Protein AF-0000000080308770 (afdb_homodimer)

Radius of gyration: 26.11 Å; Cα contacts (8 Å, |Δi|>4): 1552; chains: 2; bounding box: 59×76×54 Å

Organism: NCBI:txid927083

InterPro domains:
  IPR016040 NAD(P)-binding domain [PF16363] (4-329)
  IPR036291 NAD(P)-binding domain superfamily [SSF51735] (1-339)

Secondary structure (DSSP, 8-state):
-EEEEETTTSHHHHHHHHHHHHTT-EEEEEE--SS--GGGGGGGTT-TTEEEEEE--TT-HHHHHHHHHT---SEEEE------HHHHHH-HHHHHIIIIIHHHHHHHHHHHHHHHHTT--TT-TT--HHHHGGG-----SEEEEE--GGGBPP-SSPBPTTSPB---SHHHHHHHHHHHHHHHHHHHH---EEEEEE-SEE-TT---SSSS-HHHHHHHHHHTT-PEEEETTS--EEE-EEHHHHHHHHHHHHH-GGGTT-EEEE--S-EEEHHHHHHHH--TT--EEEE--S-GGG--SEE-B--HHHHHHH-------HHHHHHHHHHHHHH-GGG-/-EEEEETTTSHHHHHHHHHHHHTT-EEEEEE--SS--GGGGGGGTT-TTEEEEEE--TT-HHHHHHHHHT---SEEEE------HHHHHH-HHHHIIIIIIHHHHHHHHHHHHHHHHTT--TT-TT--HHHHGGG-----SEEEEE--GGGBPP-SSPBPTTSPB---SHHHHHHHHHHHHHHHHHHHH---EEEEEE-SEE-TT---SSSS-HHHHHHHHHHTT-PEEEETTS--EEE-EEHHHHHHHHHHHHH-GGGTT-EEEE--S-EEEHHHHHHHH--TT--EEEE--S-GGG--SEE-B--HHHHHHH-------HHHHHHHHHHHHHH-GGG-

Nearest PDB structures (foldseek):
  6bwl-assembly1_A-2  TM=9.729E-01  e=4.251E-42  Bacillus thuringiensis serovar israelensis ATCC 35646
  7yst-assembly1_B  TM=9.332E-01  e=1.396E-32  Mycobacterium tuberculosis
  6pnl-assembly1_A  TM=9.302E-01  e=2.691E-29  Methanothermobacter thermautotrophicus
  1orr-assembly3_C  TM=8.357E-01  e=2.847E-26  Salmonella enterica subsp. enterica serovar Typhi
  8skb-assembly1_B-2  TM=8.220E-01  e=6.830E-22  Myrciaria dubia

Solvent-accessible surface area (backbone atoms only — not comparable to full-atom values): 34344 Å² total; per-residue (Å²): 96,38,32,40,26,33,20,21,29,24,46,65,26,27,46,36,53,48,56,42,41,73,71,66,20,31,38,37,27,32,24,63,53,85,83,25,38,73,76,58,46,52,87,43,64,87,37,82,41,50,72,47,74,45,80,39,48,65,66,35,68,65,46,47,50,57,58,59,66,70,45,84,45,44,32,36,41,41,55,49,61,60,76,41,54,68,51,12,63,28,47,42,59,64,28,38,42,35,28,32,52,12,43,51,48,51,51,50,55,47,49,31,50,26,26,49,70,41,74,42,68,58,67,27,82,73,69,35,54,83,71,46,52,84,54,57,74,53,73,37,39,22,34,28,41,63,48,50,54,60,30,41,44,65,48,97,52,60,42,46,82,82,52,58,72,32,31,28,24,47,38,24,10,23,44,49,24,32,49,32,46,47,45,6,42,20,49,56,67,63,45,37,24,25,38,36,23,51,25,60,61,43,44,69,75,44,56,38,82,72,67,69,29,71,65,44,34,35,39,51,26,34,76,68,70,33,63,30,73,33,55,46,88,22,70,38,26,44,11,59,22,37,40,68,46,49,25,53,50,53,53,44,48,54,73,35,78,74,29,48,68,34,70,38,39,42,29,66,55,52,58,43,33,48,48,58,48,47,57,69,49,49,55,89,86,54,47,80,42,75,38,83,49,69,55,61,63,53,60,59,52,35,45,32,32,41,31,61,62,28,32,71,61,59,71,44,73,68,80,67,49,66,68,58,39,50,52,54,26,46,55,43,49,72,75,36,66,84,54,101,97,37,32,38,26,32,21,22,30,25,46,66,26,28,45,36,52,49,54,42,41,74,73,68,23,31,37,37,25,32,26,63,53,85,84,26,38,74,75,59,46,53,89,44,64,89,39,82,39,52,72,48,74,46,80,38,48,65,65,35,67,68,48,46,51,56,58,60,65,69,44,85,46,45,33,36,41,42,56,48,60,61,77,42,53,69,52,12,63,28,46,44,59,65,30,40,44,35,30,32,53,14,43,51,49,51,50,52,55,47,49,31,49,25,26,48,70,42,74,42,69,56,66,26,82,74,68,36,53,84,71,45,53,83,54,57,73,53,72,37,38,22,34,28,40,63,50,51,55,61,31,42,44,65,48,97,52,60,43,47,81,82,53,58,71,33,31,28,24,47,38,24,10,22,43,50,23,31,50,31,47,48,45,5,41,20,48,55,67,63,45,38,25,24,36,37,24,50,26,61,63,43,44,69,75,45,55,39,82,73,66,71,29,70,64,45,32,34,38,50,26,35,76,68,70,33,63,30,74,33,57,46,89,22,70,38,25,42,10,59,22,39,40,70,49,50,25,51,51,53,52,44,48,54,73,35,77,73,29,50,66,34,68,38,40,42,31,67,54,51,57,43,32,48,48,57,49,48,57,70,50,49,54,90,86,54,47,80,40,76,39,82,49,70,54,62,63,55,62,58,53,35,44,32,31,40,32,60,64,28,31,73,63,61,70,45,74,69,80,68,49,67,67,58,40,50,52,54,26,46,54,43,49,72,74,38,65,84,55,102

Foldseek 3Di:
DEEEEECLQADLNLLLVVVCVVVVAAYEYEYQCPHGDPVSCVVCVPPPRDPYYDHDALLDLVSLVVVVVPDDHQEYEYPWAQQFQLVCQVPVVRRLSRLQSSLLSNLLSFQLSQQVVLVHDSVPPPDDCVPRVVSRDRLPRAYEYEAELLQAAADPAADDPPGDGDCLGSNSVSRVNSVVSQLVCCVVPVNFYFYEYEWQEDAPRHALPPRGHLLLVLLLCQLVLHAREAADPLQAKTQYAYSNLVSVLRVLLSPFPLRGSYYAYAGQQDIDRRQVSSVLSHDDPHHYHYDYDPRCSSDRRYHGHDRVVSCVRRVGHGDADPNRRSVRRSVNCNVCVVSD/DEEEEECLQADLNLLLVVVQVVVVAAYEYEYQCPHGDPVSCVVCVPPPRDPYYDHDALLDLVSLVVVVVPDDHQEYEYPWAQQFQLVCQVPVVRRLSRLQSSLLSNLLSFQLSQQVVLVHDSVPPDDDCVPRVVSRDRLPRAYEYEAELLQAAADPAADDPPGDGDCLGSNSVSRVNSVVSQLVCCVVPVNFYFYEYEWQEDAPRHALPPRRHLLLVLLLCQLVLHAREAADPLQAKTFYAYSNLVSVLRVLLSPFPLRGSYYAYAGQQDIDRRQVSSVLSHDDPHHYHYDYHPRCSSDRRYHGHDRVVSCVRRVGHGDADPNRRSVRRSVNCNVCVVSD

Sequence (680 aa):
MRCLITGGAGFIGRWVVQRLLDDGHEVLALDDLSNGRRENLREFEGRSGFAGLVHGDLADPETLARVFQRGPWDLVLHLGASIHVQKSIDDPYPTFRNDVEGTFRVLEACRREYFARNGLDVDARQFDFDRDVPRLRDRRPRVVVMSTCMVYATSSMPIVETHPFRPASPYAASKIASDHLALSYFHAYRLPVTVVRPFNTYGPFQKSNGEGGVVSIFLQRDLAGKPLLVKGTGEQTRDLLYVEDCADFVVRAATSDAAEGQVINAGTGRDIAVRDLAELCRTGSNVVERVPHDHPQAEIMRLCTDASKAKQLLGWEPTTSLEEGLRRTRAWLDSNRWAWMRCLITGGAGFIGRWVVQRLLDDGHEVLALDDLSNGRRENLREFEGRSGFAGLVHGDLADPETLARVFQRGPWDLVLHLGASIHVQKSIDDPYPTFRNDVEGTFRVLEACRREYFARNGLDVDARQFDFDRDVPRLRDRRPRVVVMSTCMVYATSSMPIVETHPFRPASPYAASKIASDHLALSYFHAYRLPVTVVRPFNTYGPFQKSNGEGGVVSIFLQRDLAGKPLLVKGTGEQTRDLLYVEDCADFVVRAATSDAAEGQVINAGTGRDIAVRDLAELCRTGSNVVERVPHDHPQAEIMRLCTDASKAKQLLGWEPTTSLEEGLRRTRAWLDSNRWAW

Structure (mmCIF, N/CA/C/O backbone):
data_AF-0000000080308770-model_v1
#
loop_
_entity.id
_entity.type
_entity.pdbx_description
1 polymer 'UDP-glucose 4-epimerase'
#
loop_
_atom_site.group_PDB
_atom_site.id
_atom_site.type_symbol
_atom_site.label_atom_id
_atom_site.label_alt_id
_atom_site.label_comp_id
_atom_site.label_asym_id
_atom_site.label_entity_id
_atom_site.label_seq_id
_atom_site.pdbx_PDB_ins_code
_atom_site.Cartn_x
_atom_site.Cartn_y
_atom_site.Cartn_z
_atom_site.occupancy
_atom_site.B_iso_or_equiv
_atom_site.auth_seq_id
_atom_site.auth_comp_id
_atom_site.auth_asym_id
_atom_site.auth_atom_id
_atom_site.pdbx_PDB_model_num
ATOM 1 N N . MET A 1 1 ? 20.024 24.802 4.078 1 97.37 1 MET A N 1
ATOM 2 C CA . MET A 1 1 ? 19.547 23.707 3.238 1 97.37 1 MET A CA 1
ATOM 3 C C . MET A 1 1 ? 18.484 24.195 2.258 1 97.37 1 MET A C 1
ATOM 5 O O . MET A 1 1 ? 17.835 25.215 2.498 1 97.37 1 MET A O 1
ATOM 9 N N . ARG A 1 2 ? 18.39 23.567 1.148 1 98.56 2 ARG A N 1
ATOM 10 C CA . ARG A 1 2 ? 17.309 23.803 0.196 1 98.56 2 ARG A CA 1
ATOM 11 C C . ARG A 1 2 ? 16.224 22.739 0.327 1 98.56 2 ARG A C 1
ATOM 13 O O . ARG A 1 2 ? 16.486 21.55 0.136 1 98.56 2 ARG A O 1
ATOM 20 N N . CYS A 1 3 ? 15.006 23.208 0.592 1 98.85 3 CYS A N 1
ATOM 21 C CA . CYS A 1 3 ? 13.93 22.293 0.955 1 98.85 3 CYS A CA 1
ATOM 22 C C . CYS A 1 3 ? 12.76 22.415 -0.013 1 98.85 3 CYS A C 1
ATOM 24 O O . CYS A 1 3 ? 12.38 23.523 -0.398 1 98.85 3 CYS A O 1
ATOM 26 N N . LEU A 1 4 ? 12.287 21.286 -0.456 1 98.91 4 LEU A N 1
ATOM 27 C CA . LEU A 1 4 ? 11.053 21.206 -1.228 1 98.91 4 LEU A CA 1
ATOM 28 C C . LEU A 1 4 ? 9.911 20.664 -0.374 1 98.91 4 LEU A C 1
ATOM 30 O O . LEU A 1 4 ? 10.049 19.615 0.26 1 98.91 4 LEU A O 1
ATOM 34 N N . ILE A 1 5 ? 8.803 21.37 -0.322 1 98.91 5 ILE A N 1
ATOM 35 C CA . ILE A 1 5 ? 7.624 20.914 0.405 1 98.91 5 ILE A CA 1
ATOM 36 C C . ILE A 1 5 ? 6.454 20.745 -0.563 1 98.91 5 ILE A C 1
ATOM 38 O O . ILE A 1 5 ? 5.953 21.726 -1.118 1 98.91 5 ILE A O 1
ATOM 42 N N . THR A 1 6 ? 6.036 19.529 -0.815 1 98.89 6 THR A N 1
ATOM 43 C CA . THR A 1 6 ? 4.765 19.35 -1.508 1 98.89 6 THR A CA 1
ATOM 44 C C . THR A 1 6 ? 3.595 19.529 -0.545 1 98.89 6 THR A C 1
ATOM 46 O O . THR A 1 6 ? 3.675 19.131 0.619 1 98.89 6 THR A O 1
ATOM 49 N N . GLY A 1 7 ? 2.542 20.1 -1.047 1 98.55 7 GLY A N 1
ATOM 50 C CA . GLY A 1 7 ? 1.472 20.485 -0.14 1 98.55 7 GLY A CA 1
ATOM 51 C C . GLY A 1 7 ? 1.824 21.682 0.723 1 98.55 7 GLY A C 1
ATOM 52 O O . GLY A 1 7 ? 1.308 21.827 1.833 1 98.55 7 GLY A O 1
ATOM 53 N N . GLY A 1 8 ? 2.727 22.491 0.214 1 98.7 8 GLY A N 1
ATOM 54 C CA . GLY A 1 8 ? 3.288 23.561 1.023 1 98.7 8 GLY A CA 1
ATOM 55 C C . GLY A 1 8 ? 2.297 24.672 1.314 1 98.7 8 GLY A C 1
ATOM 56 O O . GLY A 1 8 ? 2.485 25.448 2.253 1 98.7 8 GLY A O 1
ATOM 57 N N . ALA A 1 9 ? 1.226 24.756 0.509 1 98.37 9 ALA A N 1
ATOM 58 C CA . ALA A 1 9 ? 0.209 25.782 0.727 1 98.37 9 ALA A CA 1
ATOM 59 C C . ALA A 1 9 ? -0.972 25.224 1.515 1 98.37 9 ALA A C 1
ATOM 61 O O . ALA A 1 9 ? -1.99 25.899 1.681 1 98.37 9 ALA A O 1
ATOM 62 N N . GLY A 1 10 ? -0.808 23.986 1.984 1 97.28 10 GLY A N 1
ATOM 63 C CA . GLY A 1 10 ? -1.837 23.37 2.806 1 97.28 10 GLY A CA 1
ATOM 64 C C . GLY A 1 10 ? -1.736 23.748 4.272 1 97.28 10 GLY A C 1
ATOM 65 O O . GLY A 1 10 ? -0.909 24.582 4.648 1 97.28 10 GLY A O 1
ATOM 66 N N . PHE A 1 11 ? -2.54 23.121 5.115 1 96.86 11 PHE A N 1
ATOM 67 C CA . PHE A 1 11 ? -2.664 23.382 6.544 1 96.86 11 PHE A CA 1
ATOM 68 C C . PHE A 1 11 ? -1.35 23.097 7.262 1 96.86 11 PHE A C 1
ATOM 70 O O . PHE A 1 11 ? -0.653 24.023 7.682 1 96.86 11 PHE A O 1
ATOM 77 N N . ILE A 1 12 ? -0.871 21.84 7.199 1 98.36 12 ILE A N 1
ATOM 78 C CA . ILE A 1 12 ? 0.365 21.497 7.895 1 98.36 12 ILE A CA 1
ATOM 79 C C . ILE A 1 12 ? 1.563 22.031 7.113 1 98.36 12 ILE A C 1
ATOM 81 O O . ILE A 1 12 ? 2.544 22.489 7.705 1 98.36 12 ILE A O 1
ATOM 85 N N . GLY A 1 13 ? 1.434 22.047 5.795 1 98.74 13 GLY A N 1
ATOM 86 C CA . GLY A 1 13 ? 2.514 22.478 4.921 1 98.74 13 GLY A CA 1
ATOM 87 C C . GLY A 1 13 ? 3.005 23.88 5.227 1 98.74 13 GLY A C 1
ATOM 88 O O . GLY A 1 13 ? 4.211 24.11 5.338 1 98.74 13 GLY A O 1
ATOM 89 N N . ARG A 1 14 ? 2.114 24.806 5.431 1 98.66 14 ARG A N 1
ATOM 90 C CA . ARG A 1 14 ? 2.517 26.19 5.662 1 98.66 14 ARG A CA 1
ATOM 91 C C . ARG A 1 14 ? 3.269 26.329 6.981 1 98.66 14 ARG A C 1
ATOM 93 O O . ARG A 1 14 ? 4.141 27.189 7.116 1 98.66 14 ARG A O 1
ATOM 100 N N . TRP A 1 15 ? 2.967 25.532 7.957 1 98.88 15 TRP A N 1
ATOM 101 C CA . TRP A 1 15 ? 3.656 25.585 9.243 1 98.88 15 TRP A CA 1
ATOM 102 C C . TRP A 1 15 ? 5.051 24.979 9.139 1 98.88 15 TRP A C 1
ATOM 104 O O . TRP A 1 15 ? 5.98 25.423 9.818 1 98.88 15 TRP A O 1
ATOM 114 N N . VAL A 1 16 ? 5.15 23.935 8.315 1 98.94 16 VAL A N 1
ATOM 115 C CA . VAL A 1 16 ? 6.466 23.357 8.064 1 98.94 16 VAL A CA 1
ATOM 116 C C . VAL A 1 16 ? 7.339 24.362 7.317 1 98.94 16 VAL A C 1
ATOM 118 O O . VAL A 1 16 ? 8.521 24.519 7.629 1 98.94 16 VAL A O 1
ATOM 121 N N . VAL A 1 17 ? 6.751 25.065 6.32 1 98.9 17 VAL A N 1
ATOM 122 C CA . VAL A 1 17 ? 7.459 26.128 5.615 1 98.9 17 VAL A CA 1
ATOM 123 C C . VAL A 1 17 ? 7.981 27.155 6.617 1 98.9 17 VAL A C 1
ATOM 125 O O . VAL A 1 17 ? 9.163 27.505 6.598 1 98.9 17 VAL A O 1
ATOM 128 N N . GLN A 1 18 ? 7.122 27.604 7.546 1 98.87 18 GLN A N 1
ATOM 129 C CA . GLN A 1 18 ? 7.514 28.591 8.547 1 98.87 18 GLN A CA 1
ATOM 130 C C . GLN A 1 18 ? 8.672 28.081 9.399 1 98.87 18 GLN A C 1
ATOM 132 O O . GLN A 1 18 ? 9.651 28.797 9.618 1 98.87 18 GLN A O 1
ATOM 137 N N . ARG A 1 19 ? 8.522 26.889 9.885 1 98.8 19 ARG A N 1
ATOM 138 C CA . ARG A 1 19 ? 9.522 26.311 10.777 1 98.8 19 ARG A CA 1
ATOM 139 C C . ARG A 1 19 ? 10.887 26.244 10.1 1 98.8 19 ARG A C 1
ATOM 141 O O . ARG A 1 19 ? 11.908 26.55 10.719 1 98.8 19 ARG A O 1
ATOM 148 N N . LEU A 1 20 ? 10.936 25.845 8.819 1 98.85 20 LEU A N 1
ATOM 149 C CA . LEU A 1 20 ? 12.183 25.736 8.069 1 98.85 20 LEU A CA 1
ATOM 150 C C . LEU A 1 20 ? 12.772 27.114 7.79 1 98.85 20 LEU A C 1
ATOM 152 O O . LEU A 1 20 ? 13.985 27.309 7.897 1 98.85 20 LEU A O 1
ATOM 156 N N . LEU A 1 21 ? 11.93 28.072 7.424 1 98.78 21 LEU A N 1
ATOM 157 C CA . LEU A 1 21 ? 12.396 29.436 7.196 1 98.78 21 LEU A CA 1
ATOM 158 C C . LEU A 1 21 ? 12.98 30.031 8.473 1 98.78 21 LEU A C 1
ATOM 160 O O . LEU A 1 21 ? 14.005 30.715 8.432 1 98.78 21 LEU A O 1
ATOM 164 N N . ASP A 1 22 ? 12.298 29.74 9.587 1 98.52 22 ASP A N 1
ATOM 165 C CA . ASP A 1 22 ? 12.775 30.228 10.877 1 98.52 22 ASP A CA 1
ATOM 166 C C . ASP A 1 22 ? 14.156 29.663 11.201 1 98.52 22 ASP A C 1
ATOM 168 O O . ASP A 1 22 ? 14.947 30.303 11.897 1 98.52 22 ASP A O 1
ATOM 172 N N . ASP A 1 23 ? 14.435 28.515 10.722 1 98.08 23 ASP A N 1
ATOM 173 C CA . ASP A 1 23 ? 15.727 27.872 10.941 1 98.08 23 ASP A CA 1
ATOM 174 C C . ASP A 1 23 ? 16.762 28.36 9.929 1 98.08 23 ASP A C 1
ATOM 176 O O . ASP A 1 23 ? 17.91 27.913 9.944 1 98.08 23 ASP A O 1
ATOM 180 N N . GLY A 1 24 ? 16.35 29.218 8.986 1 98.01 24 GLY A N 1
ATOM 181 C CA . GLY A 1 24 ? 17.283 29.842 8.061 1 98.01 24 GLY A CA 1
ATOM 182 C C . GLY A 1 24 ? 17.463 29.058 6.775 1 98.01 24 GLY A C 1
ATOM 183 O O . GLY A 1 24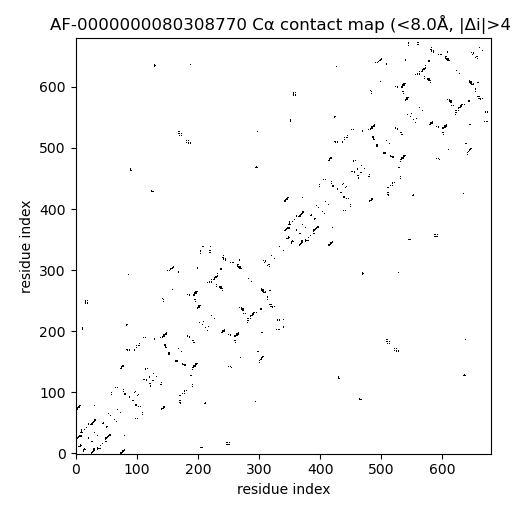 ? 18.443 29.256 6.054 1 98.01 24 GLY A O 1
ATOM 184 N N . HIS A 1 25 ? 16.55 28.149 6.441 1 98.58 25 HIS A N 1
ATOM 185 C CA . HIS A 1 25 ? 16.655 27.335 5.235 1 98.58 25 HIS A CA 1
ATOM 186 C C . HIS A 1 25 ? 15.938 27.994 4.061 1 98.58 25 HIS A C 1
ATOM 188 O O . HIS A 1 25 ? 15.14 28.914 4.253 1 98.58 25 HIS A O 1
ATOM 194 N N . GLU A 1 26 ? 16.268 27.591 2.88 1 98.73 26 GLU A N 1
ATOM 195 C CA . GLU A 1 26 ? 15.549 27.977 1.67 1 98.73 26 GLU A CA 1
ATOM 196 C C . GLU A 1 26 ? 14.428 26.99 1.356 1 98.73 26 GLU A C 1
ATOM 198 O O . GLU A 1 26 ? 14.637 25.776 1.382 1 98.73 26 GLU A O 1
ATOM 203 N N . VAL A 1 27 ? 13.239 27.534 1.058 1 98.84 27 VAL A N 1
ATOM 204 C CA . VAL A 1 27 ? 12.082 26.651 0.946 1 98.84 27 VAL A CA 1
ATOM 205 C C . VAL A 1 27 ? 11.328 26.948 -0.347 1 98.84 27 VAL A C 1
ATOM 207 O O . VAL A 1 27 ? 10.996 28.102 -0.629 1 98.84 27 VAL A O 1
ATOM 210 N N . LEU A 1 28 ? 11.087 25.966 -1.176 1 98.8 28 LEU A N 1
ATOM 211 C CA . LEU A 1 28 ? 10.143 26.003 -2.288 1 98.8 28 LEU A CA 1
ATOM 212 C C . LEU A 1 28 ? 8.905 25.167 -1.979 1 98.8 28 LEU A C 1
ATOM 214 O O . LEU A 1 28 ? 9.019 24.013 -1.56 1 98.8 28 LEU A O 1
ATOM 218 N N . ALA A 1 29 ? 7.744 25.734 -2.192 1 98.7 29 ALA A N 1
ATOM 219 C CA . ALA A 1 29 ? 6.487 25.016 -1.996 1 98.7 29 ALA A CA 1
ATOM 220 C C . ALA A 1 29 ? 5.888 24.584 -3.332 1 98.7 29 ALA A C 1
ATOM 222 O O . ALA A 1 29 ? 5.948 25.326 -4.315 1 98.7 29 ALA A O 1
ATOM 223 N N . LEU A 1 30 ? 5.411 23.4 -3.413 1 98.73 30 LEU A N 1
ATOM 224 C CA . LEU A 1 30 ? 4.611 22.872 -4.513 1 98.73 30 LEU A CA 1
ATOM 225 C C . LEU A 1 30 ? 3.2 22.532 -4.044 1 98.73 30 LEU A C 1
ATOM 227 O O . LEU A 1 30 ? 3.025 21.854 -3.03 1 98.73 30 LEU A O 1
ATOM 231 N N . ASP A 1 31 ? 2.214 23.038 -4.742 1 98.62 31 ASP A N 1
ATOM 232 C CA . ASP A 1 31 ? 0.825 22.786 -4.372 1 98.62 31 ASP A CA 1
ATOM 233 C C . ASP A 1 31 ? -0.104 22.959 -5.572 1 98.62 31 ASP A C 1
ATOM 235 O O . ASP A 1 31 ? 0.1 23.852 -6.398 1 98.62 31 ASP A O 1
ATOM 239 N N . ASP A 1 32 ? -1.129 22.141 -5.623 1 98.14 32 ASP A N 1
ATOM 240 C CA . ASP A 1 32 ? -2.075 22.314 -6.721 1 98.14 32 ASP A CA 1
ATOM 241 C C . ASP A 1 32 ? -3.258 23.179 -6.294 1 98.14 32 ASP A C 1
ATOM 243 O O . ASP A 1 32 ? -4.179 23.413 -7.081 1 98.14 32 ASP A O 1
ATOM 247 N N . LEU A 1 33 ? -3.363 23.551 -5.055 1 97 33 LEU A N 1
ATOM 248 C CA . LEU A 1 33 ? -4.332 24.46 -4.451 1 97 33 LEU A CA 1
ATOM 249 C C . LEU A 1 33 ? -5.729 23.849 -4.459 1 97 33 LEU A C 1
ATOM 251 O O . LEU A 1 33 ? -6.727 24.572 -4.458 1 97 33 LEU A O 1
ATOM 255 N N . SER A 1 34 ? -5.761 22.496 -4.591 1 94.54 34 SER A N 1
ATOM 256 C CA . SER A 1 34 ? -7.046 21.813 -4.48 1 94.54 34 SER A CA 1
ATOM 257 C C . SER A 1 34 ? -7.61 21.922 -3.067 1 94.54 34 SER A C 1
ATOM 259 O O . SER A 1 34 ? -8.817 22.09 -2.886 1 94.54 34 SER A O 1
ATOM 261 N N . ASN A 1 35 ? -6.689 21.843 -2.099 1 92.39 35 ASN A N 1
ATOM 262 C CA . ASN A 1 35 ? -7.091 22.014 -0.706 1 92.39 35 ASN A CA 1
ATOM 263 C C . ASN A 1 35 ? -6.264 23.091 -0.012 1 92.39 35 ASN A C 1
ATOM 265 O O . ASN A 1 35 ? -6.64 23.577 1.056 1 92.39 35 ASN A O 1
ATOM 269 N N . GLY A 1 36 ? -5.118 23.391 -0.572 1 94.32 36 GLY A N 1
ATOM 270 C CA . GLY A 1 36 ? -4.305 24.495 -0.088 1 94.32 36 GLY A CA 1
ATOM 271 C C . GLY A 1 36 ? -4.782 25.848 -0.581 1 94.32 36 GLY A C 1
ATOM 272 O O . GLY A 1 36 ? -5.684 25.927 -1.417 1 94.32 36 GLY A O 1
ATOM 273 N N . ARG A 1 37 ? -4.186 26.896 0.073 1 95.63 37 ARG A N 1
ATOM 274 C CA . ARG A 1 37 ? -4.505 28.266 -0.315 1 95.63 37 ARG A CA 1
ATOM 275 C C . ARG A 1 37 ? -3.241 29.113 -0.425 1 95.63 37 ARG A C 1
ATOM 277 O O . ARG A 1 37 ? -2.347 29.015 0.419 1 95.63 37 ARG A O 1
ATOM 284 N N . ARG A 1 38 ? -3.258 29.943 -1.425 1 96.55 38 ARG A N 1
ATOM 285 C CA . ARG A 1 38 ? -2.138 30.867 -1.572 1 96.55 38 ARG A CA 1
ATOM 286 C C . ARG A 1 38 ? -1.994 31.753 -0.338 1 96.55 38 ARG A C 1
ATOM 288 O O . ARG A 1 38 ? -0.88 32.123 0.04 1 96.55 38 ARG A O 1
ATOM 295 N N . GLU A 1 39 ? -3.105 32.093 0.299 1 96.13 39 GLU A N 1
ATOM 296 C CA . GLU A 1 39 ? -3.149 32.96 1.472 1 96.13 39 GLU A CA 1
ATOM 297 C C . GLU A 1 39 ? -2.339 32.373 2.624 1 96.13 39 GLU A C 1
ATOM 299 O O . GLU A 1 39 ? -1.833 33.109 3.473 1 96.13 39 GLU A O 1
ATOM 304 N N . ASN A 1 40 ? -2.174 31.049 2.608 1 97.75 40 ASN A N 1
ATOM 305 C CA . ASN A 1 40 ? -1.426 30.391 3.675 1 97.75 40 ASN A CA 1
ATOM 306 C C . ASN A 1 40 ? 0.053 30.763 3.635 1 97.75 40 ASN A C 1
ATOM 308 O O . ASN A 1 40 ? 0.751 30.658 4.645 1 97.75 40 ASN A O 1
ATOM 312 N N . LEU A 1 41 ? 0.509 31.261 2.48 1 98.32 41 LEU A N 1
ATOM 313 C CA . LEU A 1 41 ? 1.936 31.519 2.321 1 98.32 41 LEU A CA 1
ATOM 314 C C . LEU A 1 41 ? 2.206 33.012 2.17 1 98.32 41 LEU A C 1
ATOM 316 O O . LEU A 1 41 ? 3.352 33.424 1.975 1 98.32 41 LEU A O 1
ATOM 320 N N . ARG A 1 42 ? 1.203 33.804 2.235 1 97.03 42 ARG A N 1
ATOM 321 C CA . ARG A 1 42 ? 1.304 35.237 1.981 1 97.03 42 ARG A CA 1
ATOM 322 C C . ARG A 1 42 ? 2.339 35.884 2.895 1 97.03 42 ARG A C 1
ATOM 324 O O . ARG A 1 42 ? 3.082 36.771 2.471 1 97.03 42 ARG A O 1
ATOM 331 N N . GLU A 1 43 ? 2.353 35.477 4.13 1 96.88 43 GLU A N 1
ATOM 332 C CA . GLU A 1 43 ? 3.229 36.074 5.134 1 96.88 43 GLU A CA 1
ATOM 333 C C . GLU A 1 43 ? 4.698 35.843 4.792 1 96.88 43 GLU A C 1
ATOM 335 O O . GLU A 1 43 ? 5.578 36.527 5.318 1 96.88 43 GLU A O 1
ATOM 340 N N . PHE A 1 44 ? 4.96 34.894 3.943 1 98.26 44 PHE A N 1
ATOM 341 C CA . PHE A 1 44 ? 6.343 34.543 3.645 1 98.26 44 PHE A CA 1
ATOM 342 C C . PHE A 1 44 ? 6.829 35.269 2.396 1 98.26 44 PHE A C 1
ATOM 344 O O . PHE A 1 44 ? 8.018 35.232 2.073 1 98.26 44 PHE A O 1
ATOM 351 N N . GLU A 1 45 ? 5.876 35.858 1.665 1 96.09 45 GLU A N 1
ATOM 352 C CA . GLU A 1 45 ? 6.26 36.583 0.457 1 96.09 45 GLU A CA 1
ATOM 353 C C . GLU A 1 45 ? 7.318 37.64 0.76 1 96.09 45 GLU A C 1
ATOM 355 O O . GLU A 1 45 ? 7.132 38.476 1.646 1 96.09 45 GLU A O 1
ATOM 360 N N . GLY A 1 46 ? 8.458 37.577 0.065 1 95.46 46 GLY A N 1
ATOM 361 C CA . GLY A 1 46 ? 9.53 38.542 0.249 1 95.46 46 GLY A CA 1
ATOM 362 C C . GLY A 1 46 ? 10.491 38.162 1.36 1 95.46 46 GLY A C 1
ATOM 363 O O . GLY A 1 46 ? 11.53 38.802 1.534 1 95.46 46 GLY A O 1
ATOM 364 N N . ARG A 1 47 ? 10.108 37.176 2.124 1 97.12 47 ARG A N 1
ATOM 365 C CA . ARG A 1 47 ? 11.005 36.718 3.179 1 97.12 47 ARG A CA 1
ATOM 366 C C . ARG A 1 47 ? 12.231 36.025 2.594 1 97.12 47 ARG A C 1
ATOM 368 O O . ARG A 1 47 ? 12.123 35.281 1.617 1 97.12 47 ARG A O 1
ATOM 375 N N . SER A 1 48 ? 13.358 36.375 3.169 1 97.05 48 SER A N 1
ATOM 376 C CA . SER A 1 48 ? 14.584 35.704 2.751 1 97.05 48 SER A CA 1
ATOM 377 C C . SER A 1 48 ? 14.47 34.192 2.91 1 97.05 48 SER A C 1
ATOM 379 O O . SER A 1 48 ? 13.984 33.706 3.934 1 97.05 48 SER A O 1
ATOM 381 N N . GLY A 1 49 ? 14.763 33.471 1.878 1 98 49 GLY A N 1
ATOM 382 C CA . GLY A 1 49 ? 14.765 32.018 1.932 1 98 49 GLY A CA 1
ATOM 383 C C . GLY A 1 49 ? 13.534 31.395 1.302 1 98 49 GLY A C 1
ATOM 384 O O . GLY A 1 49 ? 13.544 30.218 0.937 1 98 49 GLY A O 1
ATOM 385 N N . PHE A 1 50 ? 12.458 32.127 1.249 1 98.71 50 PHE A N 1
ATOM 386 C CA . PHE A 1 50 ? 11.269 31.581 0.606 1 98.71 50 PHE A CA 1
ATOM 387 C C . PHE A 1 50 ? 11.369 31.702 -0.91 1 98.71 50 PHE A C 1
ATOM 389 O O . PHE A 1 50 ? 11.299 32.805 -1.456 1 98.71 50 PHE A O 1
ATOM 396 N N . ALA A 1 51 ? 11.541 30.638 -1.563 1 98.11 51 ALA A N 1
ATOM 397 C CA . ALA A 1 51 ? 11.778 30.61 -3.004 1 98.11 51 ALA A CA 1
ATOM 398 C C . ALA A 1 51 ? 10.462 30.644 -3.777 1 98.11 51 ALA A C 1
ATOM 400 O O . ALA A 1 51 ? 10.459 30.647 -5.01 1 98.11 51 ALA A O 1
ATOM 401 N N . GLY A 1 52 ? 9.283 30.593 -3.04 1 97.55 52 GLY A N 1
ATOM 402 C CA . GLY A 1 52 ? 7.993 30.809 -3.675 1 97.55 52 GLY A CA 1
ATOM 403 C C . GLY A 1 52 ? 7.139 29.557 -3.734 1 97.55 52 GLY A C 1
ATOM 404 O O . GLY A 1 52 ? 7.416 28.577 -3.039 1 97.55 52 GLY A O 1
ATOM 405 N N . LEU A 1 53 ? 6.057 29.702 -4.442 1 98.24 53 LEU A N 1
ATOM 406 C CA . LEU A 1 53 ? 5.078 28.644 -4.663 1 98.24 53 LEU A CA 1
ATOM 407 C C . LEU A 1 53 ? 5.019 28.257 -6.137 1 98.24 53 LEU A C 1
ATOM 409 O O . LEU A 1 53 ? 4.818 29.114 -7 1 98.24 53 LEU A O 1
ATOM 413 N N . VAL A 1 54 ? 5.241 26.995 -6.419 1 98.17 54 VAL A N 1
ATOM 414 C CA . VAL A 1 54 ? 4.926 26.435 -7.729 1 98.17 54 VAL A CA 1
ATOM 415 C C . VAL A 1 54 ? 3.529 25.819 -7.705 1 98.17 54 VAL A C 1
ATOM 417 O O . VAL A 1 54 ? 3.26 24.904 -6.924 1 98.17 54 VAL A O 1
ATOM 420 N N . HIS A 1 55 ? 2.678 26.365 -8.486 1 98.28 55 HIS A N 1
ATOM 421 C CA . HIS A 1 55 ? 1.346 25.789 -8.636 1 98.28 55 HIS A CA 1
ATOM 422 C C . HIS A 1 55 ? 1.36 24.616 -9.611 1 98.28 55 HIS A C 1
ATOM 424 O O . HIS A 1 55 ? 1.63 24.796 -10.801 1 98.28 55 HIS A O 1
ATOM 430 N N . GLY A 1 56 ? 1.113 23.383 -9.111 1 97.61 56 GLY A N 1
ATOM 431 C CA . GLY A 1 56 ? 1.154 22.22 -9.984 1 97.61 56 GLY A CA 1
ATOM 432 C C . GLY A 1 56 ? 0.718 20.941 -9.294 1 97.61 56 GLY A C 1
ATOM 433 O O . GLY A 1 56 ? 0.617 20.896 -8.066 1 97.61 56 GLY A O 1
ATOM 434 N N . ASP A 1 57 ? 0.528 19.967 -10.108 1 96.4 57 ASP A N 1
ATOM 435 C CA . ASP A 1 57 ? 0.049 18.647 -9.708 1 96.4 57 ASP A CA 1
ATOM 436 C C . ASP A 1 57 ? 1.208 17.662 -9.569 1 96.4 57 ASP A C 1
ATOM 438 O O . ASP A 1 57 ? 2.005 17.499 -10.495 1 96.4 57 ASP A O 1
ATOM 442 N N . LEU A 1 58 ? 1.277 17.022 -8.422 1 91.65 58 LEU A N 1
ATOM 443 C CA . LEU A 1 58 ? 2.355 16.08 -8.144 1 91.65 58 LEU A CA 1
ATOM 444 C C . LEU A 1 58 ? 2.296 14.89 -9.097 1 91.65 58 LEU A C 1
ATOM 446 O O . LEU A 1 58 ? 3.314 14.241 -9.35 1 91.65 58 LEU A O 1
ATOM 450 N N . ALA A 1 59 ? 1.074 14.547 -9.535 1 91.53 59 ALA A N 1
ATOM 451 C CA . ALA A 1 59 ? 0.909 13.38 -10.398 1 91.53 59 ALA A CA 1
ATOM 452 C C . ALA A 1 59 ? 1.251 13.717 -11.847 1 91.53 59 ALA A C 1
ATOM 454 O O . ALA A 1 59 ? 1.27 12.835 -12.708 1 91.53 59 ALA A O 1
ATOM 455 N N . ASP A 1 60 ? 1.535 14.976 -12.095 1 94.13 60 ASP A N 1
ATOM 456 C CA . ASP A 1 60 ? 1.957 15.415 -13.421 1 94.13 60 ASP A CA 1
ATOM 457 C C . ASP A 1 60 ? 3.474 15.325 -13.572 1 94.13 60 ASP A C 1
ATOM 459 O O . ASP A 1 60 ? 4.212 16.083 -12.938 1 94.13 60 ASP A O 1
ATOM 463 N N . PRO A 1 61 ? 3.901 14.513 -14.47 1 93.91 61 PRO A N 1
ATOM 464 C CA . PRO A 1 61 ? 5.347 14.32 -14.607 1 93.91 61 PRO A CA 1
ATOM 465 C C . PRO A 1 61 ? 6.077 15.6 -15.007 1 93.91 61 PRO A C 1
ATOM 467 O O . PRO A 1 61 ? 7.221 15.816 -14.599 1 93.91 61 PRO A O 1
ATOM 470 N N . GLU A 1 62 ? 5.443 16.45 -15.768 1 95.99 62 GLU A N 1
ATOM 471 C CA . GLU A 1 62 ? 6.083 17.688 -16.201 1 95.99 62 GLU A CA 1
ATOM 472 C C . GLU A 1 62 ? 6.283 18.645 -15.029 1 95.99 62 GLU A C 1
ATOM 474 O O . GLU A 1 62 ? 7.317 19.309 -14.933 1 95.99 62 GLU A O 1
ATOM 479 N N . THR A 1 63 ? 5.323 18.704 -14.216 1 96.66 63 THR A N 1
ATOM 480 C CA . THR A 1 63 ? 5.422 19.544 -13.027 1 96.66 63 THR A CA 1
ATOM 481 C C . THR A 1 63 ? 6.582 19.096 -12.143 1 96.66 63 THR A C 1
ATOM 483 O O . THR A 1 63 ? 7.399 19.916 -11.719 1 96.66 63 THR A O 1
ATOM 486 N N . LEU A 1 64 ? 6.702 17.841 -11.888 1 96.14 64 LEU A N 1
ATOM 487 C CA . LEU A 1 64 ? 7.75 17.328 -11.012 1 96.14 64 LEU A CA 1
ATOM 488 C C . LEU A 1 64 ? 9.126 17.518 -11.642 1 96.14 64 LEU A C 1
ATOM 490 O O . LEU A 1 64 ? 10.092 17.844 -10.948 1 96.14 64 LEU A O 1
ATOM 494 N N . ALA A 1 65 ? 9.143 17.309 -12.967 1 96.04 65 ALA A N 1
ATOM 495 C CA . ALA A 1 65 ? 10.409 17.522 -13.663 1 96.04 65 ALA A CA 1
ATOM 496 C C . ALA A 1 65 ? 10.89 18.961 -13.497 1 96.04 65 ALA A C 1
ATOM 498 O O . ALA A 1 65 ? 12.065 19.2 -13.208 1 96.04 65 ALA A O 1
ATOM 499 N N . ARG A 1 66 ? 10.025 19.877 -13.638 1 96.69 66 ARG A N 1
ATOM 500 C CA . ARG A 1 66 ? 10.358 21.293 -13.522 1 96.69 66 ARG A CA 1
ATOM 501 C C . ARG A 1 66 ? 10.817 21.632 -12.108 1 96.69 66 ARG A C 1
ATOM 503 O O . ARG A 1 66 ? 11.776 22.385 -11.925 1 96.69 66 ARG A O 1
ATOM 510 N N . VAL A 1 67 ? 10.179 21.115 -11.156 1 97.86 67 VAL A N 1
ATOM 511 C CA . VAL A 1 67 ? 10.49 21.392 -9.757 1 97.86 67 VAL A CA 1
ATOM 512 C C . VAL A 1 67 ? 11.851 20.799 -9.403 1 97.86 67 VAL A C 1
ATOM 514 O O . VAL A 1 67 ? 12.661 21.444 -8.733 1 97.86 67 VAL A O 1
ATOM 517 N N . PHE A 1 68 ? 12.151 19.615 -9.854 1 97.26 68 PHE A N 1
ATOM 518 C CA . PHE A 1 68 ? 13.399 18.956 -9.487 1 97.26 68 PHE A CA 1
ATOM 519 C C . PHE A 1 68 ? 14.563 19.51 -10.298 1 97.26 68 PHE A C 1
ATOM 521 O O . PHE A 1 68 ? 15.725 19.343 -9.921 1 97.26 68 PHE A O 1
ATOM 528 N N . GLN A 1 69 ? 14.223 20.183 -11.42 1 96.31 69 GLN A N 1
ATOM 529 C CA . GLN A 1 69 ? 15.255 20.908 -12.154 1 96.31 69 GLN A CA 1
ATOM 530 C C . GLN A 1 69 ? 15.758 22.108 -11.357 1 96.31 69 GLN A C 1
ATOM 532 O O . GLN A 1 69 ? 16.874 22.583 -11.578 1 96.31 69 GLN A O 1
ATOM 537 N N . ARG A 1 70 ? 15.046 22.555 -10.434 1 95.74 70 ARG A N 1
ATOM 538 C CA . ARG A 1 70 ? 15.418 23.694 -9.6 1 95.74 70 ARG A CA 1
ATOM 539 C C . ARG A 1 70 ? 16.307 23.257 -8.441 1 95.74 70 ARG A C 1
ATOM 541 O O . ARG A 1 70 ? 16.806 24.094 -7.685 1 95.74 70 ARG A O 1
ATOM 548 N N . GLY A 1 71 ? 16.525 21.955 -8.356 1 91.36 71 GLY A N 1
ATOM 549 C CA . GLY A 1 71 ? 17.398 21.442 -7.312 1 91.36 71 GLY A CA 1
ATOM 550 C C . GLY A 1 71 ? 18.867 21.721 -7.572 1 91.36 71 GLY A C 1
ATOM 551 O O . GLY A 1 71 ? 19.206 22.631 -8.331 1 91.36 71 GLY A O 1
ATOM 552 N N . PRO A 1 72 ? 19.698 21.019 -6.755 1 97.08 72 PRO A N 1
ATOM 553 C CA . PRO A 1 72 ? 19.351 19.834 -5.968 1 97.08 72 PRO A CA 1
ATOM 554 C C . PRO A 1 72 ? 18.705 20.183 -4.629 1 97.08 72 PRO A C 1
ATOM 556 O O . PRO A 1 72 ? 18.941 21.268 -4.09 1 97.08 72 PRO A O 1
ATOM 559 N N . TRP A 1 73 ? 17.951 19.309 -4.091 1 98.79 73 TRP A N 1
ATOM 560 C CA . TRP A 1 73 ? 17.264 19.486 -2.816 1 98.79 73 TRP A CA 1
ATOM 561 C C . TRP A 1 73 ? 17.975 18.722 -1.704 1 98.79 73 TRP A C 1
ATOM 563 O O . TRP A 1 73 ? 18.412 17.586 -1.903 1 98.79 73 TRP A O 1
ATOM 573 N N . ASP A 1 74 ? 18.06 19.347 -0.558 1 98.81 74 ASP A N 1
ATOM 574 C CA . ASP A 1 74 ? 18.604 18.675 0.619 1 98.81 74 ASP A CA 1
ATOM 575 C C . ASP A 1 74 ? 17.519 17.889 1.352 1 98.81 74 ASP A C 1
ATOM 577 O O . ASP A 1 74 ? 17.778 16.803 1.874 1 98.81 74 ASP A O 1
ATOM 581 N N . LEU A 1 75 ? 16.334 18.477 1.425 1 98.81 75 LEU A N 1
ATOM 582 C CA . LEU A 1 75 ? 15.16 17.877 2.051 1 98.81 75 LEU A CA 1
ATOM 583 C C . LEU A 1 75 ? 13.963 17.913 1.108 1 98.81 75 LEU A C 1
ATOM 585 O O . LEU A 1 75 ? 13.747 18.907 0.41 1 98.81 75 LEU A O 1
ATOM 589 N N . VAL A 1 76 ? 13.281 16.86 1.047 1 98.93 76 VAL A N 1
ATOM 590 C CA . VAL A 1 76 ? 11.972 16.812 0.404 1 98.93 76 VAL A CA 1
ATOM 591 C C . VAL A 1 76 ? 10.921 16.344 1.408 1 98.93 76 VAL A C 1
ATOM 593 O O . VAL A 1 76 ? 10.926 15.183 1.825 1 98.93 76 VAL A O 1
ATOM 596 N N . LEU A 1 77 ? 10.074 17.227 1.845 1 98.95 77 LEU A N 1
ATOM 597 C CA . LEU A 1 77 ? 8.96 16.909 2.731 1 98.95 77 LEU A CA 1
ATOM 598 C C . LEU A 1 77 ? 7.664 16.756 1.942 1 98.95 77 LEU A C 1
ATOM 600 O O . LEU A 1 77 ? 7.086 17.747 1.49 1 98.95 77 LEU A O 1
ATOM 604 N N . HIS A 1 78 ? 7.243 15.534 1.774 1 98.94 78 HIS A N 1
ATOM 605 C CA . HIS A 1 78 ? 6.087 15.199 0.951 1 98.94 78 HIS A CA 1
ATOM 606 C C . HIS A 1 78 ? 4.805 15.19 1.778 1 98.94 78 HIS A C 1
ATOM 608 O O . HIS A 1 78 ? 4.422 14.154 2.325 1 98.94 78 HIS A O 1
ATOM 614 N N . LEU A 1 79 ? 4.085 16.304 1.732 1 98.8 79 LEU A N 1
ATOM 615 C CA . LEU A 1 79 ? 2.856 16.456 2.503 1 98.8 79 LEU A CA 1
ATOM 616 C C . LEU A 1 79 ? 1.642 16.528 1.583 1 98.8 79 LEU A C 1
ATOM 618 O O . LEU A 1 79 ? 0.501 16.497 2.049 1 98.8 79 LEU A O 1
ATOM 622 N N . GLY A 1 80 ? 1.872 16.705 0.244 1 98.08 80 GLY A N 1
ATOM 623 C CA . GLY A 1 80 ? 0.765 16.777 -0.696 1 98.08 80 GLY A CA 1
ATOM 624 C C . GLY A 1 80 ? -0.051 15.499 -0.755 1 98.08 80 GLY A C 1
ATOM 625 O O . GLY A 1 80 ? 0.5 14.413 -0.951 1 98.08 80 GLY A O 1
ATOM 626 N N . ALA A 1 81 ? -1.347 15.634 -0.591 1 97.11 81 ALA A N 1
ATOM 627 C CA . ALA A 1 81 ? -2.234 14.474 -0.603 1 97.11 81 ALA A CA 1
ATOM 628 C C . ALA A 1 81 ? -3.695 14.902 -0.709 1 97.11 81 ALA A C 1
ATOM 630 O O . ALA A 1 81 ? -4.034 16.052 -0.422 1 97.11 81 ALA A O 1
ATOM 631 N N . SER A 1 82 ? -4.523 14.017 -1.219 1 95.88 82 SER A N 1
ATOM 632 C CA . SER A 1 82 ? -5.952 14.085 -0.935 1 95.88 82 SER A CA 1
ATOM 633 C C . SER A 1 82 ? -6.268 13.529 0.45 1 95.88 82 SER A C 1
ATOM 635 O O . SER A 1 82 ? -5.942 12.379 0.752 1 95.88 82 SER A O 1
ATOM 637 N N . ILE A 1 83 ? -6.943 14.304 1.317 1 92.8 83 ILE A N 1
ATOM 638 C CA . ILE A 1 83 ? -6.955 13.955 2.733 1 92.8 83 ILE A CA 1
ATOM 639 C C . ILE A 1 83 ? -8.377 13.603 3.165 1 92.8 83 ILE A C 1
ATOM 641 O O . ILE A 1 83 ? -8.608 13.234 4.319 1 92.8 83 ILE A O 1
ATOM 645 N N . HIS A 1 84 ? -9.35 13.708 2.282 1 91.65 84 HIS A N 1
ATOM 646 C CA . HIS A 1 84 ? -10.747 13.537 2.663 1 91.65 84 HIS A CA 1
ATOM 647 C C . HIS A 1 84 ? -11.16 12.07 2.6 1 91.65 84 HIS A C 1
ATOM 649 O O . HIS A 1 84 ? -11.392 11.532 1.514 1 91.65 84 HIS A O 1
ATOM 655 N N . VAL A 1 85 ? -11.387 11.525 3.772 1 93.1 85 VAL A N 1
ATOM 656 C CA . VAL A 1 85 ? -11.724 10.11 3.885 1 93.1 85 VAL A CA 1
ATOM 657 C C . VAL A 1 85 ? -13.068 9.844 3.209 1 93.1 85 VAL A C 1
ATOM 659 O O . VAL A 1 85 ? -13.197 8.904 2.421 1 93.1 85 VAL A O 1
ATOM 662 N N . GLN A 1 86 ? -14.091 10.671 3.46 1 90.25 86 GLN A N 1
ATOM 663 C CA . GLN A 1 86 ? -15.435 10.475 2.925 1 90.25 86 GLN A CA 1
ATOM 664 C C . GLN A 1 86 ? -15.437 10.554 1.401 1 90.25 86 GLN A C 1
ATOM 666 O O . GLN A 1 86 ? -16.064 9.729 0.733 1 90.25 86 GLN A O 1
ATOM 671 N N . LYS A 1 87 ? -14.67 11.517 0.906 1 91.77 87 LYS A N 1
ATOM 672 C CA . LYS A 1 87 ? -14.6 11.677 -0.543 1 91.77 87 LYS A CA 1
ATOM 673 C C . LYS A 1 87 ? -13.916 10.479 -1.196 1 91.77 87 LYS A C 1
ATOM 675 O O . LYS A 1 87 ? -14.258 10.097 -2.317 1 91.77 87 LYS A O 1
ATOM 680 N N . SER A 1 88 ? -12.99 9.861 -0.5 1 95.48 88 SER A N 1
ATOM 681 C CA . SER A 1 88 ? -12.29 8.705 -1.05 1 95.48 88 SER A CA 1
ATOM 682 C C . SER A 1 88 ? -13.232 7.518 -1.222 1 95.48 88 SER A C 1
ATOM 684 O O . SER A 1 88 ? -12.973 6.626 -2.033 1 95.48 88 SER A O 1
ATOM 686 N N . ILE A 1 89 ? -14.295 7.473 -0.394 1 95.27 89 ILE A N 1
ATOM 687 C CA . ILE A 1 89 ? -15.288 6.411 -0.51 1 95.27 89 ILE A CA 1
ATOM 688 C C . ILE A 1 89 ? -16.254 6.728 -1.649 1 95.27 89 ILE A C 1
ATOM 690 O O . ILE A 1 89 ? -16.598 5.849 -2.442 1 95.27 89 ILE A O 1
ATOM 694 N N . ASP A 1 90 ? -16.583 8.006 -1.825 1 93.44 90 ASP A N 1
ATOM 695 C CA . ASP A 1 90 ? -17.517 8.427 -2.865 1 93.44 90 ASP A CA 1
ATOM 696 C C . ASP A 1 90 ? -16.875 8.34 -4.247 1 93.44 90 ASP A C 1
ATOM 698 O O . ASP A 1 90 ? -17.552 8.047 -5.235 1 93.44 90 ASP A O 1
ATOM 702 N N . ASP A 1 91 ? -15.647 8.644 -4.273 1 94.14 91 ASP A N 1
ATOM 703 C CA . ASP A 1 91 ? -14.846 8.637 -5.493 1 94.14 91 ASP A CA 1
ATOM 704 C C . ASP A 1 91 ? -13.384 8.321 -5.188 1 94.14 91 ASP A C 1
ATOM 706 O O . ASP A 1 91 ? -12.583 9.228 -4.95 1 94.14 91 ASP A O 1
ATOM 710 N N . PRO A 1 92 ? -13.002 7.068 -5.367 1 96.2 92 PRO A N 1
ATOM 711 C CA . PRO A 1 92 ? -11.701 6.638 -4.851 1 96.2 92 PRO A CA 1
ATOM 712 C C . PRO A 1 92 ? -10.538 7.093 -5.73 1 96.2 92 PRO A C 1
ATOM 714 O O . PRO A 1 92 ? -9.396 7.154 -5.267 1 96.2 92 PRO A O 1
ATOM 717 N N . TYR A 1 93 ? -10.733 7.458 -6.984 1 96.03 93 TYR A N 1
ATOM 718 C CA . TYR A 1 93 ? -9.653 7.61 -7.953 1 96.03 93 TYR A CA 1
ATOM 719 C C . TYR A 1 93 ? -8.779 8.811 -7.612 1 96.03 93 TYR A C 1
ATOM 721 O O . TYR A 1 93 ? -7.55 8.712 -7.614 1 96.03 93 TYR A O 1
ATOM 729 N N . PRO A 1 94 ? -9.349 10.016 -7.327 1 96.17 94 PRO A N 1
ATOM 730 C CA . PRO A 1 94 ? -8.47 11.146 -7.017 1 96.17 94 PRO A CA 1
ATOM 731 C C . PRO A 1 94 ? -7.529 10.859 -5.848 1 96.17 94 PRO A C 1
ATOM 733 O O . PRO A 1 94 ? -6.357 11.241 -5.886 1 96.17 94 PRO A O 1
ATOM 736 N N . THR A 1 95 ? -8.042 10.193 -4.835 1 97.35 95 THR A N 1
ATOM 737 C CA . THR A 1 95 ? -7.214 9.849 -3.685 1 97.35 95 THR A CA 1
ATOM 738 C C . THR A 1 95 ? -6.106 8.88 -4.087 1 97.35 95 THR A C 1
ATOM 740 O O . THR A 1 95 ? -4.942 9.078 -3.732 1 97.35 95 THR A O 1
ATOM 743 N N . PHE A 1 96 ? -6.451 7.87 -4.877 1 98.28 96 PHE A N 1
ATOM 744 C CA . PHE A 1 96 ? -5.453 6.932 -5.377 1 98.28 96 PHE A CA 1
ATOM 745 C C . PHE A 1 96 ? -4.384 7.657 -6.185 1 98.28 96 PHE A C 1
ATOM 747 O O . PHE A 1 96 ? -3.188 7.471 -5.95 1 98.28 96 PHE A O 1
ATOM 754 N N . ARG A 1 97 ? -4.797 8.463 -7.102 1 97.96 97 ARG A N 1
ATOM 755 C CA . ARG A 1 97 ? -3.891 9.176 -7.997 1 97.96 97 ARG A CA 1
ATOM 756 C C . ARG A 1 97 ? -2.946 10.081 -7.213 1 97.96 97 ARG A C 1
ATOM 758 O O . ARG A 1 97 ? -1.731 10.044 -7.419 1 97.96 97 ARG A O 1
ATOM 765 N N . ASN A 1 98 ? -3.461 10.798 -6.338 1 98.02 98 ASN A N 1
ATOM 766 C CA . ASN A 1 98 ? -2.669 11.799 -5.631 1 98.02 98 ASN A CA 1
ATOM 767 C C . ASN A 1 98 ? -1.78 11.161 -4.567 1 98.02 98 ASN A C 1
ATOM 769 O O . ASN A 1 98 ? -0.609 11.522 -4.433 1 98.02 98 ASN A O 1
ATOM 773 N N . ASP A 1 99 ? -2.308 10.188 -3.829 1 98.49 99 ASP A N 1
ATOM 774 C CA . ASP A 1 99 ? -1.623 9.713 -2.631 1 98.49 99 ASP A CA 1
ATOM 775 C C . ASP A 1 99 ? -0.711 8.53 -2.952 1 98.49 99 ASP A C 1
ATOM 777 O O . ASP A 1 99 ? 0.301 8.321 -2.281 1 98.49 99 ASP A O 1
ATOM 781 N N . VAL A 1 100 ? -1.091 7.755 -3.973 1 98.7 100 VAL A N 1
ATOM 782 C CA . VAL A 1 100 ? -0.265 6.596 -4.295 1 98.7 100 VAL A CA 1
ATOM 783 C C . VAL A 1 100 ? 0.637 6.918 -5.485 1 98.7 100 VAL A C 1
ATOM 785 O O . VAL A 1 100 ? 1.864 6.924 -5.358 1 98.7 100 VAL A O 1
ATOM 788 N N . GLU A 1 101 ? 0.014 7.275 -6.621 1 97.98 101 GLU A N 1
ATOM 789 C CA . GLU A 1 101 ? 0.796 7.58 -7.815 1 97.98 101 GLU A CA 1
ATOM 790 C C . GLU A 1 101 ? 1.679 8.805 -7.598 1 97.98 101 GLU A C 1
ATOM 792 O O . GLU A 1 101 ? 2.848 8.812 -7.991 1 97.98 101 GLU A O 1
ATOM 797 N N . GLY A 1 102 ? 1.073 9.818 -7.009 1 98.28 102 GLY A N 1
ATOM 798 C CA . GLY A 1 102 ? 1.85 11.012 -6.715 1 98.28 102 GLY A CA 1
ATOM 799 C C . GLY A 1 102 ? 3.055 10.737 -5.835 1 98.28 102 GLY A C 1
ATOM 800 O O . GLY A 1 102 ? 4.151 11.233 -6.103 1 98.28 102 GLY A O 1
ATOM 801 N N . THR A 1 103 ? 2.885 9.932 -4.77 1 98.75 103 THR A N 1
ATOM 802 C CA . THR A 1 103 ? 3.986 9.581 -3.881 1 98.75 103 THR A CA 1
ATOM 803 C C . THR A 1 103 ? 5.061 8.801 -4.633 1 98.75 103 THR A C 1
ATOM 805 O O . THR A 1 103 ? 6.253 9.078 -4.486 1 98.75 103 THR A O 1
ATOM 808 N N . PHE A 1 104 ? 4.673 7.835 -5.467 1 98.65 104 PHE A N 1
ATOM 809 C CA . PHE A 1 104 ? 5.626 7.069 -6.26 1 98.65 104 PHE A CA 1
ATOM 810 C C . PHE A 1 104 ? 6.482 7.993 -7.119 1 98.65 104 PHE A C 1
ATOM 812 O O . PHE A 1 104 ? 7.702 7.832 -7.186 1 98.65 104 PHE A O 1
ATOM 819 N N . ARG A 1 105 ? 5.843 8.928 -7.729 1 98.31 105 ARG A N 1
ATOM 820 C CA . ARG A 1 105 ? 6.547 9.837 -8.628 1 98.31 105 ARG A CA 1
ATOM 821 C C . ARG A 1 105 ? 7.541 10.704 -7.862 1 98.31 105 ARG A C 1
ATOM 823 O O . ARG A 1 105 ? 8.656 10.94 -8.331 1 98.31 105 ARG A O 1
ATOM 830 N N . VAL A 1 106 ? 7.151 11.155 -6.726 1 98.65 106 VAL A N 1
ATOM 831 C CA . VAL A 1 106 ? 8.052 11.948 -5.897 1 98.65 106 VAL A CA 1
ATOM 832 C C . VAL A 1 106 ? 9.245 11.097 -5.469 1 98.65 106 VAL A C 1
ATOM 834 O O . VAL A 1 106 ? 10.392 11.546 -5.534 1 98.65 106 VAL A O 1
ATOM 837 N N . LEU A 1 107 ? 9.006 9.874 -5.048 1 98.51 107 LEU A N 1
ATOM 838 C CA . LEU A 1 107 ? 10.068 8.972 -4.615 1 98.51 107 LEU A CA 1
ATOM 839 C C . LEU A 1 107 ? 11.049 8.703 -5.751 1 98.51 107 LEU A C 1
ATOM 841 O O . LEU A 1 107 ? 12.264 8.693 -5.538 1 98.51 107 LEU A O 1
ATOM 845 N N . GLU A 1 108 ? 10.516 8.497 -6.935 1 97.32 108 GLU A N 1
ATOM 846 C CA . GLU A 1 108 ? 11.362 8.246 -8.098 1 97.32 108 GLU A CA 1
ATOM 847 C C . GLU A 1 108 ? 12.225 9.461 -8.426 1 97.32 108 GLU A C 1
ATOM 849 O O . GLU A 1 108 ? 13.404 9.321 -8.755 1 97.32 108 GLU A O 1
ATOM 854 N N . ALA A 1 109 ? 11.631 10.639 -8.351 1 97.43 109 ALA A N 1
ATOM 855 C CA . ALA A 1 109 ? 12.404 11.857 -8.58 1 97.43 109 ALA A CA 1
ATOM 856 C C . ALA A 1 109 ? 13.517 12.002 -7.547 1 97.43 109 ALA A C 1
ATOM 858 O O . ALA A 1 109 ? 14.649 12.353 -7.89 1 97.43 109 ALA A O 1
ATOM 859 N N . CYS A 1 110 ? 13.246 11.702 -6.297 1 98.19 110 CYS A N 1
ATOM 860 C CA . CYS A 1 110 ? 14.231 11.757 -5.223 1 98.19 110 CYS A CA 1
ATOM 861 C C . CYS A 1 110 ? 15.337 10.732 -5.444 1 98.19 110 CYS A C 1
ATOM 863 O O . CYS A 1 110 ? 16.517 11.035 -5.26 1 98.19 110 CYS A O 1
ATOM 865 N N . ARG A 1 111 ? 14.953 9.509 -5.818 1 97.28 111 ARG A N 1
ATOM 866 C CA . ARG A 1 111 ? 15.936 8.457 -6.06 1 97.28 111 ARG A CA 1
ATOM 867 C C . ARG A 1 111 ? 16.918 8.866 -7.152 1 97.28 111 ARG A C 1
ATOM 869 O O . ARG A 1 111 ? 18.127 8.671 -7.012 1 97.28 111 ARG A O 1
ATOM 876 N N . ARG A 1 112 ? 16.376 9.394 -8.238 1 96.12 112 ARG A N 1
ATOM 877 C CA . ARG A 1 112 ? 17.218 9.809 -9.355 1 96.12 112 ARG A CA 1
ATOM 878 C C . ARG A 1 112 ? 18.213 10.881 -8.922 1 96.12 112 ARG A C 1
ATOM 880 O O . ARG A 1 112 ? 19.389 10.829 -9.29 1 96.12 112 ARG A O 1
ATOM 887 N N . GLU A 1 113 ? 17.763 11.855 -8.181 1 97.14 113 GLU A N 1
ATOM 888 C CA . GLU A 1 113 ? 18.664 12.879 -7.663 1 97.14 113 GLU A CA 1
ATOM 889 C C . GLU A 1 113 ? 19.694 12.279 -6.71 1 97.14 113 GLU A C 1
ATOM 891 O O . GLU A 1 113 ? 20.877 12.619 -6.772 1 97.14 113 GLU A O 1
ATOM 896 N N . TYR A 1 114 ? 19.266 11.401 -5.824 1 97.38 114 TYR A N 1
ATOM 897 C CA . TYR A 1 114 ? 20.119 10.711 -4.862 1 97.38 114 TYR A CA 1
ATOM 898 C C . TYR A 1 114 ? 21.23 9.945 -5.57 1 97.38 114 TYR A C 1
ATOM 900 O O . TYR A 1 114 ? 22.398 10.036 -5.186 1 97.38 114 TYR A O 1
ATOM 908 N N . PHE A 1 115 ? 20.893 9.217 -6.603 1 96.42 115 PHE A N 1
ATOM 909 C CA . PHE A 1 115 ? 21.864 8.445 -7.368 1 96.42 115 PHE A CA 1
ATOM 910 C C . PHE A 1 115 ? 22.823 9.366 -8.112 1 96.42 115 PHE A C 1
ATOM 912 O O . PHE A 1 115 ? 24.038 9.157 -8.089 1 96.42 115 PHE A O 1
ATOM 919 N N . ALA A 1 116 ? 22.258 10.387 -8.731 1 95.64 116 ALA A N 1
ATOM 920 C CA . ALA A 1 116 ? 23.087 11.342 -9.462 1 95.64 116 ALA A CA 1
ATOM 921 C C . ALA A 1 116 ? 24.122 11.986 -8.544 1 95.64 116 ALA A C 1
ATOM 923 O O . ALA A 1 116 ? 25.294 12.106 -8.908 1 95.64 116 ALA A O 1
ATOM 924 N N . ARG A 1 117 ? 23.736 12.346 -7.367 1 96.84 117 ARG A N 1
ATOM 925 C CA . ARG A 1 117 ? 24.619 13.019 -6.419 1 96.84 117 ARG A CA 1
ATOM 926 C C . ARG A 1 117 ? 25.712 12.078 -5.925 1 96.84 117 ARG A C 1
ATOM 928 O O . ARG A 1 117 ? 26.751 12.526 -5.436 1 96.84 117 ARG A O 1
ATOM 935 N N . ASN A 1 118 ? 25.469 10.831 -6.021 1 96.43 118 ASN A N 1
ATOM 936 C CA . ASN A 1 118 ? 26.436 9.84 -5.56 1 96.43 118 ASN A CA 1
ATOM 937 C C . ASN A 1 118 ? 27.182 9.2 -6.728 1 96.43 118 ASN A C 1
ATOM 939 O O . ASN A 1 118 ? 27.854 8.181 -6.557 1 96.43 118 ASN A O 1
ATOM 943 N N . GLY A 1 119 ? 26.975 9.691 -7.961 1 93.81 119 GLY A N 1
ATOM 944 C CA . GLY A 1 119 ? 27.725 9.261 -9.13 1 93.81 119 GLY A CA 1
ATOM 945 C C . GLY A 1 119 ? 27.27 7.918 -9.669 1 93.81 119 GLY A C 1
ATOM 946 O O . GLY A 1 119 ? 28.063 7.178 -10.256 1 93.81 119 GLY A O 1
ATOM 947 N N . LEU A 1 120 ? 26.061 7.562 -9.323 1 93.01 120 LEU A N 1
ATOM 948 C CA . LEU A 1 120 ? 25.499 6.309 -9.816 1 93.01 120 LEU A CA 1
ATOM 949 C C . LEU A 1 120 ? 24.601 6.555 -11.024 1 93.01 120 LEU A C 1
ATOM 951 O O . LEU A 1 120 ? 24.206 7.693 -11.288 1 93.01 120 LEU A O 1
ATOM 955 N N . ASP A 1 121 ? 24.362 5.422 -11.696 1 86.16 121 ASP A N 1
ATOM 956 C CA . ASP A 1 121 ? 23.401 5.479 -12.794 1 86.16 121 ASP A CA 1
ATOM 957 C C . ASP A 1 121 ? 21.992 5.758 -12.276 1 86.16 121 ASP A C 1
ATOM 959 O O . ASP A 1 121 ? 21.472 5.012 -11.444 1 86.16 121 ASP A O 1
ATOM 963 N N . VAL A 1 122 ? 21.331 6.655 -12.866 1 81.92 122 VAL A N 1
ATOM 964 C CA . VAL A 1 122 ? 20.072 7.16 -12.329 1 81.92 122 VAL A CA 1
ATOM 965 C C . VAL A 1 122 ? 18.935 6.211 -12.699 1 81.92 122 VAL A C 1
ATOM 967 O O . VAL A 1 122 ? 17.872 6.233 -12.074 1 81.92 122 VAL A O 1
ATOM 970 N N . ASP A 1 123 ? 19.145 5.385 -13.703 1 79.15 123 ASP A N 1
ATOM 971 C CA . ASP A 1 123 ? 18.086 4.471 -14.119 1 79.15 123 ASP A CA 1
ATOM 972 C C . ASP A 1 123 ? 18.231 3.114 -13.433 1 79.15 123 ASP A C 1
ATOM 974 O O . ASP A 1 123 ? 17.418 2.213 -13.651 1 79.15 123 ASP A O 1
ATOM 978 N N . ALA A 1 124 ? 19.07 2.955 -12.527 1 67.79 124 ALA A N 1
ATOM 979 C CA . ALA A 1 124 ? 19.279 1.827 -11.623 1 67.79 124 ALA A CA 1
ATOM 980 C C . ALA A 1 124 ? 19.477 0.529 -12.401 1 67.79 124 ALA A C 1
ATOM 982 O O . ALA A 1 124 ? 19.139 -0.552 -11.913 1 67.79 124 ALA A O 1
ATOM 983 N N . ARG A 1 125 ? 19.787 0.454 -13.614 1 71.23 125 ARG A N 1
ATOM 984 C CA . ARG A 1 125 ? 19.895 -0.761 -14.415 1 71.23 125 ARG A CA 1
ATOM 985 C C . ARG A 1 125 ? 20.996 -1.672 -13.883 1 71.23 125 ARG A C 1
ATOM 987 O O . ARG A 1 125 ? 21.039 -2.859 -14.211 1 71.23 125 ARG A O 1
ATOM 994 N N . GLN A 1 126 ? 21.676 -1.178 -12.926 1 76.5 126 GLN A N 1
ATOM 995 C CA . GLN A 1 126 ? 22.803 -1.98 -12.463 1 76.5 126 GLN A CA 1
ATOM 996 C C . GLN A 1 126 ? 23.089 -1.727 -10.986 1 76.5 126 GLN A C 1
ATOM 998 O O . GLN A 1 126 ? 24.249 -1.694 -10.569 1 76.5 126 GLN A O 1
ATOM 1003 N N . PHE A 1 127 ? 22.021 -1.389 -10.221 1 87.5 127 PHE A N 1
ATOM 1004 C CA . PHE A 1 127 ? 22.313 -1.108 -8.82 1 87.5 127 PHE A CA 1
ATOM 1005 C C . PHE A 1 127 ? 22.678 -2.387 -8.076 1 87.5 127 PHE A C 1
ATOM 1007 O O . PHE A 1 127 ? 21.916 -3.356 -8.085 1 87.5 127 PHE A O 1
ATOM 1014 N N . ASP A 1 128 ? 23.818 -2.439 -7.578 1 89.41 128 ASP A N 1
ATOM 1015 C CA . ASP A 1 128 ? 24.319 -3.532 -6.749 1 89.41 128 ASP A CA 1
ATOM 1016 C C . ASP A 1 128 ? 24.436 -3.104 -5.288 1 89.41 128 ASP A C 1
ATOM 1018 O O . ASP A 1 128 ? 25.297 -2.293 -4.941 1 89.41 128 ASP A O 1
ATOM 1022 N N . PHE A 1 129 ? 23.663 -3.683 -4.462 1 92.92 129 PHE A N 1
ATOM 1023 C CA . PHE A 1 129 ? 23.509 -3.222 -3.088 1 92.92 129 PHE A CA 1
ATOM 1024 C C . PHE A 1 129 ? 24.841 -3.272 -2.348 1 92.92 129 PHE A C 1
ATOM 1026 O O . PHE A 1 129 ? 25.234 -2.299 -1.7 1 92.92 129 PHE A O 1
ATOM 1033 N N . ASP A 1 130 ? 25.513 -4.361 -2.438 1 91.37 130 ASP A N 1
ATOM 1034 C CA . ASP A 1 130 ? 26.757 -4.55 -1.699 1 91.37 130 ASP A CA 1
ATOM 1035 C C . ASP A 1 130 ? 27.869 -3.665 -2.261 1 91.37 130 ASP A C 1
ATOM 1037 O O . ASP A 1 130 ? 28.717 -3.176 -1.513 1 91.37 130 ASP A O 1
ATOM 1041 N N . ARG A 1 131 ? 27.806 -3.396 -3.512 1 91.6 131 ARG A N 1
ATOM 1042 C CA . ARG A 1 131 ? 28.846 -2.611 -4.169 1 91.6 131 ARG A CA 1
ATOM 1043 C C . ARG A 1 131 ? 28.562 -1.117 -4.05 1 91.6 131 ARG A C 1
ATOM 1045 O O . ARG A 1 131 ? 29.477 -0.321 -3.833 1 91.6 131 ARG A O 1
ATOM 1052 N N . ASP A 1 132 ? 27.3 -0.767 -4.19 1 92.75 132 ASP A N 1
ATOM 1053 C CA . ASP A 1 132 ? 26.973 0.641 -4.391 1 92.75 132 ASP A CA 1
ATOM 1054 C C . ASP A 1 132 ? 26.653 1.326 -3.064 1 92.75 132 ASP A C 1
ATOM 1056 O O . ASP A 1 132 ? 26.972 2.501 -2.874 1 92.75 132 ASP A O 1
ATOM 1060 N N . VAL A 1 133 ? 26.144 0.689 -2.075 1 93.61 133 VAL A N 1
ATOM 1061 C CA . VAL A 1 133 ? 25.691 1.303 -0.832 1 93.61 133 VAL A CA 1
ATOM 1062 C C . VAL A 1 133 ? 26.883 1.897 -0.085 1 93.61 133 VAL A C 1
ATOM 1064 O O . VAL A 1 133 ? 26.82 3.031 0.395 1 93.61 133 VAL A O 1
ATOM 1067 N N . PRO A 1 134 ? 27.979 1.133 -0.064 1 94.11 134 PRO A N 1
ATOM 1068 C CA . PRO A 1 134 ? 29.129 1.715 0.632 1 94.11 134 PRO A CA 1
ATOM 1069 C C . PRO A 1 134 ? 29.642 2.988 -0.038 1 94.11 134 PRO A C 1
ATOM 1071 O O . PRO A 1 134 ? 30.396 3.75 0.572 1 94.11 134 PRO A O 1
ATOM 1074 N N . ARG A 1 135 ? 29.175 3.258 -1.233 1 92.7 135 ARG A N 1
ATOM 1075 C CA . ARG A 1 135 ? 29.657 4.408 -1.992 1 92.7 135 ARG A CA 1
ATOM 1076 C C . ARG A 1 135 ? 28.715 5.597 -1.843 1 92.7 135 ARG A C 1
ATOM 1078 O O . ARG A 1 135 ? 29.023 6.701 -2.297 1 92.7 135 ARG A O 1
ATOM 1085 N N . LEU A 1 136 ? 27.613 5.338 -1.269 1 95.35 136 LEU A N 1
ATOM 1086 C CA . LEU A 1 136 ? 26.655 6.419 -1.061 1 95.35 136 LEU A CA 1
ATOM 1087 C C . LEU A 1 136 ? 27.127 7.358 0.044 1 95.35 136 LEU A C 1
ATOM 1089 O O . LEU A 1 136 ? 26.908 7.091 1.227 1 95.35 136 LEU A O 1
ATOM 1093 N N . ARG A 1 137 ? 27.654 8.482 -0.355 1 95.86 137 ARG A N 1
ATOM 1094 C CA . ARG A 1 137 ? 28.255 9.412 0.596 1 95.86 137 ARG A CA 1
ATOM 1095 C C . ARG A 1 137 ? 27.336 10.6 0.855 1 95.86 137 ARG A C 1
ATOM 1097 O O . ARG A 1 137 ? 27.278 11.114 1.974 1 95.86 137 ARG A O 1
ATOM 1104 N N . ASP A 1 138 ? 26.693 10.975 -0.195 1 96.83 138 ASP A N 1
ATOM 1105 C CA . ASP A 1 138 ? 25.723 12.056 -0.049 1 96.83 138 ASP A CA 1
ATOM 1106 C C . ASP A 1 138 ? 24.341 11.51 0.303 1 96.83 138 ASP A C 1
ATOM 1108 O O . ASP A 1 138 ? 23.697 10.858 -0.521 1 96.83 138 ASP A O 1
ATOM 1112 N N . ARG A 1 139 ? 23.893 11.81 1.464 1 96.41 139 ARG A N 1
ATOM 1113 C CA . ARG A 1 139 ? 22.637 11.26 1.965 1 96.41 139 ARG A CA 1
ATOM 1114 C C . ARG A 1 139 ? 21.465 12.175 1.626 1 96.41 139 ARG A C 1
ATOM 1116 O O . ARG A 1 139 ? 20.446 12.17 2.32 1 96.41 139 ARG A O 1
ATOM 1123 N N . ARG A 1 140 ? 21.592 12.989 0.6 1 97.67 140 ARG A N 1
ATOM 1124 C CA . ARG A 1 140 ? 20.551 13.921 0.177 1 97.67 140 ARG A CA 1
ATOM 1125 C C . ARG A 1 140 ? 20.001 13.542 -1.194 1 97.67 140 ARG A C 1
ATOM 1127 O O . ARG A 1 140 ? 20.734 13.033 -2.044 1 97.67 140 ARG A O 1
ATOM 1134 N N . PRO A 1 141 ? 18.79 13.839 -1.372 1 98.56 141 PRO A N 1
ATOM 1135 C CA . PRO A 1 141 ? 17.827 14.426 -0.437 1 98.56 141 PRO A CA 1
ATOM 1136 C C . PRO A 1 141 ? 17.348 13.432 0.619 1 98.56 141 PRO A C 1
ATOM 1138 O O . PRO A 1 141 ? 17.206 12.241 0.331 1 98.56 141 PRO A O 1
ATOM 1141 N N . ARG A 1 142 ? 17.068 13.93 1.855 1 98.78 142 ARG A N 1
ATOM 1142 C CA . ARG A 1 142 ? 16.265 13.218 2.844 1 98.78 142 ARG A CA 1
ATOM 1143 C C . ARG A 1 142 ? 14.775 13.418 2.586 1 98.78 142 ARG A C 1
ATOM 1145 O O . ARG A 1 142 ? 14.339 14.523 2.256 1 98.78 142 ARG A O 1
ATOM 1152 N N . VAL A 1 143 ? 14.041 12.341 2.686 1 98.93 143 VAL A N 1
ATOM 1153 C CA . VAL A 1 143 ? 12.637 12.389 2.289 1 98.93 143 VAL A CA 1
ATOM 1154 C C . VAL A 1 143 ? 11.749 12.081 3.492 1 98.93 143 VAL A C 1
ATOM 1156 O O . VAL A 1 143 ? 11.941 11.07 4.171 1 98.93 143 VAL A O 1
ATOM 1159 N N . VAL A 1 144 ? 10.81 12.921 3.779 1 98.95 144 VAL A N 1
ATOM 1160 C CA . VAL A 1 144 ? 9.765 12.645 4.76 1 98.95 144 VAL A CA 1
ATOM 1161 C C . VAL A 1 144 ? 8.426 12.46 4.051 1 98.95 144 VAL A C 1
ATOM 1163 O O . VAL A 1 144 ? 8.03 13.292 3.231 1 98.95 144 VAL A O 1
ATOM 1166 N N . VAL A 1 145 ? 7.77 11.416 4.31 1 98.95 145 VAL A N 1
ATOM 1167 C CA . VAL A 1 145 ? 6.448 11.14 3.757 1 98.95 145 VAL A CA 1
ATOM 1168 C C . VAL A 1 145 ? 5.395 11.248 4.858 1 98.95 145 VAL A C 1
ATOM 1170 O O . VAL A 1 145 ? 5.46 10.531 5.859 1 98.95 145 VAL A O 1
ATOM 1173 N N . MET A 1 146 ? 4.46 12.15 4.68 1 98.89 146 MET A N 1
ATOM 1174 C CA . MET A 1 146 ? 3.379 12.369 5.638 1 98.89 146 MET A CA 1
ATOM 1175 C C . MET A 1 146 ? 2.32 11.279 5.521 1 98.89 146 MET A C 1
ATOM 1177 O O . MET A 1 146 ? 1.679 11.139 4.478 1 98.89 146 MET A O 1
ATOM 1181 N N . SER A 1 147 ? 2.172 10.558 6.516 1 98.71 147 SER A N 1
ATOM 1182 C CA . SER A 1 147 ? 1.136 9.536 6.625 1 98.71 147 SER A CA 1
ATOM 1183 C C . SER A 1 147 ? 0.057 9.946 7.621 1 98.71 147 SER A C 1
ATOM 1185 O O . SER A 1 147 ? -0.229 11.134 7.78 1 98.71 147 SER A O 1
ATOM 1187 N N . THR A 1 148 ? -0.713 9.027 8.154 1 98.18 148 THR A N 1
ATOM 1188 C CA . THR A 1 148 ? -1.869 9.335 8.989 1 98.18 148 THR A CA 1
ATOM 1189 C C . THR A 1 148 ? -2.096 8.238 10.025 1 98.18 148 THR A C 1
ATOM 1191 O O . THR A 1 148 ? -1.725 7.083 9.805 1 98.18 148 THR A O 1
ATOM 1194 N N . CYS A 1 149 ? -2.704 8.608 11.108 1 97.98 149 CYS A N 1
ATOM 1195 C CA . CYS A 1 149 ? -3.101 7.629 12.113 1 97.98 149 CYS A CA 1
ATOM 1196 C C . CYS A 1 149 ? -4.285 6.801 11.63 1 97.98 149 CYS A C 1
ATOM 1198 O O . CYS A 1 149 ? -4.595 5.758 12.208 1 97.98 149 CYS A O 1
ATOM 1200 N N . MET A 1 150 ? -4.884 7.184 10.515 1 97.33 150 MET A N 1
ATOM 1201 C CA . MET A 1 150 ? -6.069 6.513 9.99 1 97.33 150 MET A CA 1
ATOM 1202 C C . MET A 1 150 ? -5.711 5.147 9.413 1 97.33 150 MET A C 1
ATOM 1204 O O . MET A 1 150 ? -6.596 4.352 9.093 1 97.33 150 MET A O 1
ATOM 1208 N N . VAL A 1 151 ? -4.421 4.804 9.345 1 98.5 151 VAL A N 1
ATOM 1209 C CA . VAL A 1 151 ? -4.006 3.525 8.778 1 98.5 151 VAL A CA 1
ATOM 1210 C C . VAL A 1 151 ? -4.209 2.414 9.804 1 98.5 151 VAL A C 1
ATOM 1212 O O . VAL A 1 151 ? -4.225 1.231 9.454 1 98.5 151 VAL A O 1
ATOM 1215 N N . TYR A 1 152 ? -4.369 2.801 11.114 1 98.33 152 TYR A N 1
ATOM 1216 C CA . TYR A 1 152 ? -4.367 1.826 12.199 1 98.33 152 TYR A CA 1
ATOM 1217 C C . TYR A 1 152 ? -5.772 1.3 12.463 1 98.33 152 TYR A C 1
ATOM 1219 O O . TYR A 1 152 ? -6.758 2.011 12.252 1 98.33 152 TYR A O 1
ATOM 1227 N N . ALA A 1 153 ? -5.819 0.114 12.948 1 97.18 153 ALA A N 1
ATOM 1228 C CA . ALA A 1 153 ? -7.046 -0.421 13.532 1 97.18 153 ALA A CA 1
ATOM 1229 C C . ALA A 1 153 ? -7.327 0.211 14.892 1 97.18 153 ALA A C 1
ATOM 1231 O O . ALA A 1 153 ? -6.433 0.794 15.51 1 97.18 153 ALA A O 1
ATOM 1232 N N . THR A 1 154 ? -8.547 0.13 15.315 1 94.89 154 THR A N 1
ATOM 1233 C CA . THR A 1 154 ? -8.907 0.607 16.645 1 94.89 154 THR A CA 1
ATOM 1234 C C . THR A 1 154 ? -8.124 -0.143 17.719 1 94.89 154 THR A C 1
ATOM 1236 O O . THR A 1 154 ? -7.731 -1.294 17.518 1 94.89 154 THR A O 1
ATOM 1239 N N . SER A 1 155 ? -7.869 0.603 18.81 1 96.38 155 SER A N 1
ATOM 1240 C CA . SER A 1 155 ? -7.102 0.006 19.899 1 96.38 155 SER A CA 1
ATOM 1241 C C . SER A 1 155 ? -7.589 0.504 21.255 1 96.38 155 SER A C 1
ATOM 1243 O O . SER A 1 155 ? -7.962 1.671 21.397 1 96.38 155 SER A O 1
ATOM 1245 N N . SER A 1 156 ? -7.574 -0.359 22.222 1 95.87 156 SER A N 1
ATOM 1246 C CA . SER A 1 156 ? -7.854 0.051 23.594 1 95.87 156 SER A CA 1
ATOM 1247 C C . SER A 1 156 ? -6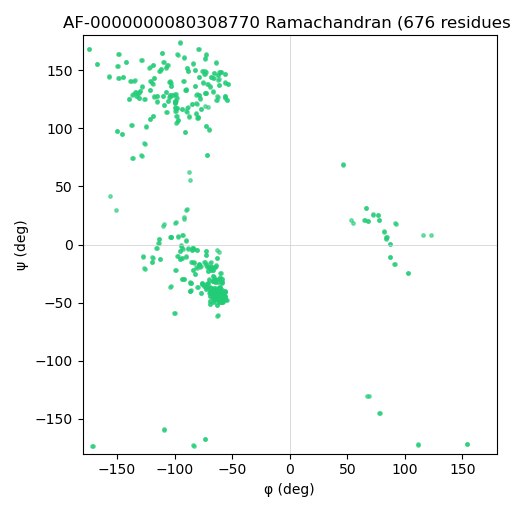.608 0.619 24.266 1 95.87 156 SER A C 1
ATOM 1249 O O . SER A 1 156 ? -6.703 1.291 25.295 1 95.87 156 SER A O 1
ATOM 1251 N N . MET A 1 157 ? -5.493 0.38 23.696 1 97.47 157 MET A N 1
ATOM 1252 C CA . MET A 1 157 ? -4.216 0.891 24.187 1 97.47 157 MET A CA 1
ATOM 1253 C C . MET A 1 157 ? -3.665 1.965 23.255 1 97.47 157 MET A C 1
ATOM 1255 O O . MET A 1 157 ? -4.05 2.036 22.087 1 97.47 157 MET A O 1
ATOM 1259 N N . PRO A 1 158 ? -2.825 2.787 23.829 1 98.47 158 PRO A N 1
ATOM 1260 C CA . PRO A 1 158 ? -2.171 3.744 22.934 1 98.47 158 PRO A CA 1
ATOM 1261 C C . PRO A 1 158 ? -1.482 3.069 21.75 1 98.47 158 PRO A C 1
ATOM 1263 O O . PRO A 1 158 ? -0.877 2.005 21.908 1 98.47 158 PRO A O 1
ATOM 1266 N N . ILE A 1 159 ? -1.604 3.596 20.651 1 98.72 159 ILE A N 1
ATOM 1267 C CA . ILE A 1 159 ? -1.202 2.974 19.393 1 98.72 159 ILE A CA 1
ATOM 1268 C C . ILE A 1 159 ? 0.285 3.219 19.148 1 98.72 159 ILE A C 1
ATOM 1270 O O . ILE A 1 159 ? 0.73 4.368 19.091 1 98.72 159 ILE A O 1
ATOM 1274 N N . VAL A 1 160 ? 1.024 2.189 19.035 1 98.56 160 VAL A N 1
ATOM 1275 C CA . VAL A 1 160 ? 2.433 2.233 18.657 1 98.56 160 VAL A CA 1
ATOM 1276 C C . VAL A 1 160 ? 2.572 2.01 17.153 1 98.56 160 VAL A C 1
ATOM 1278 O O . VAL A 1 160 ? 1.602 1.657 16.479 1 98.56 160 VAL A O 1
ATOM 1281 N N . GLU A 1 161 ? 3.753 2.144 16.621 1 98.55 161 GLU A N 1
ATOM 1282 C CA . GLU A 1 161 ? 3.979 2.142 15.179 1 98.55 161 GLU A CA 1
ATOM 1283 C C . GLU A 1 161 ? 3.774 0.749 14.591 1 98.55 161 GLU A C 1
ATOM 1285 O O . GLU A 1 161 ? 3.528 0.606 13.391 1 98.55 161 GLU A O 1
ATOM 1290 N N . THR A 1 162 ? 3.823 -0.298 15.394 1 96.8 162 THR A N 1
ATOM 1291 C CA . THR A 1 162 ? 3.702 -1.671 14.917 1 96.8 162 THR A CA 1
ATOM 1292 C C . THR A 1 162 ? 2.259 -2.154 15.02 1 96.8 162 THR A C 1
ATOM 1294 O O . THR A 1 162 ? 1.966 -3.317 14.735 1 96.8 162 THR A O 1
ATOM 1297 N N . HIS A 1 163 ? 1.376 -1.26 15.538 1 97.8 163 HIS A N 1
ATOM 1298 C CA . HIS A 1 163 ? -0.027 -1.642 15.657 1 97.8 163 HIS A CA 1
ATOM 1299 C C . HIS A 1 163 ? -0.596 -2.073 14.309 1 97.8 163 HIS A C 1
ATOM 1301 O O . HIS A 1 163 ? -0.215 -1.533 13.268 1 97.8 163 HIS A O 1
ATOM 1307 N N . PRO A 1 164 ? -1.514 -3.008 14.274 1 97.04 164 PRO A N 1
ATOM 1308 C CA . PRO A 1 164 ? -2.074 -3.527 13.023 1 97.04 164 PRO A CA 1
ATOM 1309 C C . PRO A 1 164 ? -2.778 -2.45 12.201 1 97.04 164 PRO A C 1
ATOM 1311 O O . PRO A 1 164 ? -3.385 -1.535 12.765 1 97.04 164 PRO A O 1
ATOM 1314 N N . PHE A 1 165 ? -2.704 -2.64 10.916 1 97.9 165 PHE A N 1
ATOM 1315 C CA . PHE A 1 165 ? -3.421 -1.792 9.971 1 97.9 165 PHE A CA 1
ATOM 1316 C C . PHE A 1 165 ? -4.869 -2.245 9.829 1 97.9 165 PHE A C 1
ATOM 1318 O O . PHE A 1 165 ? -5.177 -3.425 10.011 1 97.9 165 PHE A O 1
ATOM 1325 N N . ARG A 1 166 ? -5.73 -1.333 9.54 1 97.45 166 ARG A N 1
ATOM 1326 C CA . ARG A 1 166 ? -7.065 -1.578 9.003 1 97.45 166 ARG A CA 1
ATOM 1327 C C . ARG A 1 166 ? -7.398 -0.588 7.892 1 97.45 166 ARG A C 1
ATOM 1329 O O . ARG A 1 166 ? -7.681 0.582 8.159 1 97.45 166 ARG A O 1
ATOM 1336 N N . PRO A 1 167 ? -7.319 -1.035 6.64 1 98.37 167 PRO A N 1
ATOM 1337 C CA . PRO A 1 167 ? -7.713 -0.149 5.543 1 98.37 167 PRO A CA 1
ATOM 1338 C C . PRO A 1 167 ? -9.224 0.064 5.47 1 98.37 167 PRO A C 1
ATOM 1340 O O . PRO A 1 167 ? -9.875 -0.425 4.543 1 98.37 167 PRO A O 1
ATOM 1343 N N . ALA A 1 168 ? -9.779 0.906 6.348 1 97.5 168 ALA A N 1
ATOM 1344 C CA . ALA A 1 168 ? -11.217 1.088 6.527 1 97.5 168 ALA A CA 1
ATOM 1345 C C . ALA A 1 168 ? -11.823 1.855 5.356 1 97.5 168 ALA A C 1
ATOM 1347 O O . ALA A 1 168 ? -13.041 1.854 5.168 1 97.5 168 ALA A O 1
ATOM 1348 N N . SER A 1 169 ? -10.981 2.506 4.583 1 97.43 169 SER A N 1
ATOM 1349 C CA . SER A 1 169 ? -11.384 3.318 3.439 1 97.43 169 SER A CA 1
ATOM 1350 C C . SER A 1 169 ? -10.314 3.311 2.352 1 97.43 169 SER A C 1
ATOM 1352 O O . SER A 1 169 ? -9.165 2.945 2.608 1 97.43 169 SER A O 1
ATOM 1354 N N . PRO A 1 170 ? -10.688 3.736 1.1 1 98.11 170 PRO A N 1
ATOM 1355 C CA . PRO A 1 170 ? -9.67 3.904 0.06 1 98.11 170 PRO A CA 1
ATOM 1356 C C . PRO A 1 170 ? -8.588 4.908 0.451 1 98.11 170 PRO A C 1
ATOM 1358 O O . PRO A 1 170 ? -7.43 4.761 0.052 1 98.11 170 PRO A O 1
ATOM 1361 N N . TYR A 1 171 ? -8.914 5.911 1.283 1 98.15 171 TYR A N 1
ATOM 1362 C CA . TYR A 1 171 ? -7.919 6.848 1.792 1 98.15 171 TYR A CA 1
ATOM 1363 C C . TYR A 1 171 ? -6.888 6.133 2.656 1 98.15 171 TYR A C 1
ATOM 1365 O O . TYR A 1 171 ? -5.682 6.267 2.434 1 98.15 171 TYR A O 1
ATOM 1373 N N . ALA A 1 172 ? -7.363 5.381 3.628 1 98.68 172 ALA A N 1
ATOM 1374 C CA . ALA A 1 172 ? -6.457 4.66 4.517 1 98.68 172 ALA A CA 1
ATOM 1375 C C . ALA A 1 172 ? -5.563 3.704 3.731 1 98.68 172 ALA A C 1
ATOM 1377 O O . ALA A 1 172 ? -4.354 3.639 3.967 1 98.68 172 ALA A O 1
ATOM 1378 N N . ALA A 1 173 ? -6.155 3.022 2.8 1 98.9 173 ALA A N 1
ATOM 1379 C CA . ALA A 1 173 ? -5.398 2.085 1.973 1 98.9 173 ALA A CA 1
ATOM 1380 C C . ALA A 1 173 ? -4.335 2.812 1.155 1 98.9 173 ALA A C 1
ATOM 1382 O O . ALA A 1 173 ? -3.219 2.311 0.991 1 98.9 173 ALA A O 1
ATOM 1383 N N . SER A 1 174 ? -4.713 3.925 0.598 1 98.89 174 SER A N 1
ATOM 1384 C CA . SER A 1 174 ? -3.77 4.707 -0.195 1 98.89 174 SER A CA 1
ATOM 1385 C C . SER A 1 174 ? -2.584 5.164 0.648 1 98.89 174 SER A C 1
ATOM 1387 O O . SER A 1 174 ? -1.443 5.15 0.183 1 98.89 174 SER A O 1
ATOM 1389 N N . LYS A 1 175 ? -2.819 5.518 1.867 1 98.9 175 LYS A N 1
ATOM 1390 C CA . LYS A 1 175 ? -1.741 5.955 2.75 1 98.9 175 LYS A CA 1
ATOM 1391 C C . LYS A 1 175 ? -0.873 4.777 3.181 1 98.9 175 LYS A C 1
ATOM 1393 O O . LYS A 1 175 ? 0.348 4.907 3.291 1 98.9 175 LYS A O 1
ATOM 1398 N N . ILE A 1 176 ? -1.476 3.643 3.424 1 98.89 176 ILE A N 1
ATOM 1399 C CA . ILE A 1 176 ? -0.691 2.445 3.698 1 98.89 176 ILE A CA 1
ATOM 1400 C C . ILE A 1 176 ? 0.224 2.145 2.512 1 98.89 176 ILE A C 1
ATOM 1402 O O . ILE A 1 176 ? 1.405 1.842 2.693 1 98.89 176 ILE A O 1
ATOM 1406 N N . ALA A 1 177 ? -0.33 2.237 1.316 1 98.93 177 ALA A N 1
ATOM 1407 C CA . ALA A 1 177 ? 0.447 2.013 0.1 1 98.93 177 ALA A CA 1
ATOM 1408 C C . ALA A 1 177 ? 1.623 2.982 0.013 1 98.93 177 ALA A C 1
ATOM 1410 O O . ALA A 1 177 ? 2.76 2.569 -0.227 1 98.93 177 ALA A O 1
ATOM 1411 N N . SER A 1 178 ? 1.347 4.238 0.26 1 98.85 178 SER A N 1
ATOM 1412 C CA . SER A 1 178 ? 2.38 5.267 0.21 1 98.85 178 SER A CA 1
ATOM 1413 C C . SER A 1 178 ? 3.487 4.989 1.221 1 98.85 178 SER A C 1
ATOM 1415 O O . SER A 1 178 ? 4.67 5.145 0.913 1 98.85 178 SER A O 1
ATOM 1417 N N . ASP A 1 179 ? 3.127 4.562 2.433 1 98.9 179 ASP A N 1
ATOM 1418 C CA . ASP A 1 179 ? 4.089 4.251 3.486 1 98.9 179 ASP A CA 1
ATOM 1419 C C . ASP A 1 179 ? 5.068 3.17 3.033 1 98.9 179 ASP A C 1
ATOM 1421 O O . ASP A 1 179 ? 6.284 3.336 3.156 1 98.9 179 ASP A O 1
ATOM 1425 N N . HIS A 1 180 ? 4.493 2.161 2.517 1 98.9 180 HIS A N 1
ATOM 1426 C CA . HIS A 1 180 ? 5.32 1.001 2.201 1 98.9 180 HIS A CA 1
ATOM 1427 C C . HIS A 1 180 ? 6.133 1.234 0.932 1 98.9 180 HIS A C 1
ATOM 1429 O O . HIS A 1 180 ? 7.257 0.741 0.811 1 98.9 180 HIS A O 1
ATOM 1435 N N . LEU A 1 181 ? 5.582 1.976 -0.029 1 98.92 181 LEU A N 1
ATOM 1436 C CA . LEU A 1 181 ? 6.405 2.397 -1.158 1 98.92 181 LEU A CA 1
ATOM 1437 C C . LEU A 1 181 ? 7.613 3.196 -0.681 1 98.92 181 LEU A C 1
ATOM 1439 O O . LEU A 1 181 ? 8.743 2.93 -1.098 1 98.92 181 LEU A O 1
ATOM 1443 N N . ALA A 1 182 ? 7.391 4.089 0.206 1 98.94 182 ALA A N 1
ATOM 1444 C CA . ALA A 1 182 ? 8.474 4.919 0.726 1 98.94 182 ALA A CA 1
ATOM 1445 C C . ALA A 1 182 ? 9.537 4.066 1.413 1 98.94 182 ALA A C 1
ATOM 1447 O O . ALA A 1 182 ? 10.727 4.183 1.109 1 98.94 182 ALA A O 1
ATOM 1448 N N . LEU A 1 183 ? 9.141 3.201 2.277 1 98.89 183 LEU A N 1
ATOM 1449 C CA . LEU A 1 183 ? 10.066 2.37 3.04 1 98.89 183 LEU A CA 1
ATOM 1450 C C . LEU A 1 183 ? 10.825 1.418 2.122 1 98.89 183 LEU A C 1
ATOM 1452 O O . LEU A 1 183 ? 11.98 1.079 2.39 1 98.89 183 LEU A O 1
ATOM 1456 N N . SER A 1 184 ? 10.22 1.01 1.023 1 98.87 184 SER A N 1
ATOM 1457 C CA . SER A 1 184 ? 10.902 0.116 0.093 1 98.87 184 SER A CA 1
ATOM 1458 C C . SER A 1 184 ? 12.112 0.795 -0.54 1 98.87 184 SER A C 1
ATOM 1460 O O . SER A 1 184 ? 13.099 0.134 -0.871 1 98.87 184 SER A O 1
ATOM 1462 N N . TYR A 1 185 ? 12.059 2.082 -0.707 1 98.64 185 TYR A N 1
ATOM 1463 C CA . TYR A 1 185 ? 13.188 2.806 -1.279 1 98.64 185 TYR A CA 1
ATOM 1464 C C . TYR A 1 185 ? 14.353 2.862 -0.298 1 98.64 185 TYR A C 1
ATOM 1466 O O . TYR A 1 185 ? 15.517 2.861 -0.706 1 98.64 185 TYR A O 1
ATOM 1474 N N . PHE A 1 186 ? 14.085 2.917 1.009 1 98.63 186 PHE A N 1
ATOM 1475 C CA . PHE A 1 186 ? 15.141 2.784 2.007 1 98.63 186 PHE A CA 1
ATOM 1476 C C . PHE A 1 186 ? 15.761 1.393 1.957 1 98.63 186 PHE A C 1
ATOM 1478 O O . PHE A 1 186 ? 16.985 1.255 1.905 1 98.63 186 PHE A O 1
ATOM 1485 N N . HIS A 1 187 ? 14.927 0.385 1.918 1 98.14 187 HIS A N 1
ATOM 1486 C CA . HIS A 1 187 ? 15.414 -0.988 1.985 1 98.14 187 HIS A CA 1
ATOM 1487 C C . HIS A 1 187 ? 16.168 -1.368 0.715 1 98.14 187 HIS A C 1
ATOM 1489 O O . HIS A 1 187 ? 17.189 -2.056 0.776 1 98.14 187 HIS A O 1
ATOM 1495 N N . ALA A 1 188 ? 15.692 -0.911 -0.437 1 96.93 188 ALA A N 1
ATOM 1496 C CA . ALA A 1 188 ? 16.24 -1.346 -1.719 1 96.93 188 ALA A CA 1
ATOM 1497 C C . ALA A 1 188 ? 17.455 -0.509 -2.108 1 96.93 188 ALA A C 1
ATOM 1499 O O . ALA A 1 188 ? 18.393 -1.016 -2.728 1 96.93 188 ALA A O 1
ATOM 1500 N N . TYR A 1 189 ? 17.413 0.853 -1.685 1 96.68 189 TYR A N 1
ATOM 1501 C CA . TYR A 1 189 ? 18.409 1.757 -2.251 1 96.68 189 TYR A CA 1
ATOM 1502 C C . TYR A 1 189 ? 19.157 2.502 -1.153 1 96.68 189 TYR A C 1
ATOM 1504 O O . TYR A 1 189 ? 20.087 3.263 -1.432 1 96.68 189 TYR A O 1
ATOM 1512 N N . ARG A 1 190 ? 18.731 2.435 0.104 1 97.36 190 ARG A N 1
ATOM 1513 C CA . ARG A 1 190 ? 19.223 3.202 1.244 1 97.36 190 ARG A CA 1
ATOM 1514 C C . ARG A 1 190 ? 18.949 4.691 1.062 1 97.36 190 ARG A C 1
ATOM 1516 O O . ARG A 1 190 ? 19.681 5.532 1.589 1 97.36 190 ARG A O 1
ATOM 1523 N N . LEU A 1 191 ? 17.951 4.997 0.179 1 98.06 191 LEU A N 1
ATOM 1524 C CA . LEU A 1 191 ? 17.446 6.365 0.188 1 98.06 191 LEU A CA 1
ATOM 1525 C C . LEU A 1 191 ? 16.955 6.754 1.579 1 98.06 191 LEU A C 1
ATOM 1527 O O . LEU A 1 191 ? 16.162 6.031 2.186 1 98.06 191 LEU A O 1
ATOM 1531 N N . PRO A 1 192 ? 17.415 7.846 2.154 1 98.68 192 PRO A N 1
ATOM 1532 C CA . PRO A 1 192 ? 16.985 8.221 3.503 1 98.68 192 PRO A CA 1
ATOM 1533 C C . PRO A 1 192 ? 15.531 8.685 3.55 1 98.68 192 PRO A C 1
ATOM 1535 O O . PRO A 1 192 ? 15.242 9.851 3.265 1 98.68 192 PRO A O 1
ATOM 1538 N N . VAL A 1 193 ? 14.643 7.803 3.939 1 98.81 193 VAL A N 1
ATOM 1539 C CA . VAL A 1 193 ? 13.209 8.071 3.99 1 98.81 193 VAL A CA 1
ATOM 1540 C C . VAL A 1 193 ? 12.7 7.888 5.418 1 98.81 193 VAL A C 1
ATOM 1542 O O . VAL A 1 193 ? 13.157 6.995 6.137 1 98.81 193 VAL A O 1
ATOM 1545 N N . THR A 1 194 ? 11.816 8.76 5.816 1 98.93 194 THR A N 1
ATOM 1546 C CA . THR A 1 194 ? 11.084 8.638 7.072 1 98.93 194 THR A CA 1
ATOM 1547 C C . THR A 1 194 ? 9.585 8.805 6.843 1 98.93 194 THR A C 1
ATOM 1549 O O . THR A 1 194 ? 9.16 9.696 6.104 1 98.93 194 THR A O 1
ATOM 1552 N N . VAL A 1 195 ? 8.814 7.913 7.39 1 98.95 195 VAL A N 1
ATOM 1553 C CA . VAL A 1 195 ? 7.361 8.043 7.379 1 98.95 195 VAL A CA 1
ATOM 1554 C C . VAL A 1 195 ? 6.881 8.6 8.717 1 98.95 195 VAL A C 1
ATOM 1556 O O . VAL A 1 195 ? 7.253 8.091 9.777 1 98.95 195 VAL A O 1
ATOM 1559 N N . VAL A 1 196 ? 6.071 9.639 8.664 1 98.96 196 VAL A N 1
ATOM 1560 C CA . VAL A 1 196 ? 5.594 10.261 9.894 1 98.96 196 VAL A CA 1
ATOM 1561 C C . VAL A 1 196 ? 4.071 10.169 9.963 1 98.96 196 VAL A C 1
ATOM 1563 O O . VAL A 1 196 ? 3.386 10.339 8.952 1 98.96 196 VAL A O 1
ATOM 1566 N N . ARG A 1 197 ? 3.56 9.864 11.148 1 98.9 197 ARG A N 1
ATOM 1567 C CA . ARG A 1 197 ? 2.125 9.712 11.368 1 98.9 197 ARG A CA 1
ATOM 1568 C C . ARG A 1 197 ? 1.649 10.602 12.51 1 98.9 197 ARG A C 1
ATOM 1570 O O . ARG A 1 197 ? 1.501 10.14 13.644 1 98.9 197 ARG A O 1
ATOM 1577 N N . PRO A 1 198 ? 1.312 11.833 12.228 1 98.7 198 PRO A N 1
ATOM 1578 C CA . PRO A 1 198 ? 0.684 12.659 13.261 1 98.7 198 PRO A CA 1
ATOM 1579 C C . PRO A 1 198 ? -0.762 12.256 13.54 1 98.7 198 PRO A C 1
ATOM 1581 O O . PRO A 1 198 ? -1.467 11.804 12.634 1 98.7 198 PRO A O 1
ATOM 1584 N N . PHE A 1 199 ? -1.166 12.443 14.754 1 98.13 199 PHE A N 1
ATOM 1585 C CA . PHE A 1 199 ? -2.528 12.127 15.167 1 98.13 199 PHE A CA 1
ATOM 1586 C C . PHE A 1 199 ? -3.396 13.379 15.177 1 98.13 199 PHE A C 1
ATOM 1588 O O . PHE A 1 199 ? -3.183 14.282 15.989 1 98.13 199 PHE A O 1
ATOM 1595 N N . ASN A 1 200 ? -4.335 13.53 14.309 1 96.68 200 ASN A N 1
ATOM 1596 C CA . ASN A 1 200 ? -5.427 14.494 14.229 1 96.68 200 ASN A CA 1
ATOM 1597 C C . ASN A 1 200 ? -4.941 15.915 14.498 1 96.68 200 ASN A C 1
ATOM 1599 O O . ASN A 1 200 ? -5.366 16.549 15.465 1 96.68 200 ASN A O 1
ATOM 1603 N N . THR A 1 201 ? -4.199 16.406 13.612 1 98.05 201 THR A N 1
ATOM 1604 C CA . THR A 1 201 ? -3.601 17.731 13.734 1 98.05 201 THR A CA 1
ATOM 1605 C C . THR A 1 201 ? -4.66 18.819 13.579 1 98.05 201 THR A C 1
ATOM 1607 O O . THR A 1 201 ? -5.544 18.715 12.725 1 98.05 201 THR A O 1
ATOM 1610 N N . TYR A 1 202 ? -4.58 19.866 14.429 1 97.57 202 TYR A N 1
ATOM 1611 C CA . TYR A 1 202 ? -5.51 20.987 14.353 1 97.57 202 TYR A CA 1
ATOM 1612 C C . TYR A 1 202 ? -4.799 22.305 14.636 1 97.57 202 TYR A C 1
ATOM 1614 O O . TYR A 1 202 ? -3.704 22.317 15.204 1 97.57 202 TYR A O 1
ATOM 1622 N N . GLY A 1 203 ? -5.375 23.377 14.157 1 97.72 203 GLY A N 1
ATOM 1623 C CA . GLY A 1 203 ? -4.798 24.676 14.463 1 97.72 203 GLY A CA 1
ATOM 1624 C C . GLY A 1 203 ? -5.107 25.728 13.415 1 97.72 203 GLY A C 1
ATOM 1625 O O . GLY A 1 203 ? -5.898 25.487 12.5 1 97.72 203 GLY A O 1
ATOM 1626 N N . PRO A 1 204 ? -4.497 26.897 13.512 1 96.93 204 PRO A N 1
ATOM 1627 C CA . PRO A 1 204 ? -4.663 27.985 12.545 1 96.93 204 PRO A CA 1
ATOM 1628 C C . PRO A 1 204 ? -4.324 27.563 11.118 1 96.93 204 PRO A C 1
ATOM 1630 O O . PRO A 1 204 ? -3.39 26.785 10.905 1 96.93 204 PRO A O 1
ATOM 1633 N N . PHE A 1 205 ? -5.086 27.994 10.122 1 96.18 205 PHE A N 1
ATOM 1634 C CA . PHE A 1 205 ? -4.924 27.798 8.686 1 96.18 205 PHE A CA 1
ATOM 1635 C C . PHE A 1 205 ? -5.567 26.489 8.242 1 96.18 205 PHE A C 1
ATOM 1637 O O . PHE A 1 205 ? -5.542 26.15 7.057 1 96.18 205 PHE A O 1
ATOM 1644 N N . GLN A 1 206 ? -6.146 25.783 9.219 1 95.39 206 GLN A N 1
ATOM 1645 C CA . GLN A 1 206 ? -6.921 24.614 8.817 1 95.39 206 GLN A CA 1
ATOM 1646 C C . GLN A 1 206 ? -8.262 25.023 8.213 1 95.39 206 GLN A C 1
ATOM 1648 O O . GLN A 1 206 ? -8.938 25.912 8.735 1 95.39 206 GLN A O 1
ATOM 1653 N N . LYS A 1 207 ? -8.668 24.359 7.171 1 90.13 207 LYS A N 1
ATOM 1654 C CA . LYS A 1 207 ? -9.96 24.662 6.561 1 90.13 207 LYS A CA 1
ATOM 1655 C C . LYS A 1 207 ? -11.107 24.098 7.394 1 90.13 207 LYS A C 1
ATOM 1657 O O . LYS A 1 207 ? -10.962 23.056 8.035 1 90.13 207 LYS A O 1
ATOM 1662 N N . SER A 1 208 ? -12.246 24.768 7.369 1 79.81 208 SER A N 1
ATOM 1663 C CA . SER A 1 208 ? -13.417 24.362 8.139 1 79.81 208 SER A CA 1
ATOM 1664 C C . SER A 1 208 ? -14.515 23.82 7.23 1 79.81 208 SER A C 1
ATOM 1666 O O . SER A 1 208 ? -15.68 23.75 7.628 1 79.81 208 SER A O 1
ATOM 1668 N N . ASN A 1 209 ? -14.224 23.45 6.043 1 70.7 209 ASN A N 1
ATOM 1669 C CA . ASN A 1 209 ? -15.257 23.064 5.088 1 70.7 209 ASN A CA 1
ATOM 1670 C C . ASN A 1 209 ? -15.551 21.568 5.154 1 70.7 209 ASN A C 1
ATOM 1672 O O . ASN A 1 209 ? -16.068 20.989 4.197 1 70.7 209 ASN A O 1
ATOM 1676 N N . GLY A 1 210 ? -15.373 21.031 6.279 1 60.21 210 GLY A N 1
ATOM 1677 C CA . GLY A 1 210 ? -15.792 19.651 6.462 1 60.21 210 GLY A CA 1
ATOM 1678 C C . GLY A 1 210 ? -14.698 18.648 6.145 1 60.21 210 GLY A C 1
ATOM 1679 O O . GLY A 1 210 ? -14.826 17.463 6.46 1 60.21 210 GLY A O 1
ATOM 1680 N N . GLU A 1 211 ? -13.697 19.14 5.434 1 53.99 211 GLU A N 1
ATOM 1681 C CA . GLU A 1 211 ? -12.7 18.204 4.924 1 53.99 211 GLU A CA 1
ATOM 1682 C C . GLU A 1 211 ? -11.6 17.954 5.952 1 53.99 211 GLU A C 1
ATOM 1684 O O . GLU A 1 211 ? -10.416 18.119 5.655 1 53.99 211 GLU A O 1
ATOM 1689 N N . GLY A 1 212 ? -11.929 17.51 7.236 1 60.78 212 GLY A N 1
ATOM 1690 C CA . GLY A 1 212 ? -10.83 16.876 7.946 1 60.78 212 GLY A CA 1
ATOM 1691 C C . GLY A 1 212 ? -10.513 17.542 9.272 1 60.78 212 GLY A C 1
ATOM 1692 O O . GLY A 1 212 ? -9.587 17.13 9.974 1 60.78 212 GLY A O 1
ATOM 1693 N N . GLY A 1 213 ? -11.389 18.469 9.657 1 86.8 213 GLY A N 1
ATOM 1694 C CA . GLY A 1 213 ? -10.9 18.948 10.94 1 86.8 213 GLY A CA 1
ATOM 1695 C C . GLY A 1 213 ? -12.013 19.325 11.899 1 86.8 213 GLY A C 1
ATOM 1696 O O . GLY A 1 213 ? -12.541 20.438 11.838 1 86.8 213 GLY A O 1
ATOM 1697 N N . VAL A 1 214 ? -12.332 18.403 12.711 1 92.61 214 VAL A N 1
ATOM 1698 C CA . VAL A 1 214 ? -13.484 18.52 13.599 1 92.61 214 VAL A CA 1
ATOM 1699 C C . VAL A 1 214 ? -13.321 19.743 14.498 1 92.61 214 VAL A C 1
ATOM 1701 O O . VAL A 1 214 ? -14.295 20.444 14.786 1 92.61 214 VAL A O 1
ATOM 1704 N N . VAL A 1 215 ? -12.111 20.088 14.861 1 96.22 215 VAL A N 1
ATOM 1705 C CA . VAL A 1 215 ? -11.871 21.216 15.754 1 96.22 215 VAL A CA 1
ATOM 1706 C C . VAL A 1 215 ? -12.209 22.522 15.038 1 96.22 215 VAL A C 1
ATOM 1708 O O . VAL A 1 215 ? -12.955 23.351 15.565 1 96.22 215 VAL A O 1
ATOM 1711 N N . SER A 1 216 ? -11.634 22.665 13.828 1 95.25 216 SER A N 1
ATOM 1712 C CA . SER A 1 216 ? -11.884 23.88 13.059 1 95.25 216 SER A CA 1
ATOM 1713 C C . SER A 1 216 ? -13.367 24.04 12.744 1 95.25 216 SER A C 1
ATOM 1715 O O . SER A 1 216 ? -13.894 25.155 12.76 1 95.25 216 SER A O 1
ATOM 1717 N N . ILE A 1 217 ? -14.035 22.939 12.477 1 95.01 217 ILE A N 1
ATOM 1718 C CA . ILE A 1 217 ? -15.458 22.968 12.16 1 95.01 217 ILE A CA 1
ATOM 1719 C C . ILE A 1 217 ? -16.25 23.419 13.385 1 95.01 217 ILE A C 1
ATOM 1721 O O . ILE A 1 217 ? -17.1 24.308 13.291 1 95.01 217 ILE A O 1
ATOM 1725 N N . PHE A 1 218 ? -16.014 22.837 14.543 1 96.51 218 PHE A N 1
ATOM 1726 C CA . PHE A 1 218 ? -16.724 23.185 15.768 1 96.51 218 PHE A CA 1
ATOM 1727 C C . PHE A 1 218 ? -16.519 24.655 16.114 1 96.51 218 PHE A C 1
ATOM 1729 O O . PHE A 1 218 ? -17.478 25.365 16.421 1 96.51 218 PHE A O 1
ATOM 1736 N N . LEU A 1 219 ? -15.264 25.076 16.076 1 96.28 219 LEU A N 1
ATOM 1737 C CA . LEU A 1 219 ? -14.957 26.447 16.468 1 96.28 219 LEU A CA 1
ATOM 1738 C C . LEU A 1 219 ? -15.593 27.443 15.504 1 96.28 219 LEU A C 1
ATOM 1740 O O . LEU A 1 219 ? -16.123 28.472 15.928 1 96.28 219 LEU A O 1
ATOM 1744 N N . GLN A 1 220 ? -15.5 27.164 14.213 1 95.25 220 GLN A N 1
ATOM 1745 C CA . GLN A 1 220 ? -16.113 28.036 13.217 1 95.25 220 GLN A CA 1
ATOM 1746 C C . GLN A 1 220 ? -17.624 28.12 13.415 1 95.25 220 GLN A C 1
ATOM 1748 O O . GLN A 1 220 ? -18.204 29.206 13.356 1 95.25 220 GLN A O 1
ATOM 1753 N N . ARG A 1 221 ? -18.281 27.009 13.62 1 95 221 ARG A N 1
ATOM 1754 C CA . ARG A 1 221 ? -19.726 26.992 13.822 1 95 221 ARG A CA 1
ATOM 1755 C C . ARG A 1 221 ? -20.111 27.755 15.085 1 95 221 ARG A C 1
ATOM 1757 O O . ARG A 1 221 ? -21.078 28.519 15.084 1 95 221 ARG A O 1
ATOM 1764 N N . ASP A 1 222 ? -19.357 27.535 16.113 1 96.19 222 ASP A N 1
ATOM 1765 C CA . ASP A 1 222 ? -19.634 28.249 17.355 1 96.19 222 ASP A CA 1
ATOM 1766 C C . ASP A 1 222 ? -19.526 29.759 17.156 1 96.19 222 ASP A C 1
ATOM 1768 O O . ASP A 1 222 ? -20.401 30.512 17.59 1 96.19 222 ASP A O 1
ATOM 1772 N N . LEU A 1 223 ? -18.428 30.182 16.527 1 94.99 223 LEU A N 1
ATOM 1773 C CA . LEU A 1 223 ? -18.195 31.598 16.265 1 94.99 223 LEU A CA 1
ATOM 1774 C C . LEU A 1 223 ? -19.302 32.179 15.392 1 94.99 223 LEU A C 1
ATOM 1776 O O . LEU A 1 223 ? -19.642 33.357 15.515 1 94.99 223 LEU A O 1
ATOM 1780 N N . ALA A 1 224 ? -19.903 31.343 14.561 1 93.85 224 ALA A N 1
ATOM 1781 C CA . ALA A 1 224 ? -20.956 31.776 13.646 1 93.85 224 ALA A CA 1
ATOM 1782 C C . ALA A 1 224 ? -22.328 31.693 14.309 1 93.85 224 ALA A C 1
ATOM 1784 O O . ALA A 1 224 ? -23.348 31.985 13.679 1 93.85 224 ALA A O 1
ATOM 1785 N N . GLY A 1 225 ? -22.405 31.211 15.513 1 94.54 225 GLY A N 1
ATOM 1786 C CA . GLY A 1 225 ? -23.672 31.086 16.215 1 94.54 225 GLY A CA 1
ATOM 1787 C C . GLY A 1 225 ? -24.505 29.911 15.737 1 94.54 225 GLY A C 1
ATOM 1788 O O . GLY A 1 225 ? -25.735 29.943 15.815 1 94.54 225 GLY A O 1
ATOM 1789 N N . LYS A 1 226 ? -23.874 28.912 15.198 1 95.25 226 LYS A N 1
ATOM 1790 C CA . LYS A 1 226 ? -24.553 27.727 14.681 1 95.25 226 LYS A CA 1
ATOM 1791 C C . LYS A 1 226 ? -24.354 26.531 15.608 1 95.25 226 LYS A C 1
ATOM 1793 O O . LYS A 1 226 ? -23.354 26.455 16.325 1 95.25 226 LYS A O 1
ATOM 1798 N N . PRO A 1 227 ? -25.262 25.591 15.585 1 96.49 227 PRO A N 1
ATOM 1799 C CA . PRO A 1 227 ? -25.083 24.384 16.395 1 96.49 227 PRO A CA 1
ATOM 1800 C C . PRO A 1 227 ? -23.842 23.587 16 1 96.49 227 PRO A C 1
ATOM 1802 O O . PRO A 1 227 ? -23.498 23.52 14.817 1 96.49 227 PRO A O 1
ATOM 1805 N N . LEU A 1 228 ? -23.165 23.032 16.976 1 96.55 228 LEU A N 1
ATOM 1806 C CA . LEU A 1 228 ? -22.072 22.099 16.725 1 96.55 228 LEU A CA 1
ATOM 1807 C C . LEU A 1 228 ? -22.607 20.698 16.445 1 96.55 228 LEU A C 1
ATOM 1809 O O . LEU A 1 228 ? -23.322 20.126 17.27 1 96.55 228 LEU A O 1
ATOM 1813 N N . LEU A 1 229 ? -22.285 20.157 15.295 1 94.83 229 LEU A N 1
ATOM 1814 C CA . LEU A 1 229 ? -22.859 18.891 14.85 1 94.83 229 LEU A CA 1
ATOM 1815 C C . LEU A 1 229 ? -21.91 17.733 15.141 1 94.83 229 LEU A C 1
ATOM 1817 O O . LEU A 1 229 ? -20.788 17.701 14.632 1 94.83 229 LEU A O 1
ATOM 1821 N N . VAL A 1 230 ? -22.283 16.839 15.922 1 95.99 230 VAL A N 1
ATOM 1822 C CA . VAL A 1 230 ? -21.523 15.638 16.25 1 95.99 230 VAL A CA 1
ATOM 1823 C C . VAL A 1 230 ? -22.042 14.458 15.429 1 95.99 230 VAL A C 1
ATOM 1825 O O . VAL A 1 230 ? -23.192 14.043 15.586 1 95.99 230 VAL A O 1
ATOM 1828 N N . LYS A 1 231 ? -21.233 13.985 14.603 1 92.16 231 LYS A N 1
ATOM 1829 C CA . LYS A 1 231 ? -21.614 12.872 13.739 1 92.16 231 LYS A CA 1
ATOM 1830 C C . LYS A 1 231 ? -21.558 11.546 14.492 1 92.16 231 LYS A C 1
ATOM 1832 O O . LYS A 1 231 ? -20.532 11.207 15.086 1 92.16 231 LYS A O 1
ATOM 1837 N N . GLY A 1 232 ? -22.65 10.792 14.416 1 91.31 232 GLY A N 1
ATOM 1838 C CA . GLY A 1 232 ? -22.699 9.516 15.111 1 91.31 232 GLY A CA 1
ATOM 1839 C C . GLY A 1 232 ? -22.954 9.657 16.6 1 91.31 232 GLY A C 1
ATOM 1840 O O . GLY A 1 232 ? -23.72 10.525 17.024 1 91.31 232 GLY A O 1
ATOM 1841 N N . THR A 1 233 ? -22.371 8.809 17.393 1 92.51 233 THR A N 1
ATOM 1842 C CA . THR A 1 233 ? -22.63 8.784 18.828 1 92.51 233 THR A CA 1
ATOM 1843 C C . THR A 1 233 ? -21.79 9.836 19.548 1 92.51 233 THR A C 1
ATOM 1845 O O . THR A 1 233 ? -22.128 10.256 20.656 1 92.51 233 THR A O 1
ATOM 1848 N N . GLY A 1 234 ? -20.704 10.187 18.95 1 96.11 234 GLY A N 1
ATOM 1849 C CA . GLY A 1 234 ? -19.783 11.119 19.58 1 96.11 234 GLY A CA 1
ATOM 1850 C C . GLY A 1 234 ? -18.826 10.449 20.548 1 96.11 234 GLY A C 1
ATOM 1851 O O . GLY A 1 234 ? -17.989 11.115 21.162 1 96.11 234 GLY A O 1
ATOM 1852 N N . GLU A 1 235 ? -18.901 9.13 20.595 1 96.81 235 GLU A N 1
ATOM 1853 C CA . GLU A 1 235 ? -18.08 8.382 21.543 1 96.81 235 GLU A CA 1
ATOM 1854 C C . GLU A 1 235 ? -16.69 8.111 20.975 1 96.81 235 GLU A C 1
ATOM 1856 O O . GLU A 1 235 ? -15.776 7.733 21.711 1 96.81 235 GLU A O 1
ATOM 1861 N N . GLN A 1 236 ? -16.518 8.279 19.674 1 96.38 236 GLN A N 1
ATOM 1862 C CA . GLN A 1 236 ? -15.189 8.139 19.09 1 96.38 236 GLN A CA 1
ATOM 1863 C C . GLN A 1 236 ? -14.219 9.161 19.677 1 96.38 236 GLN A C 1
ATOM 1865 O O . GLN A 1 236 ? -14.602 10.299 19.956 1 96.38 236 GLN A O 1
ATOM 1870 N N . THR A 1 237 ? -13.024 8.722 19.981 1 97.87 237 THR A N 1
ATOM 1871 C CA . THR A 1 237 ? -12.062 9.606 20.629 1 97.87 237 THR A CA 1
ATOM 1872 C C . THR A 1 237 ? -10.904 9.929 19.689 1 97.87 237 THR A C 1
ATOM 1874 O O . THR A 1 237 ? -10.612 9.161 18.769 1 97.87 237 THR A O 1
ATOM 1877 N N . ARG A 1 238 ? -10.331 11.055 19.859 1 97.82 238 ARG A N 1
ATOM 1878 C CA . ARG A 1 238 ? -9.217 11.544 19.053 1 97.82 238 ARG A CA 1
ATOM 1879 C C . ARG A 1 238 ? -8.117 12.126 19.935 1 97.82 238 ARG A C 1
ATOM 1881 O O . ARG A 1 238 ? -8.401 12.819 20.915 1 97.82 238 ARG A O 1
ATOM 1888 N N . ASP A 1 239 ? -6.912 11.736 19.705 1 98.45 239 ASP A N 1
ATOM 1889 C CA . ASP A 1 239 ? -5.716 12.421 20.185 1 98.45 239 ASP A CA 1
ATOM 1890 C C . ASP A 1 239 ? -5.382 13.624 19.306 1 98.45 239 ASP A C 1
ATOM 1892 O O . ASP A 1 239 ? -4.948 13.463 18.163 1 98.45 239 ASP A O 1
ATOM 1896 N N . LEU A 1 240 ? -5.567 14.835 19.843 1 98.52 240 LEU A N 1
ATOM 1897 C CA . LEU A 1 240 ? -5.496 16.057 19.05 1 98.52 240 LEU A CA 1
ATOM 1898 C C . LEU A 1 240 ? -4.141 16.736 19.219 1 98.52 240 LEU A C 1
ATOM 1900 O O . LEU A 1 240 ? -3.811 17.212 20.307 1 98.52 240 LEU A O 1
ATOM 1904 N N . LEU A 1 241 ? -3.427 16.837 18.124 1 98.76 241 LEU A N 1
ATOM 1905 C CA . LEU A 1 241 ? -2.08 17.395 18.12 1 98.76 241 LEU A CA 1
ATOM 1906 C C . LEU A 1 241 ? -2.074 18.797 17.519 1 98.76 241 LEU A C 1
ATOM 1908 O O . LEU A 1 241 ? -2.488 18.987 16.373 1 98.76 241 LEU A O 1
ATOM 1912 N N . TYR A 1 242 ? -1.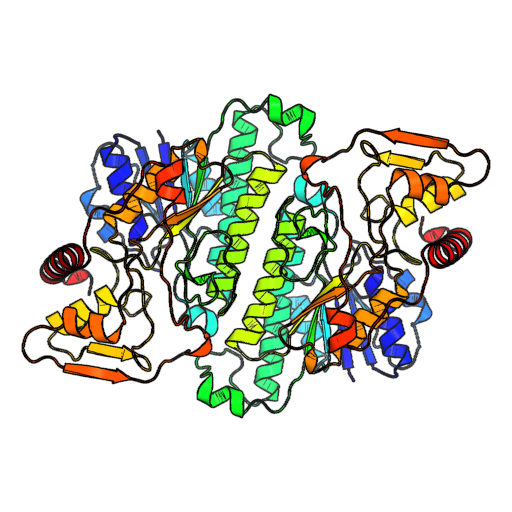591 19.728 18.268 1 98.83 242 TYR A N 1
ATOM 1913 C CA . TYR A 1 242 ? -1.539 21.102 17.783 1 98.83 242 TYR A CA 1
ATOM 1914 C C . TYR A 1 242 ? -0.536 21.242 16.644 1 98.83 242 TYR A C 1
ATOM 1916 O O . TYR A 1 242 ? 0.538 20.636 16.677 1 98.83 242 TYR A O 1
ATOM 1924 N N . VAL A 1 243 ? -0.788 22.058 15.672 1 98.67 243 VAL A N 1
ATOM 1925 C CA . VAL A 1 243 ? -0.132 22.054 14.369 1 98.67 243 VAL A CA 1
ATOM 1926 C C . VAL A 1 243 ? 1.316 22.515 14.517 1 98.67 243 VAL A C 1
ATOM 1928 O O . VAL A 1 243 ? 2.202 22.042 13.801 1 98.67 243 VAL A O 1
ATOM 1931 N N . GLU A 1 244 ? 1.633 23.439 15.354 1 98.85 244 GLU A N 1
ATOM 1932 C CA . GLU A 1 244 ? 3.015 23.872 15.536 1 98.85 244 GLU A CA 1
ATOM 1933 C C . GLU A 1 244 ? 3.881 22.739 16.081 1 98.85 244 GLU A C 1
ATOM 1935 O O . GLU A 1 244 ? 5.045 22.602 15.7 1 98.85 244 GLU A O 1
ATOM 1940 N N . ASP A 1 245 ? 3.3 21.95 17.007 1 98.92 245 ASP A N 1
ATOM 1941 C CA . ASP A 1 245 ? 4 20.766 17.494 1 98.92 245 ASP A CA 1
ATOM 1942 C C . ASP A 1 245 ? 4.204 19.749 16.372 1 98.92 245 ASP A C 1
ATOM 1944 O O . ASP A 1 245 ? 5.254 19.107 16.294 1 98.92 245 ASP A O 1
ATOM 1948 N N . CYS A 1 246 ? 3.213 19.628 15.547 1 98.9 246 CYS A N 1
ATOM 1949 C CA . CYS A 1 246 ? 3.319 18.725 14.406 1 98.9 246 CYS A CA 1
ATOM 1950 C C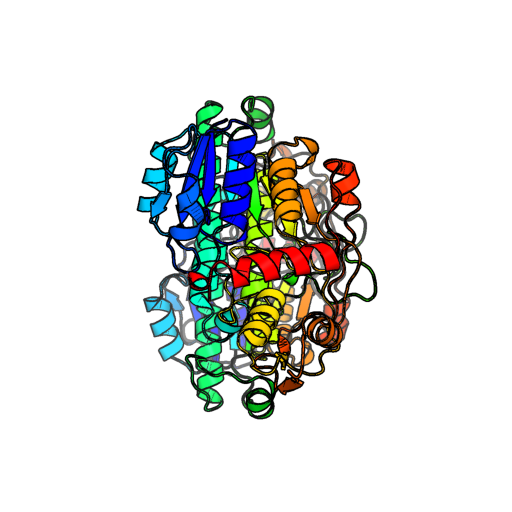 . CYS A 1 246 ? 4.418 19.177 13.452 1 98.9 246 CYS A C 1
ATOM 1952 O O . CYS A 1 246 ? 5.205 18.359 12.973 1 98.9 246 CYS A O 1
ATOM 1954 N N . ALA A 1 247 ? 4.462 20.463 13.141 1 98.93 247 ALA A N 1
ATOM 1955 C CA . ALA A 1 247 ? 5.483 20.993 12.24 1 98.93 247 ALA A CA 1
ATOM 1956 C C . ALA A 1 247 ? 6.884 20.736 12.787 1 98.93 247 ALA A C 1
ATOM 1958 O O . ALA A 1 247 ? 7.787 20.35 12.041 1 98.93 247 ALA A O 1
ATOM 1959 N N . ASP A 1 248 ? 7.04 20.955 14.075 1 98.91 248 ASP A N 1
ATOM 1960 C CA . ASP A 1 248 ? 8.323 20.681 14.714 1 98.91 248 ASP A CA 1
ATOM 1961 C C . ASP A 1 248 ? 8.695 19.205 14.589 1 98.91 248 ASP A C 1
ATOM 1963 O O . ASP A 1 248 ? 9.848 18.872 14.303 1 98.91 248 ASP A O 1
ATOM 1967 N N . PHE A 1 249 ? 7.728 18.367 14.817 1 98.94 249 PHE A N 1
ATOM 1968 C CA . PHE A 1 249 ? 7.894 16.923 14.694 1 98.94 249 PHE A CA 1
ATOM 1969 C C . PHE A 1 249 ? 8.388 16.552 13.301 1 98.94 249 PHE A C 1
ATOM 1971 O O . PHE A 1 249 ? 9.362 15.808 13.16 1 98.94 249 PHE A O 1
ATOM 1978 N N . VAL A 1 250 ? 7.78 17.109 12.268 1 98.95 250 VAL A N 1
ATOM 1979 C CA . VAL A 1 250 ? 8.085 16.798 10.876 1 98.95 250 VAL A CA 1
ATOM 1980 C C . VAL A 1 250 ? 9.506 17.248 10.544 1 98.95 250 VAL A C 1
ATOM 1982 O O . VAL A 1 250 ? 10.276 16.498 9.94 1 98.95 250 VAL A O 1
ATOM 1985 N N . VAL A 1 251 ? 9.897 18.418 10.957 1 98.91 251 VAL A N 1
ATOM 1986 C CA . VAL A 1 251 ? 11.214 18.965 10.648 1 98.91 251 VAL A CA 1
ATOM 1987 C C . VAL A 1 251 ? 12.29 18.171 11.386 1 98.91 251 VAL A C 1
ATOM 1989 O O . VAL A 1 251 ? 13.344 17.868 10.821 1 98.91 251 VAL A O 1
ATOM 1992 N N . ARG A 1 252 ? 12.009 17.791 12.638 1 98.85 252 ARG A N 1
ATOM 1993 C CA . ARG A 1 252 ? 12.973 16.986 13.38 1 98.85 252 ARG A CA 1
ATOM 1994 C C . ARG A 1 252 ? 13.17 15.624 12.722 1 98.85 252 ARG A C 1
ATOM 1996 O O . ARG A 1 252 ? 14.293 15.121 12.649 1 98.85 252 ARG A O 1
ATOM 2003 N N . ALA A 1 253 ? 12.079 15.053 12.311 1 98.87 253 ALA A N 1
ATOM 2004 C CA . ALA A 1 253 ? 12.176 13.77 11.62 1 98.87 253 ALA A CA 1
ATOM 2005 C C . ALA A 1 253 ? 12.995 13.897 10.339 1 98.87 253 ALA A C 1
ATOM 2007 O O . ALA A 1 253 ? 13.768 12.999 9.997 1 98.87 253 ALA A O 1
ATOM 2008 N N . ALA A 1 254 ? 12.85 15.019 9.641 1 98.39 254 ALA A N 1
ATOM 2009 C CA . ALA A 1 254 ? 13.497 15.25 8.352 1 98.39 254 ALA A CA 1
ATOM 2010 C C . ALA A 1 254 ? 15.001 15.441 8.519 1 98.39 254 ALA A C 1
ATOM 2012 O O . ALA A 1 254 ? 15.771 15.204 7.586 1 98.39 254 ALA A O 1
ATOM 2013 N N . THR A 1 255 ? 15.457 15.83 9.698 1 97.94 255 THR A N 1
ATOM 2014 C CA . THR A 1 255 ? 16.849 16.235 9.86 1 97.94 255 THR A CA 1
ATOM 2015 C C . THR A 1 255 ? 17.598 15.251 10.756 1 97.94 255 THR A C 1
ATOM 2017 O O . THR A 1 255 ? 18.766 15.469 11.085 1 97.94 255 THR A O 1
ATOM 2020 N N . SER A 1 256 ? 16.952 14.194 11.152 1 98.02 256 SER A N 1
ATOM 2021 C CA . SER A 1 256 ? 17.572 13.235 12.06 1 98.02 256 SER A CA 1
ATOM 2022 C C . SER A 1 256 ? 18.015 11.978 11.319 1 98.02 256 SER A C 1
ATOM 2024 O O . SER A 1 256 ? 17.198 11.301 10.691 1 98.02 256 SER A O 1
ATOM 2026 N N . ASP A 1 257 ? 19.25 11.571 11.485 1 97.73 257 ASP A N 1
ATOM 2027 C CA . ASP A 1 257 ? 19.745 10.318 10.925 1 97.73 257 ASP A CA 1
ATOM 2028 C C . ASP A 1 257 ? 19.04 9.118 11.554 1 97.73 257 ASP A C 1
ATOM 2030 O O . ASP A 1 257 ? 18.815 8.105 10.889 1 97.73 257 ASP A O 1
ATOM 2034 N N . ALA A 1 258 ? 18.646 9.281 12.788 1 98.44 258 ALA A N 1
ATOM 2035 C CA . ALA A 1 258 ? 18.015 8.194 13.532 1 98.44 258 ALA A CA 1
ATOM 2036 C C . ALA A 1 258 ? 16.633 7.875 12.97 1 98.44 258 ALA A C 1
ATOM 2038 O O . ALA A 1 258 ? 16.083 6.802 13.229 1 98.44 258 ALA A O 1
ATOM 2039 N N . ALA A 1 259 ? 16.123 8.778 12.179 1 98.67 259 ALA A N 1
ATOM 2040 C CA . ALA A 1 259 ? 14.764 8.625 11.667 1 98.67 259 ALA A CA 1
ATOM 2041 C C . ALA A 1 259 ? 14.759 7.869 10.341 1 98.67 259 ALA A C 1
ATOM 2043 O O . ALA A 1 259 ? 13.704 7.443 9.866 1 98.67 259 AL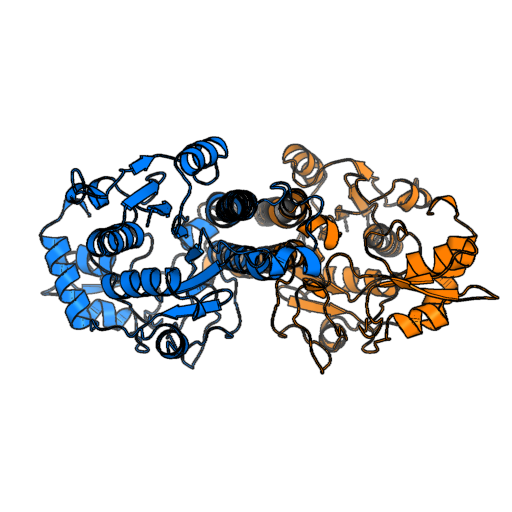A A O 1
ATOM 2044 N N . GLU A 1 260 ? 15.938 7.642 9.716 1 98.39 260 GLU A N 1
ATOM 2045 C CA . GLU A 1 260 ? 16.004 7.006 8.403 1 98.39 260 GLU A CA 1
ATOM 2046 C C . GLU A 1 260 ? 15.466 5.579 8.453 1 98.39 260 GLU A C 1
ATOM 2048 O O . GLU A 1 260 ? 15.892 4.778 9.288 1 98.39 260 GLU A O 1
ATOM 2053 N N . GLY A 1 261 ? 14.498 5.277 7.619 1 98.43 261 GLY A N 1
ATOM 2054 C CA . GLY A 1 261 ? 13.917 3.947 7.54 1 98.43 261 GLY A CA 1
ATOM 2055 C C . GLY A 1 261 ? 12.864 3.691 8.602 1 98.43 261 GLY A C 1
ATOM 2056 O O . GLY A 1 261 ? 12.386 2.565 8.751 1 98.43 261 GLY A O 1
ATOM 2057 N N . GLN A 1 262 ? 12.45 4.796 9.305 1 98.8 262 GLN A N 1
ATOM 2058 C CA . GLN A 1 262 ? 11.551 4.622 10.441 1 98.8 262 GLN A CA 1
ATOM 2059 C C . GLN A 1 262 ? 10.144 5.111 10.109 1 98.8 262 GLN A C 1
ATOM 2061 O O . GLN A 1 262 ? 9.96 5.908 9.187 1 98.8 262 GLN A O 1
ATOM 2066 N N . VAL A 1 263 ? 9.18 4.537 10.747 1 98.9 263 VAL A N 1
ATOM 2067 C CA . VAL A 1 263 ? 7.839 5.085 10.924 1 98.9 263 VAL A CA 1
ATOM 2068 C C . VAL A 1 263 ? 7.7 5.667 12.329 1 98.9 263 VAL A C 1
ATOM 2070 O O . VAL A 1 263 ? 8.028 5.006 13.317 1 98.9 263 VAL A O 1
ATOM 2073 N N . ILE A 1 264 ? 7.255 6.876 12.41 1 98.96 264 ILE A N 1
ATOM 2074 C CA . ILE A 1 264 ? 7.227 7.519 13.719 1 98.96 264 ILE A CA 1
ATOM 2075 C C . ILE A 1 264 ? 5.872 8.189 13.937 1 98.96 264 ILE A C 1
ATOM 2077 O O . ILE A 1 264 ? 5.422 8.979 13.103 1 98.96 264 ILE A O 1
ATOM 2081 N N . ASN A 1 265 ? 5.219 7.903 15.045 1 98.91 265 ASN A N 1
ATOM 2082 C CA . ASN A 1 265 ? 3.958 8.516 15.448 1 98.91 265 ASN A CA 1
ATOM 2083 C C . ASN A 1 265 ? 4.188 9.791 16.254 1 98.91 265 ASN A C 1
ATOM 2085 O O . ASN A 1 265 ? 5.193 9.914 16.957 1 98.91 265 ASN A O 1
ATOM 2089 N N . ALA A 1 266 ? 3.273 10.679 16.125 1 98.86 266 ALA A N 1
ATOM 2090 C CA . ALA A 1 266 ? 3.293 11.881 16.954 1 98.86 266 ALA A CA 1
ATOM 2091 C C . ALA A 1 266 ? 1.898 12.209 17.479 1 98.86 266 ALA A C 1
ATOM 2093 O O . ALA A 1 266 ? 0.939 12.284 16.707 1 98.86 266 ALA A O 1
ATOM 2094 N N . GLY A 1 267 ? 1.715 12.403 18.622 1 98.73 267 GLY A N 1
ATOM 2095 C CA . GLY A 1 267 ? 0.502 12.772 19.335 1 98.73 267 GLY A CA 1
ATOM 2096 C C . GLY A 1 267 ? 0.749 13.128 20.788 1 98.73 267 GLY A C 1
ATOM 2097 O O . GLY A 1 267 ? 1.898 13.225 21.223 1 98.73 267 GLY A O 1
ATOM 2098 N N . THR A 1 268 ? -0.263 13.338 21.551 1 98.57 268 THR A N 1
ATOM 2099 C CA . THR A 1 268 ? -0.132 13.813 22.924 1 98.57 268 THR A CA 1
ATOM 2100 C C . THR A 1 268 ? -0.245 12.654 23.911 1 98.57 268 THR A C 1
ATOM 2102 O O . THR A 1 268 ? 0.138 12.784 25.075 1 98.57 268 THR A O 1
ATOM 2105 N N . GLY A 1 269 ? -0.872 11.57 23.472 1 98.18 269 GLY A N 1
ATOM 2106 C CA . GLY A 1 269 ? -1.126 10.442 24.354 1 98.18 269 GLY A CA 1
ATOM 2107 C C . GLY A 1 269 ? -2.384 10.607 25.186 1 98.18 269 GLY A C 1
ATOM 2108 O O . GLY A 1 269 ? -2.665 9.789 26.064 1 98.18 269 GLY A O 1
ATOM 2109 N N . ARG A 1 270 ? -3.106 11.677 24.868 1 97.65 270 ARG A N 1
ATOM 2110 C CA . ARG A 1 270 ? -4.394 11.947 25.499 1 97.65 270 ARG A CA 1
ATOM 2111 C C . ARG A 1 270 ? -5.484 12.15 24.453 1 97.65 270 ARG A C 1
ATOM 2113 O O . ARG A 1 270 ? -5.341 12.978 23.551 1 97.65 270 ARG A O 1
ATOM 2120 N N . ASP A 1 271 ? -6.545 11.365 24.594 1 98.07 271 ASP A N 1
ATOM 2121 C CA . ASP A 1 271 ? -7.64 11.527 23.642 1 98.07 271 ASP A CA 1
ATOM 2122 C C . ASP A 1 271 ? -8.876 12.113 24.32 1 98.07 271 ASP A C 1
ATOM 2124 O O . ASP A 1 271 ? -8.932 12.203 25.548 1 98.07 271 ASP A O 1
ATOM 2128 N N . ILE A 1 272 ? -9.783 12.582 23.523 1 98.37 272 ILE A N 1
ATOM 2129 C CA . ILE A 1 272 ? -11.044 13.158 23.978 1 98.37 272 ILE A CA 1
ATOM 2130 C C . ILE A 1 272 ? -12.184 12.675 23.084 1 98.37 272 ILE A C 1
ATOM 2132 O O . ILE A 1 272 ? -12.022 12.565 21.866 1 98.37 272 ILE A O 1
ATOM 2136 N N . ALA A 1 273 ? -13.278 12.398 23.71 1 98.37 273 ALA A N 1
ATOM 2137 C CA . ALA A 1 273 ? -14.458 12.061 22.917 1 98.37 273 ALA A CA 1
ATOM 2138 C C . ALA A 1 273 ? -14.93 13.26 22.1 1 98.37 273 ALA A C 1
ATOM 2140 O O . ALA A 1 273 ? -14.895 14.397 22.577 1 98.37 273 ALA A O 1
ATOM 2141 N N . VAL A 1 274 ? -15.388 13.028 20.934 1 97.72 274 VAL A N 1
ATOM 2142 C CA . VAL A 1 274 ? -15.796 14.096 20.027 1 97.72 274 VAL A CA 1
ATOM 2143 C C . VAL A 1 274 ? -16.926 14.907 20.657 1 97.72 274 VAL A C 1
ATOM 2145 O O . VAL A 1 274 ? -16.977 16.13 20.51 1 97.72 274 VAL A O 1
ATOM 2148 N N . ARG A 1 275 ? -17.856 14.269 21.376 1 97.47 275 ARG A N 1
ATOM 2149 C CA . ARG A 1 275 ? -18.94 14.986 22.04 1 97.47 275 ARG A CA 1
ATOM 2150 C C . ARG A 1 275 ? -18.399 15.927 23.112 1 97.47 275 ARG A C 1
ATOM 2152 O O . ARG A 1 275 ? -18.903 17.039 23.282 1 97.47 275 ARG A O 1
ATOM 2159 N N . ASP A 1 276 ? -17.394 15.459 23.858 1 98.22 276 ASP A N 1
ATOM 2160 C CA . ASP A 1 276 ? -16.786 16.302 24.884 1 98.22 276 ASP A CA 1
ATOM 2161 C C . ASP A 1 276 ? -16.017 17.462 24.256 1 98.22 276 ASP A C 1
ATOM 2163 O O . ASP A 1 276 ? -15.996 18.567 24.802 1 98.22 276 ASP A O 1
ATOM 2167 N N . LEU A 1 277 ? -15.375 17.167 23.157 1 98.43 277 LEU A N 1
ATOM 2168 C CA . LEU A 1 277 ? -14.695 18.22 22.411 1 98.43 277 LEU A CA 1
ATOM 2169 C C . LEU A 1 277 ? -15.679 19.3 21.975 1 98.43 277 LEU A C 1
ATOM 2171 O O . LEU A 1 277 ? -15.381 20.493 22.071 1 98.43 277 LEU A O 1
ATOM 2175 N N . ALA A 1 278 ? -16.821 18.888 21.472 1 97.76 278 ALA A N 1
ATOM 2176 C CA . ALA A 1 278 ? -17.849 19.841 21.062 1 97.76 278 ALA A CA 1
ATOM 2177 C C . ALA A 1 278 ? -18.259 20.739 22.226 1 97.76 278 ALA A C 1
ATOM 2179 O O . ALA A 1 278 ? -18.404 21.953 22.06 1 97.76 278 ALA A O 1
ATOM 2180 N N . GLU A 1 279 ? -18.412 20.129 23.344 1 97.06 279 GLU A N 1
ATOM 2181 C CA . GLU A 1 279 ? -18.792 20.886 24.533 1 97.06 279 GLU A CA 1
ATOM 2182 C C . GLU A 1 279 ? -17.695 21.867 24.937 1 97.06 279 GLU A C 1
ATOM 2184 O O . GLU A 1 279 ? -17.983 22.979 25.382 1 97.06 279 GLU A O 1
ATOM 2189 N N . LEU A 1 280 ? -16.475 21.397 24.764 1 96.89 280 LEU A N 1
ATOM 2190 C CA . LEU A 1 280 ? -15.338 22.246 25.101 1 96.89 280 LEU A CA 1
ATOM 2191 C C . LEU A 1 280 ? -15.255 23.443 24.16 1 96.89 280 LEU A C 1
ATOM 2193 O O . LEU A 1 280 ? -14.808 24.521 24.557 1 96.89 280 LEU A O 1
ATOM 2197 N N . CYS A 1 281 ? -15.665 23.276 22.95 1 97.29 281 CYS A N 1
ATOM 2198 C CA . CYS A 1 281 ? -15.575 24.31 21.925 1 97.29 281 CYS A CA 1
ATOM 2199 C C . CYS A 1 281 ? -16.756 25.268 22.012 1 97.29 281 CYS A C 1
ATOM 2201 O O . CYS A 1 281 ? -16.691 26.389 21.503 1 97.29 281 CYS A O 1
ATOM 2203 N N . ARG A 1 282 ? -17.763 24.805 22.594 1 96.14 282 ARG A N 1
ATOM 2204 C CA . ARG A 1 282 ? -19.027 25.534 22.619 1 96.14 282 ARG A CA 1
ATOM 2205 C C . ARG A 1 282 ? -18.945 26.74 23.549 1 96.14 282 ARG A C 1
ATOM 2207 O O . ARG A 1 282 ? -18.399 26.646 24.65 1 96.14 282 ARG A O 1
ATOM 2214 N N . THR A 1 283 ? -19.348 27.833 23.04 1 90.92 283 THR A N 1
ATOM 2215 C CA . THR A 1 283 ? -19.473 29.021 23.878 1 90.92 283 THR A CA 1
ATOM 2216 C C . THR A 1 283 ? -20.903 29.554 23.851 1 90.92 283 THR A C 1
ATOM 2218 O O . THR A 1 283 ? -21.626 29.358 22.872 1 90.92 283 THR A O 1
ATOM 2221 N N . GLY A 1 284 ? -21.304 30.21 24.933 1 85.37 284 GLY A N 1
ATOM 2222 C CA . GLY A 1 284 ? -22.584 30.897 24.988 1 85.37 284 GLY A CA 1
ATOM 2223 C C . GLY A 1 284 ? -23.771 29.952 24.978 1 85.37 284 GLY A C 1
ATOM 2224 O O . GLY A 1 284 ? -23.791 28.965 25.716 1 85.37 284 GLY A O 1
ATOM 2225 N N . SER A 1 285 ? -24.731 30.288 24.048 1 87.28 285 SER A N 1
ATOM 2226 C CA . SER A 1 285 ? -26.009 29.584 24.027 1 87.28 285 SER A CA 1
ATOM 2227 C C . SER A 1 285 ? -26.061 28.567 22.892 1 87.28 285 SER A C 1
ATOM 2229 O O . SER A 1 285 ? -27.108 27.969 22.635 1 87.28 285 SER A O 1
ATOM 2231 N N . ASN A 1 286 ? -24.952 28.389 22.22 1 90.14 286 ASN A N 1
ATOM 2232 C CA . ASN A 1 286 ? -24.971 27.409 21.139 1 90.14 286 ASN A CA 1
ATOM 2233 C C . ASN A 1 286 ? -25.216 25.998 21.665 1 90.14 286 ASN A C 1
ATOM 2235 O O . ASN A 1 286 ? -24.984 25.721 22.843 1 90.14 286 ASN A O 1
ATOM 2239 N N . VAL A 1 287 ? -25.725 25.131 20.774 1 93.8 287 VAL A N 1
ATOM 2240 C CA . VAL A 1 287 ? -26.086 23.784 21.203 1 93.8 287 VAL A CA 1
ATOM 2241 C C . VAL A 1 287 ? -25.255 22.757 20.437 1 93.8 287 VAL A C 1
ATOM 2243 O O . VAL A 1 287 ? -24.735 23.05 19.358 1 93.8 287 VAL A O 1
ATOM 2246 N N . VAL A 1 288 ? -25.1 21.664 21.036 1 95.83 288 VAL A N 1
ATOM 2247 C CA . VAL A 1 288 ? -24.492 20.497 20.406 1 95.83 288 VAL A CA 1
ATOM 2248 C C . VAL A 1 288 ? -25.582 19.536 19.937 1 95.83 288 VAL A C 1
ATOM 2250 O O . VAL A 1 288 ? -26.455 19.15 20.718 1 95.83 288 VAL A O 1
ATOM 2253 N N . GLU A 1 289 ? -25.545 19.242 18.624 1 96.41 289 GLU A N 1
ATOM 2254 C CA . GLU A 1 289 ? -26.536 18.345 18.037 1 96.41 289 GLU A CA 1
ATOM 2255 C C . GLU A 1 289 ? -25.876 17.099 17.453 1 96.41 289 GLU A C 1
ATOM 2257 O O . GLU A 1 289 ? -24.789 17.178 16.877 1 96.41 289 GLU A O 1
ATOM 2262 N N . ARG A 1 290 ? -26.572 16.003 17.595 1 94.76 290 ARG A N 1
ATOM 2263 C CA . ARG A 1 290 ? -26.116 14.768 16.965 1 94.76 290 ARG A CA 1
ATOM 2264 C C . ARG A 1 290 ? -26.709 14.613 15.569 1 94.76 290 ARG A C 1
ATOM 2266 O O . ARG A 1 290 ? -27.904 14.843 15.368 1 94.76 290 ARG A O 1
ATOM 2273 N N . VAL A 1 291 ? -25.871 14.274 14.62 1 93.93 291 VAL A N 1
ATOM 2274 C CA . VAL A 1 291 ? -26.326 14.032 13.255 1 93.93 291 VAL A CA 1
ATOM 2275 C C . VAL A 1 291 ? -25.809 12.681 12.769 1 93.93 291 VAL A C 1
ATOM 2277 O O . VAL A 1 291 ? -24.848 12.141 13.323 1 93.93 291 VAL A O 1
ATOM 2280 N N . PRO A 1 292 ? -26.462 12.102 11.751 1 90.14 292 PRO A N 1
ATOM 2281 C CA . PRO A 1 292 ? -25.992 10.815 11.233 1 90.14 292 PRO A CA 1
ATOM 2282 C C . PRO A 1 292 ? -24.579 10.889 10.66 1 90.14 292 PRO A C 1
ATOM 2284 O O . PRO A 1 292 ? -24.185 11.921 10.11 1 90.14 292 PRO A O 1
ATOM 2287 N N . HIS A 1 293 ? -23.884 9.819 10.833 1 88.12 293 HIS A N 1
ATOM 2288 C CA . HIS A 1 293 ? -22.566 9.696 10.222 1 88.12 293 HIS A CA 1
ATOM 2289 C C . HIS A 1 293 ? -22.674 9.288 8.756 1 88.12 293 HIS A C 1
ATOM 2291 O O . HIS A 1 293 ? -23.32 8.29 8.431 1 88.12 293 HIS A O 1
ATOM 2297 N N . ASP A 1 294 ? -22.031 9.978 7.84 1 83.19 294 ASP A N 1
ATOM 2298 C CA . ASP A 1 294 ? -22.109 9.716 6.406 1 83.19 294 ASP A CA 1
ATOM 2299 C C . ASP A 1 294 ? -21.467 8.376 6.056 1 83.19 294 ASP A C 1
ATOM 2301 O O . ASP A 1 294 ? -21.978 7.638 5.211 1 83.19 294 ASP A O 1
ATOM 2305 N N . HIS A 1 295 ? -20.344 8.051 6.627 1 89.94 295 HIS A N 1
ATOM 2306 C CA . HIS A 1 295 ? -19.613 6.815 6.374 1 89.94 295 HIS A CA 1
ATOM 2307 C C . HIS A 1 295 ? -19.105 6.198 7.673 1 89.94 295 HIS A C 1
ATOM 2309 O O . HIS A 1 295 ? -17.898 6.169 7.921 1 89.94 295 HIS A O 1
ATOM 2315 N N . PRO A 1 296 ? -19.996 5.605 8.426 1 91.53 296 PRO A N 1
ATOM 2316 C CA . PRO A 1 296 ? -19.621 5.095 9.747 1 91.53 296 PRO A CA 1
ATOM 2317 C C . PRO A 1 296 ? -18.631 3.935 9.673 1 91.53 296 PRO A C 1
ATOM 2319 O O . PRO A 1 296 ? -17.886 3.692 10.626 1 91.53 296 PRO A O 1
ATOM 2322 N N . GLN A 1 297 ? -18.602 3.241 8.48 1 91.86 297 GLN A N 1
ATOM 2323 C CA . GLN A 1 297 ? -17.735 2.077 8.331 1 91.86 297 GLN A CA 1
ATOM 2324 C C . GLN A 1 297 ? -16.263 2.481 8.346 1 91.86 297 GLN A C 1
ATOM 2326 O O . GLN A 1 297 ? -15.387 1.646 8.575 1 91.86 297 GLN A O 1
ATOM 2331 N N . ALA A 1 298 ? -16.005 3.732 8.07 1 92.74 298 ALA A N 1
ATOM 2332 C CA . ALA A 1 298 ? -14.625 4.209 8.031 1 92.74 298 ALA A CA 1
ATOM 2333 C C . ALA A 1 298 ? -14.21 4.794 9.378 1 92.74 298 ALA A C 1
ATOM 2335 O O . ALA A 1 298 ? -13.054 5.182 9.563 1 92.74 298 ALA A O 1
ATOM 2336 N N . GLU A 1 299 ? -15.135 4.839 10.31 1 92.46 299 GLU A N 1
ATOM 2337 C CA . GLU A 1 299 ? -14.856 5.437 11.612 1 92.46 299 GLU A CA 1
ATOM 2338 C C . GLU A 1 299 ? -13.958 4.534 12.453 1 92.46 299 GLU A C 1
ATOM 2340 O O . GLU A 1 299 ? -14.16 3.319 12.5 1 92.46 299 GLU A O 1
ATOM 2345 N N . ILE A 1 300 ? -12.908 5.096 12.992 1 94.55 300 ILE A N 1
ATOM 2346 C CA . ILE A 1 300 ? -12.077 4.449 14.002 1 94.55 300 ILE A CA 1
ATOM 2347 C C . ILE A 1 300 ? -12.463 4.956 15.389 1 94.55 300 ILE A C 1
ATOM 2349 O O . ILE A 1 300 ? -12.339 6.149 15.678 1 94.55 300 ILE A O 1
ATOM 2353 N N . MET A 1 301 ? -12.841 4.119 16.221 1 95.89 301 MET A N 1
ATOM 2354 C CA . MET A 1 301 ? -13.517 4.52 17.452 1 95.89 301 MET A CA 1
ATOM 2355 C C . MET A 1 301 ? -12.537 5.17 18.423 1 95.89 301 MET A C 1
ATOM 2357 O O . MET A 1 301 ? -12.915 6.05 19.198 1 95.89 301 MET A O 1
ATOM 2361 N N . ARG A 1 302 ? -11.269 4.679 18.406 1 97.48 302 ARG A N 1
ATOM 2362 C CA . ARG A 1 302 ? -10.292 5.284 19.305 1 97.48 302 ARG A CA 1
ATOM 2363 C C . ARG A 1 302 ? -8.94 5.443 18.618 1 97.48 302 ARG A C 1
ATOM 2365 O O . ARG A 1 302 ? -8.369 4.467 18.127 1 97.48 302 ARG A O 1
ATOM 2372 N N . LEU A 1 303 ? -8.441 6.608 18.614 1 97.57 303 LEU A N 1
ATOM 2373 C CA . LEU A 1 303 ? -7.094 6.953 18.173 1 97.57 303 LEU A CA 1
ATOM 2374 C C . LEU A 1 303 ? -6.337 7.694 19.269 1 97.57 303 LEU A C 1
ATOM 2376 O O . LEU A 1 303 ? -6.597 8.873 19.522 1 97.57 303 LEU A O 1
ATOM 2380 N N . CYS A 1 304 ? -5.509 6.999 19.909 1 98.65 304 CYS A N 1
ATOM 2381 C CA . CYS A 1 304 ? -4.645 7.536 20.954 1 98.65 304 CYS A CA 1
ATOM 2382 C C . CYS A 1 304 ? -3.203 7.085 20.754 1 98.65 304 CYS A C 1
ATOM 2384 O O . CYS A 1 304 ? -2.929 5.887 20.663 1 98.65 304 CYS A O 1
ATOM 2386 N N . THR A 1 305 ? -2.329 7.983 20.795 1 98.61 305 THR A N 1
ATOM 2387 C CA . THR A 1 305 ? -0.965 7.736 20.343 1 98.61 305 THR A CA 1
ATOM 2388 C C . THR A 1 305 ? -0.084 7.285 21.504 1 98.61 305 THR A C 1
ATOM 2390 O O . THR A 1 305 ? -0.269 7.728 22.639 1 98.61 305 THR A O 1
ATOM 2393 N N . ASP A 1 306 ? 0.776 6.37 21.276 1 98.82 306 ASP A N 1
ATOM 2394 C CA . ASP A 1 306 ? 2.028 6.235 22.014 1 98.82 306 ASP A CA 1
ATOM 2395 C C . ASP A 1 306 ? 3.184 6.887 21.257 1 98.82 306 ASP A C 1
ATOM 2397 O O . ASP A 1 306 ? 3.663 6.345 20.259 1 98.82 306 ASP A O 1
ATOM 2401 N N . ALA A 1 307 ? 3.68 8.049 21.721 1 98.69 307 ALA A N 1
ATOM 2402 C CA . ALA A 1 307 ? 4.679 8.824 20.991 1 98.69 307 ALA A CA 1
ATOM 2403 C C . ALA A 1 307 ? 6.08 8.569 21.54 1 98.69 307 ALA A C 1
ATOM 2405 O O . ALA A 1 307 ? 6.985 9.386 21.354 1 98.69 307 ALA A O 1
ATOM 2406 N N . SER A 1 308 ? 6.314 7.512 22.253 1 98.78 308 SER A N 1
ATOM 2407 C CA . SER A 1 308 ? 7.596 7.223 22.888 1 98.78 308 SER A CA 1
ATOM 2408 C C . SER A 1 308 ? 8.717 7.145 21.858 1 98.78 308 SER A C 1
ATOM 2410 O O . SER A 1 308 ? 9.844 7.567 22.126 1 98.78 308 SER A O 1
ATOM 2412 N N . LYS A 1 309 ? 8.459 6.576 20.731 1 98.77 309 LYS A N 1
ATOM 2413 C CA . LYS A 1 309 ? 9.476 6.464 19.689 1 98.77 309 LYS A CA 1
ATOM 2414 C C . LYS A 1 309 ? 9.957 7.841 19.24 1 98.77 309 LYS A C 1
ATOM 2416 O O . LYS A 1 309 ? 11.151 8.043 19.011 1 98.77 309 LYS A O 1
ATOM 2421 N N . ALA A 1 310 ? 9.051 8.781 19.05 1 98.91 310 ALA A N 1
ATOM 2422 C CA . ALA A 1 310 ? 9.406 10.15 18.687 1 98.91 310 ALA A CA 1
ATOM 2423 C C . ALA A 1 310 ? 10.304 10.783 19.746 1 98.91 310 ALA A C 1
ATOM 2425 O O . ALA A 1 310 ? 11.274 11.47 19.417 1 98.91 310 ALA A O 1
ATOM 2426 N N . LYS A 1 311 ? 9.935 10.569 20.962 1 98.76 311 LYS A N 1
ATOM 2427 C CA . LYS A 1 311 ? 10.749 11.086 22.058 1 98.76 311 LYS A CA 1
ATOM 2428 C C . LYS A 1 311 ? 12.152 10.486 22.032 1 98.76 311 LYS A C 1
ATOM 2430 O O . LYS A 1 311 ? 13.143 11.209 22.153 1 98.76 311 LYS A O 1
ATOM 2435 N N . GLN A 1 312 ? 12.246 9.229 21.857 1 98.68 312 GLN A N 1
ATOM 2436 C CA . GLN A 1 312 ? 13.516 8.513 21.91 1 98.68 312 GLN A CA 1
ATOM 2437 C C . GLN A 1 312 ? 14.4 8.874 20.719 1 98.68 312 GLN A C 1
ATOM 2439 O O . GLN A 1 312 ? 15.591 9.147 20.884 1 98.68 312 GLN A O 1
ATOM 2444 N N . LEU A 1 313 ? 13.87 8.935 19.521 1 98.68 313 LEU A N 1
ATOM 2445 C CA . LEU A 1 313 ? 14.662 9.078 18.304 1 98.68 313 LEU A CA 1
ATOM 2446 C C . LEU A 1 313 ? 14.943 10.547 18.009 1 98.68 313 LEU A C 1
ATOM 2448 O O . LEU A 1 313 ? 15.993 10.883 17.455 1 98.68 313 LEU A O 1
ATOM 2452 N N . LEU A 1 314 ? 13.961 11.418 18.387 1 98.8 314 LEU A N 1
ATOM 2453 C CA . LEU A 1 314 ? 14.022 12.788 17.891 1 98.8 314 LEU A CA 1
ATOM 2454 C C . LEU A 1 314 ? 14.133 13.78 19.044 1 98.8 314 LEU A C 1
ATOM 2456 O O . LEU A 1 314 ? 14.285 14.983 18.822 1 98.8 314 LEU A O 1
ATOM 2460 N N . GLY A 1 315 ? 13.945 13.314 20.267 1 98.64 315 GLY A N 1
ATOM 2461 C CA . GLY A 1 315 ? 13.826 14.238 21.383 1 98.64 315 GLY A CA 1
ATOM 2462 C C . GLY A 1 315 ? 12.584 15.107 21.308 1 98.64 315 GLY A C 1
ATOM 2463 O O . GLY A 1 315 ? 12.598 16.257 21.752 1 98.64 315 GLY A O 1
ATOM 2464 N N . TRP A 1 316 ? 11.533 14.587 20.738 1 98.78 316 TRP A N 1
ATOM 2465 C CA . TRP A 1 316 ? 10.336 15.379 20.48 1 98.78 316 TRP A CA 1
ATOM 2466 C C . TRP A 1 316 ? 9.233 15.04 21.478 1 98.78 316 TRP A C 1
ATOM 2468 O O . TRP A 1 316 ? 9.009 13.869 21.791 1 98.78 316 TRP A O 1
ATOM 2478 N N . GLU A 1 317 ? 8.526 16.003 21.931 1 98.58 317 GLU A N 1
ATOM 2479 C CA . GLU A 1 317 ? 7.293 15.929 22.71 1 98.58 317 GLU A CA 1
ATOM 2480 C C . GLU A 1 317 ? 6.383 17.119 22.416 1 98.58 317 GLU A C 1
ATOM 2482 O O . GLU A 1 317 ? 6.862 18.234 22.198 1 98.58 317 GLU A O 1
ATOM 2487 N N . PRO A 1 318 ? 5.125 16.82 22.4 1 98.62 318 PRO A N 1
ATOM 2488 C CA . PRO A 1 318 ? 4.232 17.967 22.221 1 98.62 318 PRO A CA 1
ATOM 2489 C C . PRO A 1 318 ? 4.283 18.943 23.394 1 98.62 318 PRO A C 1
ATOM 2491 O O . PRO A 1 318 ? 4.457 18.525 24.542 1 98.62 318 PRO A O 1
ATOM 2494 N N . THR A 1 319 ? 4.096 20.232 23.11 1 98.5 319 THR A N 1
ATOM 2495 C CA . THR A 1 319 ? 4.23 21.219 24.175 1 98.5 319 THR A CA 1
ATOM 2496 C C . THR A 1 319 ? 2.926 21.988 24.368 1 98.5 319 THR A C 1
ATOM 2498 O O . THR A 1 319 ? 2.749 22.677 25.375 1 98.5 319 THR A O 1
ATOM 2501 N N . THR A 1 320 ? 2.02 21.923 23.473 1 98.75 320 THR A N 1
ATOM 2502 C CA . THR A 1 320 ? 0.786 22.699 23.527 1 98.75 320 THR A CA 1
ATOM 2503 C C . THR A 1 320 ? -0.367 21.846 24.049 1 98.75 320 THR A C 1
ATOM 2505 O O . THR A 1 320 ? -0.659 20.783 23.497 1 98.75 320 THR A O 1
ATOM 2508 N N . SER A 1 321 ? -1.021 22.24 25.078 1 98.37 321 SER A N 1
ATOM 2509 C CA . SER A 1 321 ? -2.191 21.534 25.59 1 98.37 321 SER A CA 1
ATOM 2510 C C . SER A 1 321 ? -3.397 21.727 24.677 1 98.37 321 SER A C 1
ATOM 2512 O O . SER A 1 321 ? -3.408 22.629 23.837 1 98.37 321 SER A O 1
ATOM 2514 N N . LEU A 1 322 ? -4.379 20.885 24.86 1 98.39 322 LEU A N 1
ATOM 2515 C CA . LEU A 1 322 ? -5.602 21.008 24.073 1 98.39 322 LEU A CA 1
ATOM 2516 C C . LEU A 1 322 ? -6.269 22.358 24.311 1 98.39 322 LEU A C 1
ATOM 2518 O O . LEU A 1 322 ? -6.689 23.024 23.362 1 98.39 322 LEU A O 1
ATOM 2522 N N . GLU A 1 323 ? -6.299 22.788 25.546 1 97.81 323 GLU A N 1
ATOM 2523 C CA . GLU A 1 323 ? -6.948 24.042 25.914 1 97.81 323 GLU A CA 1
ATOM 2524 C C . GLU A 1 323 ? -6.252 25.235 25.265 1 97.81 323 GLU A C 1
ATOM 2526 O O . GLU A 1 323 ? -6.909 26.108 24.694 1 97.81 323 GLU A O 1
ATOM 2531 N N . GLU A 1 324 ? -4.939 25.209 25.349 1 98.55 324 GLU A N 1
ATOM 2532 C CA . GLU A 1 324 ? -4.17 26.298 24.753 1 98.55 324 GLU A CA 1
ATOM 2533 C C . GLU A 1 324 ? -4.323 26.316 23.235 1 98.55 324 GLU A C 1
ATOM 2535 O O . GLU A 1 324 ? -4.487 27.38 22.635 1 98.55 324 GLU A O 1
ATOM 2540 N N . GLY A 1 325 ? -4.279 25.141 22.616 1 98.59 325 GLY A N 1
ATOM 2541 C CA . GLY A 1 325 ? -4.45 25.048 21.175 1 98.59 325 GLY A CA 1
ATOM 2542 C C . GLY A 1 325 ? -5.815 25.515 20.704 1 98.59 325 GLY A C 1
ATOM 2543 O O . GLY A 1 325 ? -5.925 26.198 19.684 1 98.59 325 GLY A O 1
ATOM 2544 N N . LEU A 1 326 ? -6.848 25.155 21.507 1 98.1 326 LEU A N 1
ATOM 2545 C CA . LEU A 1 326 ? -8.2 25.587 21.17 1 98.1 326 LEU A CA 1
ATOM 2546 C C . LEU A 1 326 ? -8.324 27.104 21.262 1 98.1 326 LEU A C 1
ATOM 2548 O O . LEU A 1 326 ? -8.931 27.736 20.395 1 98.1 326 LEU A O 1
ATOM 2552 N N . ARG A 1 327 ? -7.722 27.661 22.293 1 98.12 327 ARG A N 1
ATOM 2553 C CA . ARG A 1 327 ? -7.759 29.108 22.48 1 98.12 327 ARG A CA 1
ATOM 2554 C C . ARG A 1 327 ? -7.084 29.828 21.317 1 98.12 327 ARG A C 1
ATOM 2556 O O . ARG A 1 327 ? -7.64 30.778 20.761 1 98.12 327 ARG A O 1
ATOM 2563 N N . ARG A 1 328 ? -5.916 29.376 20.902 1 98.43 328 ARG A N 1
ATOM 2564 C CA . ARG A 1 328 ? -5.154 29.995 19.823 1 98.43 328 ARG A CA 1
ATOM 2565 C C . ARG A 1 328 ? -5.875 29.847 18.488 1 98.43 328 ARG A C 1
ATOM 2567 O O . ARG A 1 328 ? -5.903 30.782 17.684 1 98.43 328 ARG A O 1
ATOM 2574 N N . THR A 1 329 ? -6.459 28.697 18.288 1 97.69 329 THR A N 1
ATOM 2575 C CA . THR A 1 329 ? -7.161 28.435 17.036 1 97.69 329 THR A CA 1
ATOM 2576 C C . THR A 1 329 ? -8.415 29.297 16.929 1 97.69 329 THR A C 1
ATOM 2578 O O . THR A 1 329 ? -8.694 29.869 15.873 1 97.69 329 THR A O 1
ATOM 2581 N N . ARG A 1 330 ? -9.138 29.411 18.061 1 96.85 330 ARG A N 1
ATOM 2582 C CA . ARG A 1 330 ? -10.342 30.234 18.092 1 96.85 330 ARG A CA 1
ATOM 2583 C C . ARG A 1 330 ? -10.016 31.693 17.793 1 96.85 330 ARG A C 1
ATOM 2585 O O . ARG A 1 330 ? -10.698 32.336 16.992 1 96.85 330 ARG A O 1
ATOM 2592 N N . ALA A 1 331 ? -8.984 32.221 18.46 1 97.94 331 ALA A N 1
ATOM 2593 C CA . ALA A 1 331 ? -8.574 33.609 18.264 1 97.94 331 ALA A CA 1
ATOM 2594 C C . ALA A 1 331 ? -8.202 33.871 16.808 1 97.94 331 ALA A C 1
ATOM 2596 O O . ALA A 1 331 ? -8.555 34.911 16.248 1 97.94 331 ALA A O 1
ATOM 2597 N N . TRP A 1 332 ? -7.518 32.94 16.214 1 97.49 332 TRP A N 1
ATOM 2598 C CA . TRP A 1 332 ? -7.112 33.088 14.821 1 97.49 332 TRP A CA 1
ATOM 2599 C C . TRP A 1 332 ? -8.326 33.092 13.898 1 97.49 332 TRP A C 1
ATOM 2601 O O . TRP A 1 332 ? -8.419 33.921 12.989 1 97.49 332 TRP A O 1
ATOM 2611 N N . LEU A 1 333 ? -9.238 32.16 14.098 1 95.53 333 LEU A N 1
ATOM 2612 C CA . LEU A 1 333 ? -10.437 32.073 13.272 1 95.53 333 LEU A CA 1
ATOM 2613 C C . LEU A 1 333 ? -11.273 33.342 13.391 1 95.53 333 LEU A C 1
ATOM 2615 O O . LEU A 1 333 ? -11.844 33.809 12.403 1 95.53 333 LEU A O 1
ATOM 2619 N N . ASP A 1 334 ? -11.293 33.851 14.587 1 95.25 334 ASP A N 1
ATOM 2620 C CA . ASP A 1 334 ? -12.066 35.067 14.821 1 95.25 334 ASP A CA 1
ATOM 2621 C C . ASP A 1 334 ? -11.486 36.246 14.043 1 95.25 334 ASP A C 1
ATOM 2623 O O . ASP A 1 334 ? -12.228 37.098 13.552 1 95.25 334 ASP A O 1
ATOM 2627 N N . SER A 1 335 ? -10.191 36.247 13.863 1 96 335 SER A N 1
ATOM 2628 C CA . SER A 1 335 ? -9.496 37.36 13.225 1 96 335 SER A CA 1
ATOM 2629 C C . SER A 1 335 ? -9.324 37.12 11.729 1 96 335 SER A C 1
ATOM 2631 O O . SER A 1 335 ? -8.926 38.025 10.991 1 96 335 SER A O 1
ATOM 2633 N N . ASN A 1 336 ? -9.583 35.91 11.246 1 92.7 336 ASN A N 1
ATOM 2634 C CA . ASN A 1 336 ? -9.362 35.542 9.852 1 92.7 336 ASN A CA 1
ATOM 2635 C C . ASN A 1 336 ? -10.6 34.892 9.24 1 92.7 336 ASN A C 1
ATOM 2637 O O . ASN A 1 336 ? -10.562 33.727 8.84 1 92.7 336 ASN A O 1
ATOM 2641 N N . ARG A 1 337 ? -11.59 35.624 8.896 1 87.48 337 ARG A N 1
ATOM 2642 C CA . ARG A 1 337 ? -12.877 35.128 8.419 1 87.48 337 ARG A CA 1
ATOM 2643 C C . ARG A 1 337 ? -12.766 34.597 6.994 1 87.48 337 ARG A C 1
ATOM 2645 O O . ARG A 1 337 ? -13.617 33.828 6.544 1 87.48 337 ARG A O 1
ATOM 2652 N N . TRP A 1 338 ? -11.675 34.975 6.402 1 84.06 338 TRP A N 1
ATOM 2653 C CA . TRP A 1 338 ? -11.432 34.474 5.053 1 84.06 338 TRP A CA 1
ATOM 2654 C C . TRP A 1 338 ? -11.241 32.961 5.06 1 84.06 338 TRP A C 1
ATOM 2656 O O . TRP A 1 338 ? -11.381 32.306 4.024 1 84.06 338 TRP A O 1
ATOM 2666 N N . ALA A 1 339 ? -10.933 32.4 6.218 1 82.78 339 ALA A N 1
ATOM 2667 C CA . ALA A 1 339 ? -10.582 30.986 6.324 1 82.78 339 ALA A CA 1
ATOM 2668 C C . ALA A 1 339 ? -11.82 30.13 6.574 1 82.78 339 ALA A C 1
ATOM 2670 O O . ALA A 1 339 ? -11.716 28.916 6.762 1 82.78 339 ALA A O 1
ATOM 2671 N N . TRP A 1 340 ? -12.971 30.916 6.561 1 80.31 340 TRP A N 1
ATOM 2672 C CA . TRP A 1 340 ? -14.216 30.198 6.813 1 80.31 340 TRP A CA 1
ATOM 2673 C C . TRP A 1 340 ? -14.724 29.526 5.542 1 80.31 340 TRP A C 1
ATOM 2675 O O . TRP A 1 340 ? -14.566 30.062 4.443 1 80.31 340 TRP A O 1
ATOM 2685 N N . MET B 1 1 ? -20.778 -20.809 -13.422 1 97.4 1 MET B N 1
ATOM 2686 C CA . MET B 1 1 ? -20.366 -19.429 -13.18 1 97.4 1 MET B CA 1
ATOM 2687 C C . MET B 1 1 ? -19.524 -18.902 -14.337 1 97.4 1 MET B C 1
ATOM 2689 O O . MET B 1 1 ? -18.934 -19.683 -15.087 1 97.4 1 MET B O 1
ATOM 2693 N N . ARG B 1 2 ? -19.559 -17.645 -14.554 1 98.56 2 ARG B N 1
ATOM 2694 C CA . ARG B 1 2 ? -18.672 -16.978 -15.501 1 98.56 2 ARG B CA 1
ATOM 2695 C C . ARG B 1 2 ? -17.501 -16.317 -14.782 1 98.56 2 ARG B C 1
ATOM 2697 O O . ARG B 1 2 ? -17.698 -15.435 -13.944 1 98.56 2 ARG B O 1
ATOM 2704 N N . CYS B 1 3 ? -16.3 -16.722 -15.175 1 98.85 3 CYS B N 1
ATOM 2705 C CA . CYS B 1 3 ? -15.111 -16.333 -14.425 1 98.85 3 CYS B CA 1
ATOM 2706 C C . CYS B 1 3 ? -14.129 -15.577 -15.313 1 98.85 3 CYS B C 1
ATOM 2708 O O . CYS B 1 3 ? -13.905 -15.958 -16.463 1 98.85 3 CYS B O 1
ATOM 2710 N N . LEU B 1 4 ? -13.653 -14.479 -14.797 1 98.91 4 LEU B N 1
ATOM 2711 C CA . LEU B 1 4 ? -12.561 -13.738 -15.419 1 98.91 4 LEU B CA 1
ATOM 2712 C C . LEU B 1 4 ? -11.254 -13.959 -14.664 1 98.91 4 LEU B C 1
ATOM 2714 O O . LEU B 1 4 ? -11.202 -13.794 -13.443 1 98.91 4 LEU B O 1
ATOM 2718 N N . ILE B 1 5 ? -10.21 -14.361 -15.358 1 98.91 5 ILE B N 1
ATOM 2719 C CA . ILE B 1 5 ? -8.894 -14.538 -14.755 1 98.91 5 ILE B CA 1
ATOM 2720 C C . ILE B 1 5 ? -7.891 -13.597 -15.418 1 98.91 5 ILE B C 1
ATOM 2722 O O . ILE B 1 5 ? -7.568 -13.755 -16.598 1 98.91 5 ILE B O 1
ATOM 2726 N N . THR B 1 6 ? -7.428 -12.599 -14.71 1 98.89 6 THR B N 1
ATOM 2727 C CA . THR B 1 6 ? -6.28 -11.852 -15.213 1 98.89 6 THR B CA 1
ATOM 2728 C C . THR B 1 6 ? -4.983 -12.611 -14.947 1 98.89 6 THR B C 1
ATOM 2730 O O . THR B 1 6 ? -4.838 -13.258 -13.908 1 98.89 6 THR B O 1
ATOM 2733 N N . GLY B 1 7 ? -4.076 -12.501 -15.863 1 98.55 7 GLY B N 1
ATOM 2734 C CA . GLY B 1 7 ? -2.905 -13.359 -15.775 1 98.55 7 GLY B CA 1
ATOM 2735 C C . GLY B 1 7 ? -3.202 -14.81 -16.101 1 98.55 7 GLY B C 1
ATOM 2736 O O . GLY B 1 7 ? -2.524 -15.714 -15.609 1 98.55 7 GLY B O 1
ATOM 2737 N N . GLY B 1 8 ? -4.233 -15.008 -16.892 1 98.7 8 GLY B N 1
ATOM 2738 C CA . GLY B 1 8 ? -4.736 -16.353 -17.12 1 98.7 8 GLY B CA 1
ATOM 2739 C C . GLY B 1 8 ? -3.802 -17.205 -17.959 1 98.7 8 GLY B C 1
ATOM 2740 O O . GLY B 1 8 ? -3.895 -18.435 -17.944 1 98.7 8 GLY B O 1
ATOM 2741 N N . ALA B 1 9 ? -2.896 -16.559 -18.701 1 98.37 9 ALA B N 1
ATOM 2742 C CA . ALA B 1 9 ? -1.941 -17.299 -19.522 1 98.37 9 ALA B CA 1
ATOM 2743 C C . ALA B 1 9 ? -0.605 -17.459 -18.802 1 98.37 9 ALA B C 1
ATOM 2745 O O . ALA B 1 9 ? 0.368 -17.941 -19.386 1 98.37 9 ALA B O 1
ATOM 2746 N N . GLY B 1 10 ? -0.59 -17.037 -17.536 1 97.28 10 GLY B N 1
ATOM 2747 C CA . GLY B 1 10 ? 0.606 -17.198 -16.725 1 97.28 10 GLY B CA 1
ATOM 2748 C C . GLY B 1 10 ? 0.72 -18.574 -16.096 1 97.28 10 GLY B C 1
ATOM 2749 O O . GLY B 1 10 ? -0.097 -19.457 -16.369 1 97.28 10 GLY B O 1
ATOM 2750 N N . PHE B 1 11 ? 1.701 -18.763 -15.227 1 96.83 11 PHE B N 1
ATOM 2751 C CA . PHE B 1 11 ? 2.036 -20.02 -14.568 1 96.83 11 PHE B CA 1
ATOM 2752 C C . PHE B 1 11 ? 0.885 -20.493 -13.687 1 96.83 11 PHE B C 1
ATOM 2754 O O . PHE B 1 11 ? 0.192 -21.454 -14.025 1 96.83 11 PHE B O 1
ATOM 2761 N N . ILE B 1 12 ? 0.51 -19.692 -12.675 1 98.34 12 ILE B N 1
ATOM 2762 C CA . ILE B 1 12 ? -0.562 -20.104 -11.775 1 98.34 12 ILE B CA 1
ATOM 2763 C C . ILE B 1 12 ? -1.911 -19.935 -12.469 1 98.34 12 ILE B C 1
ATOM 2765 O O . ILE B 1 12 ? -2.815 -20.756 -12.292 1 98.34 12 ILE B O 1
ATOM 2769 N N . GLY B 1 13 ? -2.007 -18.918 -13.316 1 98.73 13 GLY B N 1
ATOM 2770 C CA . GLY B 1 13 ? -3.247 -18.602 -14.006 1 98.73 13 GLY B CA 1
ATOM 2771 C C . GLY B 1 13 ? -3.792 -19.763 -14.815 1 98.73 13 GLY B C 1
ATOM 2772 O O . GLY B 1 13 ? -4.978 -20.089 -14.721 1 98.73 13 GLY B O 1
ATOM 2773 N N . ARG B 1 14 ? -2.956 -20.438 -15.553 1 98.66 14 ARG B N 1
ATOM 2774 C CA . ARG B 1 14 ? -3.425 -21.525 -16.408 1 98.66 14 ARG B CA 1
ATOM 2775 C C . ARG B 1 14 ? -3.956 -22.686 -15.575 1 98.66 14 ARG B C 1
ATOM 2777 O O . ARG B 1 14 ? -4.86 -23.405 -16.007 1 98.66 14 ARG B O 1
ATOM 2784 N N . TRP B 1 15 ? -3.435 -22.909 -14.414 1 98.88 15 TRP B N 1
ATOM 2785 C CA . TRP B 1 15 ? -3.902 -23.985 -13.548 1 98.88 15 TRP B CA 1
ATOM 2786 C C . TRP B 1 15 ? -5.242 -23.63 -12.912 1 98.88 15 TRP B C 1
ATOM 2788 O O . TRP B 1 15 ? -6.078 -24.506 -12.68 1 98.88 15 TRP B O 1
ATOM 2798 N N . VAL B 1 16 ? -5.386 -22.346 -12.595 1 98.94 16 VAL B N 1
ATOM 2799 C CA . VAL B 1 16 ? -6.675 -21.89 -12.085 1 98.94 16 VAL B CA 1
ATOM 2800 C C . VAL B 1 16 ? -7.738 -22.022 -13.174 1 98.94 16 VAL B C 1
ATOM 2802 O O . VAL B 1 16 ? -8.861 -22.455 -12.904 1 98.94 16 VAL B O 1
ATOM 2805 N N . VAL B 1 17 ? -7.386 -21.653 -14.433 1 98.89 17 VAL B N 1
ATOM 2806 C CA . VAL B 1 17 ? -8.285 -21.842 -15.566 1 98.89 17 VAL B CA 1
ATOM 2807 C C . VAL B 1 17 ? -8.714 -23.305 -15.649 1 98.89 17 VAL B C 1
ATOM 2809 O O . VAL B 1 17 ? -9.907 -23.605 -15.729 1 98.89 17 VAL B O 1
ATOM 2812 N N . GLN B 1 18 ? -7.756 -24.236 -15.563 1 98.87 18 GLN B N 1
ATOM 2813 C CA . GLN B 1 18 ? -8.054 -25.663 -15.64 1 98.87 18 GLN B CA 1
ATOM 2814 C C . GLN B 1 18 ? -9.007 -26.086 -14.525 1 98.87 18 GLN B C 1
ATOM 2816 O O . GLN B 1 18 ? -9.989 -26.787 -14.775 1 98.87 18 GLN B O 1
ATOM 2821 N N . ARG B 1 19 ? -8.674 -25.689 -13.333 1 98.81 19 ARG B N 1
ATOM 2822 C CA . ARG B 1 19 ? -9.46 -26.085 -12.169 1 98.81 19 ARG B CA 1
ATOM 2823 C C . ARG B 1 19 ? -10.91 -25.631 -12.307 1 98.81 19 ARG B C 1
ATOM 2825 O O . ARG B 1 19 ? -11.834 -26.38 -11.985 1 98.81 19 ARG B O 1
ATOM 2832 N N . LEU B 1 20 ? -11.14 -24.395 -12.791 1 98.85 20 LEU B N 1
ATOM 2833 C CA . LEU B 1 20 ? -12.482 -23.849 -12.962 1 98.85 20 LEU B CA 1
ATOM 2834 C C . LEU B 1 20 ? -13.218 -24.558 -14.095 1 98.85 20 LEU B C 1
ATOM 2836 O O . LEU B 1 20 ? -14.407 -24.859 -13.975 1 98.85 20 LEU B O 1
ATOM 2840 N N . LEU B 1 21 ? -12.526 -24.816 -15.197 1 98.78 21 LEU B N 1
ATOM 2841 C CA . LEU B 1 21 ? -13.131 -25.545 -16.307 1 98.78 21 LEU B CA 1
ATOM 2842 C C . LEU B 1 21 ? -13.542 -26.949 -15.876 1 98.78 21 LEU B C 1
ATOM 2844 O O . LEU B 1 21 ? -14.612 -27.43 -16.253 1 98.78 21 LEU B O 1
ATOM 2848 N N . ASP B 1 22 ? -12.664 -27.571 -15.073 1 98.52 22 ASP B N 1
ATOM 2849 C CA . ASP B 1 22 ? -12.958 -28.91 -14.57 1 98.52 22 ASP B CA 1
ATOM 2850 C C . ASP B 1 22 ? -14.215 -28.907 -13.703 1 98.52 22 ASP B C 1
ATOM 2852 O O . ASP B 1 22 ? -14.925 -29.911 -13.627 1 98.52 22 ASP B O 1
ATOM 2856 N N . ASP B 1 23 ? -14.478 -27.831 -13.068 1 98.1 23 ASP B N 1
ATOM 2857 C CA . ASP B 1 23 ? -15.661 -27.69 -12.225 1 98.1 23 ASP B CA 1
ATOM 2858 C C . ASP B 1 23 ? -16.885 -27.311 -13.056 1 98.1 23 ASP B C 1
ATOM 2860 O O . ASP B 1 23 ? -17.978 -27.132 -12.514 1 98.1 23 ASP B O 1
ATOM 2864 N N . GLY B 1 24 ? -16.705 -27.092 -14.382 1 98.01 24 GLY B N 1
ATOM 2865 C CA . GLY B 1 24 ? -17.824 -26.853 -15.278 1 98.01 24 GLY B CA 1
ATOM 2866 C C . GLY B 1 24 ? -18.154 -25.382 -15.443 1 98.01 24 GLY B C 1
ATOM 2867 O O . GLY B 1 24 ? -19.251 -25.031 -15.883 1 98.01 24 GLY B O 1
ATOM 2868 N N . HIS B 1 25 ? -17.242 -24.475 -15.097 1 98.57 25 HIS B N 1
ATOM 2869 C CA . HIS B 1 25 ? -17.481 -23.04 -15.202 1 98.57 25 HIS B CA 1
ATOM 2870 C C . HIS B 1 25 ? -17.02 -22.501 -16.552 1 98.57 25 HIS B C 1
ATOM 2872 O O . HIS B 1 25 ? -16.274 -23.171 -17.271 1 98.57 25 HIS B O 1
ATOM 2878 N N . GLU B 1 26 ? -17.499 -21.363 -16.921 1 98.72 26 GLU B N 1
ATOM 2879 C CA . GLU B 1 26 ? -17.022 -20.622 -18.085 1 98.72 26 GLU B CA 1
ATOM 2880 C C . GLU B 1 26 ? -15.893 -19.667 -17.706 1 98.72 26 GLU B C 1
ATOM 2882 O O . GLU B 1 26 ? -15.997 -18.936 -16.719 1 98.72 26 GLU B O 1
ATOM 2887 N N . VAL B 1 27 ? -14.825 -19.694 -18.508 1 98.83 27 VAL B N 1
ATOM 2888 C CA . VAL B 1 27 ? -13.638 -18.956 -18.089 1 98.83 27 VAL B CA 1
ATOM 2889 C C . VAL B 1 27 ? -13.134 -18.091 -19.243 1 98.83 27 VAL B C 1
ATOM 2891 O O . VAL B 1 27 ? -12.947 -18.582 -20.359 1 98.83 27 VAL B O 1
ATOM 2894 N N . LEU B 1 28 ? -12.952 -16.807 -19.035 1 98.79 28 LEU B N 1
ATOM 2895 C CA . LEU B 1 28 ? -12.211 -15.903 -19.908 1 98.79 28 LEU B CA 1
ATOM 2896 C C . LEU B 1 28 ? -10.878 -15.512 -19.28 1 98.79 28 LEU B C 1
ATOM 2898 O O . LEU B 1 28 ? -10.83 -15.11 -18.115 1 98.79 28 LEU B O 1
ATOM 2902 N N . ALA B 1 29 ? -9.822 -15.617 -20.045 1 98.7 29 ALA B N 1
ATOM 2903 C CA . ALA B 1 29 ? -8.498 -15.212 -19.58 1 98.7 29 ALA B CA 1
ATOM 2904 C C . ALA B 1 29 ? -8.096 -13.865 -20.174 1 98.7 29 ALA B C 1
ATOM 2906 O O . ALA B 1 29 ? -8.375 -13.587 -21.343 1 98.7 29 ALA B O 1
ATOM 2907 N N . LEU B 1 30 ? -7.546 -13.007 -19.399 1 98.73 30 LEU B N 1
ATOM 2908 C CA . LEU B 1 30 ? -6.899 -11.764 -19.807 1 98.73 30 LEU B CA 1
ATOM 2909 C C . LEU B 1 30 ? -5.408 -11.799 -19.49 1 98.73 30 LEU B C 1
ATOM 2911 O O . LEU B 1 30 ? -5.014 -12.13 -18.37 1 98.73 30 LEU B O 1
ATOM 2915 N N . ASP B 1 31 ? -4.597 -11.506 -20.471 1 98.62 31 ASP B N 1
ATOM 2916 C CA . ASP B 1 31 ? -3.15 -11.525 -20.28 1 98.62 31 ASP B CA 1
ATOM 2917 C C . ASP B 1 31 ? -2.449 -10.641 -21.31 1 98.62 31 ASP B C 1
ATOM 2919 O O . ASP B 1 31 ? -2.855 -10.592 -22.473 1 98.62 31 ASP B O 1
ATOM 2923 N N . ASP B 1 32 ? -1.377 -10.004 -20.883 1 98.14 32 ASP B N 1
ATOM 2924 C CA . ASP B 1 32 ? -0.642 -9.195 -21.85 1 98.14 32 ASP B CA 1
ATOM 2925 C C . ASP B 1 32 ? 0.521 -9.98 -22.452 1 98.14 32 ASP B C 1
ATOM 2927 O O . ASP B 1 32 ? 1.277 -9.451 -23.27 1 98.14 32 ASP B O 1
ATOM 2931 N N . LEU B 1 33 ? 0.791 -11.168 -21.996 1 97.01 33 LEU B N 1
ATOM 2932 C CA . LEU B 1 33 ? 1.769 -12.133 -22.487 1 97.01 33 LEU B CA 1
ATOM 2933 C C . LEU B 1 33 ? 3.191 -11.631 -22.259 1 97.01 33 LEU B C 1
ATOM 2935 O O . LEU B 1 33 ? 4.111 -12.008 -22.987 1 97.01 33 LEU B O 1
ATOM 2939 N N . SER B 1 34 ? 3.318 -10.663 -21.298 1 94.58 34 SER B N 1
ATOM 2940 C CA . SER B 1 34 ? 4.655 -10.213 -20.923 1 94.58 34 SER B CA 1
ATOM 2941 C C . SER B 1 34 ? 5.437 -11.323 -20.228 1 94.58 34 SER B C 1
ATOM 2943 O O . SER B 1 34 ? 6.639 -11.478 -20.455 1 94.58 34 SER B O 1
ATOM 2945 N N . ASN B 1 35 ? 4.7 -12.084 -19.408 1 92.39 35 ASN B N 1
ATOM 2946 C CA . ASN B 1 35 ? 5.311 -13.232 -18.746 1 92.39 35 ASN B CA 1
ATOM 2947 C C . ASN B 1 35 ? 4.529 -14.515 -19.013 1 92.39 35 ASN B C 1
ATOM 2949 O O . ASN B 1 35 ? 5.044 -15.615 -18.804 1 92.39 35 ASN B O 1
ATOM 2953 N N . GLY B 1 36 ? 3.279 -14.363 -19.374 1 94.27 36 GLY B N 1
ATOM 2954 C CA . GLY B 1 36 ? 2.474 -15.501 -19.789 1 94.27 36 GLY B CA 1
ATOM 2955 C C . GLY B 1 36 ? 2.748 -15.937 -21.216 1 94.27 36 GLY B C 1
ATOM 2956 O O . GLY B 1 36 ? 3.483 -15.268 -21.945 1 94.27 36 GLY B O 1
ATOM 2957 N N . ARG B 1 37 ? 2.192 -17.15 -21.515 1 95.62 37 ARG B N 1
ATOM 2958 C CA . ARG B 1 37 ? 2.331 -17.691 -22.864 1 95.62 37 ARG B CA 1
ATOM 2959 C C . ARG B 1 37 ? 1.003 -18.242 -23.372 1 95.62 37 ARG B C 1
ATOM 2961 O O . ARG B 1 37 ? 0.271 -18.898 -22.627 1 95.62 37 ARG B O 1
ATOM 2968 N N . ARG B 1 38 ? 0.792 -18.011 -24.64 1 96.54 38 ARG B N 1
ATOM 2969 C CA . ARG B 1 38 ? -0.408 -18.569 -25.255 1 96.54 38 ARG B CA 1
ATOM 2970 C C . ARG B 1 38 ? -0.42 -20.09 -25.151 1 96.54 38 ARG B C 1
ATOM 2972 O O . ARG B 1 38 ? -1.483 -20.7 -25.018 1 96.54 38 ARG B O 1
ATOM 2979 N N . GLU B 1 39 ? 0.754 -20.715 -25.197 1 96.08 39 GLU B N 1
ATOM 2980 C CA . GLU B 1 39 ? 0.919 -22.164 -25.148 1 96.08 39 GLU B CA 1
ATOM 2981 C C . GLU B 1 39 ? 0.36 -22.74 -23.85 1 96.08 39 GLU B C 1
ATOM 2983 O O . GLU B 1 39 ? -0.055 -23.9 -23.808 1 96.08 39 GLU B O 1
ATOM 2988 N N . ASN B 1 40 ? 0.3 -21.908 -22.812 1 97.71 40 ASN B N 1
ATOM 2989 C CA . ASN B 1 40 ? -0.206 -22.37 -21.523 1 97.71 40 ASN B CA 1
ATOM 2990 C C . ASN B 1 40 ? -1.696 -22.691 -21.589 1 97.71 40 ASN B C 1
ATOM 2992 O O . ASN B 1 40 ? -2.206 -23.46 -20.772 1 97.71 40 ASN B O 1
ATOM 2996 N N . LEU B 1 41 ? -2.376 -22.147 -22.609 1 98.32 41 LEU B N 1
ATOM 2997 C CA . LEU B 1 41 ? -3.826 -22.3 -22.667 1 98.32 41 LEU B CA 1
ATOM 2998 C C . LEU B 1 41 ? -4.235 -23.155 -23.862 1 98.32 41 LEU B C 1
ATOM 3000 O O . LEU B 1 41 ? -5.427 -23.353 -24.111 1 98.32 41 LEU B O 1
ATOM 3004 N N . ARG B 1 42 ? -3.3 -23.628 -24.597 1 97.04 42 ARG B N 1
ATOM 3005 C CA . ARG B 1 42 ? -3.556 -24.35 -25.839 1 97.04 42 ARG B CA 1
ATOM 3006 C C . ARG B 1 42 ? -4.472 -25.545 -25.6 1 97.04 42 ARG B C 1
ATOM 3008 O O . ARG B 1 42 ? -5.348 -25.836 -26.417 1 97.04 42 ARG B O 1
ATOM 3015 N N . GLU B 1 43 ? -4.247 -26.24 -24.524 1 96.88 43 GLU B N 1
ATOM 3016 C CA . GLU B 1 43 ? -4.988 -27.46 -24.219 1 96.88 43 GLU B CA 1
ATOM 3017 C C . GLU B 1 43 ? -6.47 -27.167 -24.006 1 96.88 43 GLU B C 1
ATOM 3019 O O . GLU B 1 43 ? -7.302 -28.076 -24.058 1 96.88 43 GLU B O 1
ATOM 3024 N N . PHE B 1 44 ? -6.8 -25.934 -23.761 1 98.26 44 PHE B N 1
ATOM 3025 C CA . PHE B 1 44 ? -8.181 -25.592 -23.443 1 98.26 44 PHE B CA 1
ATOM 3026 C C . PHE B 1 44 ? -8.926 -25.131 -24.691 1 98.26 44 PHE B C 1
ATOM 3028 O O . PHE B 1 44 ? -10.144 -24.946 -24.66 1 98.26 44 PHE B O 1
ATOM 3035 N N . GLU B 1 45 ? -8.156 -24.865 -25.757 1 96.1 45 GLU B N 1
ATOM 3036 C CA . GLU B 1 45 ? -8.793 -24.429 -26.995 1 96.1 45 GLU B CA 1
ATOM 3037 C C . GLU B 1 45 ? -9.867 -25.417 -27.442 1 96.1 45 GLU B C 1
ATOM 3039 O O . GLU B 1 45 ? -9.602 -26.615 -27.566 1 96.1 45 GLU B O 1
ATOM 3044 N N . GLY B 1 46 ? -11.09 -24.922 -27.638 1 95.44 46 GLY B N 1
ATOM 3045 C CA . GLY B 1 46 ? -12.188 -25.762 -28.087 1 95.44 46 GLY B CA 1
ATOM 3046 C C . GLY B 1 46 ? -12.917 -26.451 -26.949 1 95.44 46 GLY B C 1
ATOM 3047 O O . GLY B 1 46 ? -13.959 -27.076 -27.16 1 95.44 46 GLY B O 1
ATOM 3048 N N . ARG B 1 47 ? -12.341 -26.381 -25.778 1 97.05 47 ARG B N 1
ATOM 3049 C CA . ARG B 1 47 ? -13.011 -26.97 -24.624 1 97.05 47 ARG B CA 1
ATOM 3050 C C . ARG B 1 47 ? -14.26 -26.178 -24.252 1 97.05 47 ARG B C 1
ATOM 3052 O O . ARG B 1 47 ? -14.259 -24.946 -24.303 1 97.05 47 ARG B O 1
ATOM 3059 N N . SER B 1 48 ? -15.305 -26.929 -23.981 1 97.05 48 SER B N 1
ATOM 3060 C CA . SER B 1 48 ? -16.526 -26.278 -23.519 1 97.05 48 SER B CA 1
ATOM 3061 C C . SER B 1 48 ? -16.266 -25.434 -22.275 1 97.05 48 SER B C 1
ATOM 3063 O O . SER B 1 48 ? -15.577 -25.874 -21.353 1 97.05 48 SER B O 1
ATOM 3065 N N . GLY B 1 49 ? -16.664 -24.204 -22.304 1 97.98 49 GLY B N 1
ATOM 3066 C CA . GLY B 1 49 ? -16.539 -23.325 -21.152 1 97.98 49 GLY B CA 1
ATOM 3067 C C . GLY B 1 49 ? -15.383 -22.35 -21.267 1 97.98 49 GLY B C 1
ATOM 3068 O O . GLY B 1 49 ? -15.36 -21.323 -20.586 1 97.98 49 GLY B O 1
ATOM 3069 N N . PHE B 1 50 ? -14.393 -22.7 -22.044 1 98.7 50 PHE B N 1
ATOM 3070 C CA . PHE B 1 50 ? -13.287 -21.767 -22.22 1 98.7 50 PHE B CA 1
ATOM 3071 C C . PHE B 1 50 ? -13.646 -20.686 -23.232 1 98.7 50 PHE B C 1
ATOM 3073 O O . PHE B 1 50 ? -13.761 -20.961 -24.428 1 98.7 50 PHE B O 1
ATOM 3080 N N . ALA B 1 51 ? -13.839 -19.515 -22.79 1 98.1 51 ALA B N 1
ATOM 3081 C CA . ALA B 1 51 ? -14.309 -18.407 -23.618 1 98.1 51 ALA B CA 1
ATOM 3082 C C . ALA B 1 51 ? -13.147 -17.731 -24.34 1 98.1 51 ALA B C 1
ATOM 3084 O O . ALA B 1 51 ? -13.35 -16.782 -25.102 1 98.1 51 ALA B O 1
ATOM 3085 N N . GLY B 1 52 ? -11.862 -18.172 -24.046 1 97.55 52 GLY B N 1
ATOM 3086 C CA . GLY B 1 52 ? -10.717 -17.721 -24.82 1 97.55 52 GLY B CA 1
ATOM 3087 C C . GLY B 1 52 ? -9.786 -16.815 -24.036 1 97.55 52 GLY B C 1
ATOM 3088 O O . GLY B 1 52 ? -9.866 -16.748 -22.808 1 97.55 52 GLY B O 1
ATOM 3089 N N . LEU B 1 53 ? -8.853 -16.277 -24.768 1 98.24 53 LEU B N 1
ATOM 3090 C CA . LEU B 1 53 ? -7.842 -15.359 -24.254 1 98.24 53 LEU B CA 1
ATOM 3091 C C . LEU B 1 53 ? -7.997 -13.976 -24.877 1 98.24 53 LEU B C 1
ATOM 3093 O O . LEU B 1 53 ? -8.007 -13.84 -26.102 1 98.24 53 LEU B O 1
ATOM 3097 N N . VAL B 1 54 ? -8.167 -12.973 -24.045 1 98.17 54 VAL B N 1
ATOM 3098 C CA . VAL B 1 54 ? -8.029 -11.585 -24.476 1 98.17 54 VAL B CA 1
ATOM 3099 C C . VAL B 1 54 ? -6.601 -11.106 -24.225 1 98.17 54 VAL B C 1
ATOM 3101 O O . VAL B 1 54 ? -6.132 -11.102 -23.084 1 98.17 54 VAL B O 1
ATOM 3104 N N . HIS B 1 55 ? -5.942 -10.795 -25.276 1 98.3 55 HIS B N 1
ATOM 3105 C CA . HIS B 1 55 ? -4.611 -10.212 -25.153 1 98.3 55 HIS B CA 1
ATOM 3106 C C . HIS B 1 55 ? -4.689 -8.717 -24.86 1 98.3 55 HIS B C 1
ATOM 3108 O O . HIS B 1 55 ? -5.158 -7.941 -25.696 1 98.3 55 HIS B O 1
ATOM 3114 N N . GLY B 1 56 ? -4.268 -8.292 -23.634 1 97.67 56 GLY B N 1
ATOM 3115 C CA . GLY B 1 56 ? -4.357 -6.886 -23.274 1 97.67 56 GLY B CA 1
ATOM 3116 C C . GLY B 1 56 ? -3.717 -6.57 -21.935 1 97.67 56 GLY B C 1
ATOM 3117 O O . GLY B 1 56 ? -3.419 -7.477 -21.155 1 97.67 56 GLY B O 1
ATOM 3118 N N . ASP B 1 57 ? -3.579 -5.321 -21.721 1 96.47 57 ASP B N 1
ATOM 3119 C CA . ASP B 1 57 ? -2.945 -4.756 -20.533 1 96.47 57 ASP B CA 1
ATOM 3120 C C . ASP B 1 57 ? -3.99 -4.333 -19.503 1 96.47 57 ASP B C 1
ATOM 3122 O O . ASP B 1 57 ? -4.907 -3.572 -19.817 1 96.47 57 ASP B O 1
ATOM 3126 N N . LEU B 1 58 ? -3.834 -4.832 -18.31 1 91.72 58 LEU B N 1
ATOM 3127 C CA . LEU B 1 58 ? -4.804 -4.542 -17.259 1 91.72 58 LEU B CA 1
ATOM 3128 C C . LEU B 1 58 ? -4.788 -3.061 -16.898 1 91.72 58 LEU B C 1
ATOM 3130 O O . LEU B 1 58 ? -5.774 -2.534 -16.378 1 91.72 58 LEU B O 1
ATOM 3134 N N . ALA B 1 59 ? -3.614 -2.406 -17.086 1 91.89 59 ALA B N 1
ATOM 3135 C CA . ALA B 1 59 ? -3.502 -0.994 -16.732 1 91.89 59 ALA B CA 1
ATOM 3136 C C . ALA B 1 59 ? -4.098 -0.106 -17.821 1 91.89 59 ALA B C 1
ATOM 3138 O O . ALA B 1 59 ? -4.189 1.113 -17.657 1 91.89 59 ALA B O 1
ATOM 3139 N N . ASP B 1 60 ? -4.503 -0.715 -18.903 1 94.28 60 ASP B N 1
ATOM 3140 C CA . ASP B 1 60 ? -5.166 0.007 -19.985 1 94.28 60 ASP B CA 1
ATOM 3141 C C . ASP B 1 60 ? -6.676 0.066 -19.76 1 94.28 60 ASP B C 1
ATOM 3143 O O . ASP B 1 60 ? -7.36 -0.957 -19.829 1 94.28 60 ASP B O 1
ATOM 3147 N N . PRO B 1 61 ? -7.172 1.23 -19.624 1 94.03 61 PRO B N 1
ATOM 3148 C CA . PRO B 1 61 ? -8.601 1.35 -19.324 1 94.03 61 PRO B CA 1
ATOM 3149 C C . PRO B 1 61 ? -9.486 0.791 -20.436 1 94.03 61 PRO B C 1
ATOM 3151 O O . PRO B 1 61 ? -10.561 0.251 -20.161 1 94.03 61 PRO B O 1
ATOM 3154 N N . GLU B 1 62 ? -9.053 0.894 -21.666 1 96.04 62 GLU B N 1
ATOM 3155 C CA . GLU B 1 62 ? -9.851 0.394 -22.782 1 96.04 62 GLU B CA 1
ATOM 3156 C C . GLU B 1 62 ? -9.933 -1.129 -22.763 1 96.04 62 GLU B C 1
ATOM 3158 O O . GLU B 1 62 ? -10.987 -1.703 -23.042 1 96.04 62 GLU B O 1
ATOM 3163 N N . THR B 1 63 ? -8.861 -1.725 -22.473 1 96.74 63 THR B N 1
ATOM 3164 C CA . THR B 1 63 ? -8.832 -3.18 -22.372 1 96.74 63 THR B CA 1
ATOM 3165 C C . THR B 1 63 ? -9.792 -3.665 -21.289 1 96.74 63 THR B C 1
ATOM 3167 O O . THR B 1 63 ? -10.592 -4.574 -21.524 1 96.74 63 THR B O 1
ATOM 3170 N N . LEU B 1 64 ? -9.772 -3.079 -20.139 1 96.19 64 LEU B N 1
ATOM 3171 C CA . LEU B 1 64 ? -10.618 -3.507 -19.029 1 96.19 64 LEU B CA 1
ATOM 3172 C C . LEU B 1 64 ? -12.089 -3.25 -19.337 1 96.19 64 LEU B C 1
ATOM 3174 O O . LEU B 1 64 ? -12.95 -4.067 -19 1 96.19 64 LEU B O 1
ATOM 3178 N N . ALA B 1 65 ? -12.308 -2.097 -19.994 1 95.99 65 ALA B N 1
ATOM 3179 C CA . ALA B 1 65 ? -13.685 -1.797 -20.379 1 95.99 65 ALA B CA 1
ATOM 3180 C C . ALA B 1 65 ? -14.243 -2.874 -21.305 1 95.99 65 ALA B C 1
ATOM 3182 O O . ALA B 1 65 ? -15.369 -3.341 -21.116 1 95.99 65 ALA B O 1
ATOM 3183 N N . ARG B 1 66 ? -13.485 -3.28 -22.241 1 96.68 66 ARG B N 1
ATOM 3184 C CA . ARG B 1 66 ? -13.903 -4.296 -23.202 1 96.68 66 ARG B CA 1
ATOM 3185 C C . ARG B 1 66 ? -14.149 -5.634 -22.513 1 96.68 66 ARG B C 1
ATOM 3187 O O . ARG B 1 66 ? -15.122 -6.326 -22.819 1 96.68 66 ARG B O 1
ATOM 3194 N N . VAL B 1 67 ? -13.327 -5.987 -21.633 1 97.84 67 VAL B N 1
ATOM 3195 C CA . VAL B 1 67 ? -13.425 -7.261 -20.929 1 97.84 67 VAL B CA 1
ATOM 3196 C C . VAL B 1 67 ? -14.659 -7.262 -20.03 1 97.84 67 VAL B C 1
ATOM 3198 O O . VAL B 1 67 ? -15.397 -8.249 -19.979 1 97.84 67 VAL B O 1
ATOM 3201 N N . PHE B 1 68 ? -14.927 -6.184 -19.348 1 97.18 68 PHE B N 1
ATOM 3202 C CA . PHE B 1 68 ? -16.042 -6.144 -18.409 1 97.18 68 PHE B CA 1
ATOM 3203 C C . PHE B 1 68 ? -17.364 -5.962 -19.146 1 97.18 68 PHE B C 1
ATOM 3205 O O . PHE B 1 68 ? -18.432 -6.223 -18.589 1 97.18 68 PHE B O 1
ATOM 3212 N N . GLN B 1 69 ? -17.265 -5.506 -20.42 1 96.24 69 GLN B N 1
ATOM 3213 C CA . GLN B 1 69 ? -18.457 -5.483 -21.261 1 96.24 69 GLN B CA 1
ATOM 3214 C C . GLN B 1 69 ? -18.915 -6.897 -21.607 1 96.24 69 GLN B C 1
ATOM 3216 O O . GLN B 1 69 ? -20.086 -7.116 -21.922 1 96.24 69 GLN B O 1
ATOM 3221 N N . ARG B 1 70 ? -18.097 -7.835 -21.499 1 95.71 70 ARG B N 1
ATOM 3222 C CA . ARG B 1 70 ? -18.415 -9.228 -21.798 1 95.71 70 ARG B CA 1
ATOM 3223 C C . ARG B 1 70 ? -19.067 -9.91 -20.601 1 95.71 70 ARG B C 1
ATOM 3225 O O . ARG B 1 70 ? -19.507 -11.058 -20.697 1 95.71 70 ARG B O 1
ATOM 3232 N N . GLY B 1 71 ? -19.16 -9.156 -19.509 1 91.11 71 GLY B N 1
ATOM 3233 C CA . GLY B 1 71 ? -19.806 -9.702 -18.326 1 91.11 71 GLY B CA 1
ATOM 3234 C C . GLY B 1 71 ? -21.315 -9.792 -18.459 1 91.11 71 GLY B C 1
ATOM 3235 O O . GLY B 1 71 ? -21.845 -9.815 -19.572 1 91.11 71 GLY B O 1
ATOM 3236 N N . PRO B 1 72 ? -21.952 -10.044 -17.277 1 96.99 72 PRO B N 1
ATOM 3237 C CA . PRO B 1 72 ? -21.385 -9.868 -15.938 1 96.99 72 PRO B CA 1
ATOM 3238 C C . PRO B 1 72 ? -20.558 -11.068 -15.485 1 96.99 72 PRO B C 1
ATOM 3240 O O . PRO B 1 72 ? -20.783 -12.189 -15.95 1 96.99 72 PRO B O 1
ATOM 3243 N N . TRP B 1 73 ? -19.665 -10.879 -14.592 1 98.78 73 TRP B N 1
ATOM 3244 C CA . TRP B 1 73 ? -18.793 -11.917 -14.054 1 98.78 73 TRP B CA 1
ATOM 3245 C C . TRP B 1 73 ? -19.247 -12.342 -12.661 1 98.78 73 TRP B C 1
ATOM 3247 O O . TRP B 1 73 ? -19.622 -11.501 -11.841 1 98.78 73 TRP B O 1
ATOM 3257 N N . ASP B 1 74 ? -19.185 -13.618 -12.422 1 98.79 74 ASP B N 1
ATOM 3258 C CA . ASP B 1 74 ? -19.473 -14.139 -11.089 1 98.79 74 ASP B CA 1
ATOM 3259 C C . ASP B 1 74 ? -18.225 -14.118 -10.209 1 98.79 74 ASP B C 1
ATOM 3261 O O . ASP B 1 74 ? -18.309 -13.844 -9.01 1 98.79 74 ASP B O 1
ATOM 3265 N N . LEU B 1 75 ? -17.094 -14.459 -10.808 1 98.8 75 LEU B N 1
ATOM 3266 C CA . LEU B 1 75 ? -15.79 -14.468 -10.154 1 98.8 75 LEU B CA 1
ATOM 3267 C C . LEU B 1 75 ? -14.771 -13.673 -10.963 1 98.8 75 LEU B C 1
ATOM 3269 O O . LEU B 1 75 ? -14.753 -13.75 -12.193 1 98.8 75 LEU B O 1
ATOM 3273 N N . VAL B 1 76 ? -14.028 -12.9 -10.301 1 98.93 76 VAL B N 1
ATOM 3274 C CA . VAL B 1 76 ? -12.843 -12.274 -10.879 1 98.93 76 VAL B CA 1
ATOM 3275 C C . VAL B 1 76 ? -11.606 -12.666 -10.073 1 98.93 76 VAL B C 1
ATOM 3277 O O . VAL B 1 76 ? -11.451 -12.251 -8.922 1 98.93 76 VAL B O 1
ATOM 3280 N N . LEU B 1 77 ? -10.776 -13.499 -10.624 1 98.95 77 LEU B N 1
ATOM 3281 C CA . LEU B 1 77 ? -9.509 -13.892 -10.018 1 98.95 77 LEU B CA 1
ATOM 3282 C C . LEU B 1 77 ? -8.354 -13.086 -10.603 1 98.95 77 LEU B C 1
ATOM 3284 O O . LEU B 1 77 ? -7.941 -13.321 -11.74 1 98.95 77 LEU B O 1
ATOM 3288 N N . HIS B 1 78 ? -7.87 -12.152 -9.84 1 98.94 78 HIS B N 1
ATOM 3289 C CA . HIS B 1 78 ? -6.844 -11.215 -10.282 1 98.94 78 HIS B CA 1
ATOM 3290 C C . HIS B 1 78 ? -5.447 -11.744 -9.976 1 98.94 78 HIS B C 1
ATOM 3292 O O . HIS B 1 78 ? -4.901 -11.482 -8.902 1 98.94 78 HIS B O 1
ATOM 3298 N N . LEU B 1 79 ? -4.83 -12.356 -10.975 1 98.8 79 LEU B N 1
ATOM 3299 C CA . LEU B 1 79 ? -3.505 -12.945 -10.819 1 98.8 79 LEU B CA 1
ATOM 3300 C C . LEU B 1 79 ? -2.472 -12.183 -11.643 1 98.8 79 LEU B C 1
ATOM 3302 O O . LEU B 1 79 ? -1.269 -12.427 -11.517 1 98.8 79 LEU B O 1
ATOM 3306 N N . GLY B 1 80 ? -2.942 -11.293 -12.574 1 98.11 80 GLY B N 1
ATOM 3307 C CA . GLY B 1 80 ? -2.017 -10.527 -13.394 1 98.11 80 GLY B CA 1
ATOM 3308 C C . GLY B 1 80 ? -1.126 -9.603 -12.585 1 98.11 80 GLY B C 1
ATOM 3309 O O . GLY B 1 80 ? -1.616 -8.805 -11.783 1 98.11 80 GLY B O 1
ATOM 3310 N N . ALA B 1 81 ? 0.163 -9.717 -12.802 1 97.18 81 ALA B N 1
ATOM 3311 C CA . ALA B 1 81 ? 1.125 -8.903 -12.064 1 97.18 81 ALA B CA 1
ATOM 3312 C C . ALA B 1 81 ? 2.512 -8.985 -12.697 1 97.18 81 ALA B C 1
ATOM 3314 O O . ALA B 1 81 ? 2.8 -9.912 -13.457 1 97.18 81 ALA B O 1
ATOM 3315 N N . SER B 1 82 ? 3.316 -7.959 -12.471 1 95.94 82 SER B N 1
ATOM 3316 C CA . SER B 1 82 ? 4.762 -8.116 -12.583 1 95.94 82 SER B CA 1
ATOM 3317 C C . SER B 1 82 ? 5.341 -8.8 -11.349 1 95.94 82 SER B C 1
ATOM 3319 O O . SER B 1 82 ? 5.147 -8.333 -10.225 1 95.94 82 SER B O 1
ATOM 3321 N N . ILE B 1 83 ? 6.101 -9.91 -11.519 1 92.84 83 ILE B N 1
ATOM 3322 C CA . ILE B 1 83 ? 6.377 -10.775 -10.377 1 92.84 83 ILE B CA 1
ATOM 3323 C C . ILE B 1 83 ? 7.875 -10.772 -10.077 1 92.84 83 ILE B C 1
ATOM 3325 O O . ILE B 1 83 ? 8.324 -11.406 -9.119 1 92.84 83 ILE B O 1
ATOM 3329 N N . HIS B 1 84 ? 8.672 -10.084 -10.873 1 91.65 84 HIS B N 1
ATOM 3330 C CA . HIS B 1 84 ? 10.123 -10.158 -10.742 1 91.65 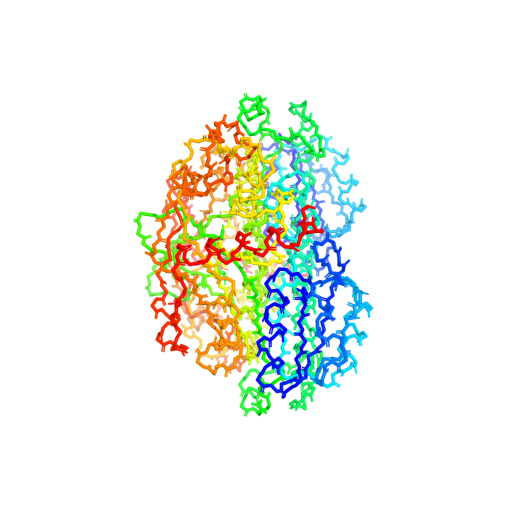84 HIS B CA 1
ATOM 3331 C C . HIS B 1 84 ? 10.637 -9.143 -9.726 1 91.65 84 HIS B C 1
ATOM 3333 O O . HIS B 1 84 ? 10.733 -7.951 -10.027 1 91.65 84 HIS B O 1
ATOM 3339 N N . VAL B 1 85 ? 11.088 -9.679 -8.618 1 93.18 85 VAL B N 1
ATOM 3340 C CA . VAL B 1 85 ? 11.548 -8.838 -7.517 1 93.18 85 VAL B CA 1
ATOM 3341 C C . VAL B 1 85 ? 12.776 -8.043 -7.952 1 93.18 85 VAL B C 1
ATOM 3343 O O . VAL B 1 85 ? 12.844 -6.829 -7.742 1 93.18 85 VAL B O 1
ATOM 3346 N N . GLN B 1 86 ? 13.768 -8.682 -8.597 1 90.43 86 GLN B N 1
ATOM 3347 C CA . GLN B 1 86 ? 15.015 -8.039 -8.999 1 90.43 86 GLN B CA 1
ATOM 3348 C C . GLN B 1 86 ? 14.758 -6.919 -10.003 1 90.43 86 GLN B C 1
ATOM 3350 O O . GLN B 1 86 ? 15.327 -5.832 -9.887 1 90.43 86 GLN B O 1
ATOM 3355 N N . LYS B 1 87 ? 13.843 -7.212 -10.923 1 91.95 87 LYS B N 1
ATOM 3356 C CA . LYS B 1 87 ? 13.519 -6.206 -11.931 1 91.95 87 LYS B CA 1
ATOM 3357 C C . LYS B 1 87 ? 12.833 -4.998 -11.3 1 91.95 87 LYS B C 1
ATOM 3359 O O . LYS B 1 87 ? 13.014 -3.867 -11.757 1 91.95 87 LYS B O 1
ATOM 3364 N N . SER B 1 88 ? 12.087 -5.216 -10.24 1 95.6 88 SER B N 1
ATOM 3365 C CA . SER B 1 88 ? 11.398 -4.115 -9.575 1 95.6 88 SER B CA 1
ATOM 3366 C C . SER B 1 88 ? 12.389 -3.153 -8.927 1 95.6 88 SER B C 1
ATOM 3368 O O . SER B 1 88 ? 12.07 -1.984 -8.699 1 95.6 88 SER B O 1
ATOM 3370 N N . ILE B 1 89 ? 13.579 -3.67 -8.562 1 95.52 89 ILE B N 1
ATOM 3371 C CA . ILE B 1 89 ? 14.621 -2.828 -7.984 1 95.52 89 ILE B CA 1
ATOM 3372 C C . ILE B 1 89 ? 15.354 -2.079 -9.095 1 95.52 89 ILE B C 1
ATOM 3374 O O . ILE B 1 89 ? 15.626 -0.883 -8.97 1 95.52 89 ILE B O 1
ATOM 3378 N N . ASP B 1 90 ? 15.549 -2.732 -10.237 1 93.85 90 ASP B N 1
ATOM 3379 C CA . ASP B 1 90 ? 16.257 -2.128 -11.362 1 93.85 90 ASP B CA 1
ATOM 3380 C C . ASP B 1 90 ? 15.402 -1.061 -12.04 1 93.85 90 ASP B C 1
ATOM 3382 O O . ASP B 1 90 ? 15.928 -0.07 -12.552 1 93.85 90 ASP B O 1
ATOM 3386 N N . ASP B 1 91 ? 14.166 -1.332 -12.086 1 94.59 91 ASP B N 1
ATOM 3387 C CA . ASP B 1 91 ? 13.175 -0.453 -12.698 1 94.59 91 ASP B CA 1
ATOM 3388 C C . ASP B 1 91 ? 11.814 -0.603 -12.021 1 94.59 91 ASP B C 1
ATOM 3390 O O . ASP B 1 91 ? 10.995 -1.424 -12.438 1 94.59 91 ASP B O 1
ATOM 3394 N N . PRO B 1 92 ? 11.514 0.3 -11.104 1 96.48 92 PRO B N 1
ATOM 3395 C CA . PRO B 1 92 ? 10.355 0.073 -10.238 1 96.48 92 PRO B CA 1
ATOM 3396 C C . PRO B 1 92 ? 9.029 0.369 -10.936 1 96.48 92 PRO B C 1
ATOM 3398 O O . PRO B 1 92 ? 7.978 -0.11 -10.502 1 96.48 92 PRO B O 1
ATOM 3401 N N . TYR B 1 93 ? 8.979 1.105 -12.023 1 96.31 93 TYR B N 1
ATOM 3402 C CA . TYR B 1 93 ? 7.745 1.667 -12.56 1 96.31 93 TYR B CA 1
ATOM 3403 C C . TYR B 1 93 ? 6.846 0.572 -13.123 1 96.31 93 TYR B C 1
ATOM 3405 O O . TYR B 1 93 ? 5.646 0.54 -12.843 1 96.31 93 TYR B O 1
ATOM 3413 N N . PRO B 1 94 ? 7.361 -0.363 -13.97 1 96.35 94 PRO B N 1
ATOM 3414 C CA . PRO B 1 94 ? 6.457 -1.388 -14.498 1 96.35 94 PRO B CA 1
ATOM 3415 C C . PRO B 1 94 ? 5.75 -2.175 -13.397 1 96.35 94 PRO B C 1
ATOM 3417 O O . PRO B 1 94 ? 4.561 -2.48 -13.517 1 96.35 94 PRO B O 1
ATOM 3420 N N . THR B 1 95 ? 6.473 -2.495 -12.352 1 97.52 95 THR B N 1
ATOM 3421 C CA . THR B 1 95 ? 5.878 -3.223 -11.237 1 97.52 95 THR B CA 1
ATOM 3422 C C . THR B 1 95 ? 4.8 -2.384 -10.557 1 97.52 95 THR B C 1
ATOM 3424 O O . THR B 1 95 ? 3.698 -2.872 -10.295 1 97.52 95 THR B O 1
ATOM 3427 N N . PHE B 1 96 ? 5.092 -1.107 -10.322 1 98.32 96 PHE B N 1
ATOM 3428 C CA . PHE B 1 96 ? 4.102 -0.204 -9.744 1 98.32 96 PHE B CA 1
ATOM 3429 C C . PHE B 1 96 ? 2.859 -0.131 -10.622 1 98.32 96 PHE B C 1
ATOM 3431 O O . PHE B 1 96 ? 1.738 -0.291 -10.135 1 98.32 96 PHE B O 1
ATOM 3438 N N . ARG B 1 97 ? 3.05 0.089 -11.877 1 98.01 97 ARG B N 1
ATOM 3439 C CA . ARG B 1 97 ? 1.953 0.253 -12.826 1 98.01 97 ARG B CA 1
ATOM 3440 C C . ARG B 1 97 ? 1.083 -0.999 -12.878 1 98.01 97 ARG B C 1
ATOM 3442 O O . ARG B 1 97 ? -0.142 -0.914 -12.771 1 98.01 97 ARG B O 1
ATOM 3449 N N . ASN B 1 98 ? 1.682 -2.086 -12.974 1 98.08 98 ASN B N 1
ATOM 3450 C CA . ASN B 1 98 ? 0.941 -3.327 -13.172 1 98.08 98 ASN B CA 1
ATOM 3451 C C . ASN B 1 98 ? 0.296 -3.808 -11.876 1 98.08 98 ASN B C 1
ATOM 3453 O O . ASN B 1 98 ? -0.861 -4.232 -11.874 1 98.08 98 ASN B O 1
ATOM 3457 N N . ASP B 1 99 ? 1.01 -3.716 -10.761 1 98.52 99 ASP B N 1
ATOM 3458 C CA . ASP B 1 99 ? 0.573 -4.386 -9.54 1 98.52 99 ASP B CA 1
ATOM 3459 C C . ASP B 1 99 ? -0.284 -3.459 -8.681 1 98.52 99 ASP B C 1
ATOM 3461 O O . ASP B 1 99 ? -1.153 -3.92 -7.938 1 98.52 99 ASP B O 1
ATOM 3465 N N . VAL B 1 100 ? -0.016 -2.15 -8.777 1 98.71 100 VAL B N 1
ATOM 3466 C CA . VAL B 1 100 ? -0.789 -1.229 -7.95 1 98.71 100 VAL B CA 1
ATOM 3467 C C . VAL B 1 100 ? -1.899 -0.593 -8.784 1 98.71 100 VAL B C 1
ATOM 3469 O O . VAL B 1 100 ? -3.084 -0.791 -8.507 1 98.71 100 VAL B O 1
ATOM 3472 N N . GLU B 1 101 ? -1.504 0.095 -9.871 1 98.01 101 GLU B N 1
ATOM 3473 C CA . GLU B 1 101 ? -2.496 0.757 -10.713 1 98.01 101 GLU B CA 1
ATOM 3474 C C . GLU B 1 101 ? -3.426 -0.258 -11.372 1 98.01 101 GLU B C 1
ATOM 3476 O O . GLU B 1 101 ? -4.641 -0.053 -11.425 1 98.01 101 GLU B O 1
ATOM 3481 N N . GLY B 1 102 ? -2.81 -1.299 -11.883 1 98.3 102 GLY B N 1
ATOM 3482 C CA . GLY B 1 102 ? -3.62 -2.345 -12.487 1 98.3 102 GLY B CA 1
ATOM 3483 C C . GLY B 1 102 ? -4.637 -2.939 -11.532 1 98.3 102 GLY B C 1
ATOM 3484 O O . GLY B 1 102 ? -5.799 -3.133 -11.895 1 98.3 102 GLY B O 1
ATOM 3485 N N . THR B 1 103 ? -4.234 -3.229 -10.283 1 98.76 103 THR B N 1
ATOM 3486 C CA . THR B 1 103 ? -5.142 -3.775 -9.28 1 98.76 103 THR B CA 1
ATOM 3487 C C . THR B 1 103 ? -6.262 -2.786 -8.97 1 98.76 103 THR B C 1
ATOM 3489 O O . THR B 1 103 ? -7.432 -3.169 -8.895 1 98.76 103 THR B O 1
ATOM 3492 N N . PHE B 1 104 ? -5.938 -1.499 -8.807 1 98.65 104 PHE B N 1
ATOM 3493 C CA . PHE B 1 104 ? -6.946 -0.477 -8.552 1 98.65 104 PHE B CA 1
ATOM 3494 C C . PHE B 1 104 ? -8.001 -0.471 -9.652 1 98.65 104 PHE B C 1
ATOM 3496 O O . PHE B 1 104 ? -9.2 -0.416 -9.37 1 98.65 104 PHE B O 1
ATOM 3503 N N . ARG B 1 105 ? -7.546 -0.548 -10.851 1 98.29 105 ARG B N 1
ATOM 3504 C CA . ARG B 1 105 ? -8.457 -0.488 -11.989 1 98.29 105 ARG B CA 1
ATOM 3505 C C . ARG B 1 105 ? -9.377 -1.704 -12.02 1 98.29 105 ARG B C 1
ATOM 3507 O O . ARG B 1 105 ? -10.569 -1.58 -12.309 1 98.29 105 ARG B O 1
ATOM 3514 N N . VAL B 1 106 ? -8.845 -2.835 -11.734 1 98.63 106 VAL B N 1
ATOM 3515 C CA . VAL B 1 106 ? -9.658 -4.046 -11.683 1 98.63 106 VAL B CA 1
ATOM 3516 C C . VAL B 1 106 ? -10.693 -3.927 -10.567 1 98.63 106 VAL B C 1
ATOM 3518 O O . VAL B 1 106 ? -11.867 -4.251 -10.764 1 98.63 106 VAL B O 1
ATOM 3521 N N . LEU B 1 107 ? -10.287 -3.454 -9.408 1 98.43 107 LEU B N 1
ATOM 3522 C CA . LEU B 1 107 ? -11.189 -3.296 -8.273 1 98.43 107 LEU B CA 1
ATOM 3523 C C . LEU B 1 107 ? -12.318 -2.326 -8.606 1 98.43 107 LEU B C 1
ATOM 3525 O O . LEU B 1 107 ? -13.476 -2.575 -8.265 1 98.43 107 LEU B O 1
ATOM 3529 N N . GLU B 1 108 ? -11.969 -1.247 -9.27 1 97.11 108 GLU B N 1
ATOM 3530 C CA . GLU B 1 108 ? -12.972 -0.259 -9.656 1 97.11 108 GLU B CA 1
ATOM 3531 C C . GLU B 1 108 ? -13.971 -0.845 -10.649 1 97.11 108 GLU B C 1
ATOM 3533 O O . GLU B 1 108 ? -15.173 -0.593 -10.55 1 97.11 108 GLU B O 1
ATOM 3538 N N . ALA B 1 109 ? -13.474 -1.599 -11.605 1 97.26 109 ALA B N 1
ATOM 3539 C CA . ALA B 1 109 ? -14.37 -2.256 -12.554 1 97.26 109 ALA B CA 1
ATOM 3540 C C . ALA B 1 109 ? -15.307 -3.227 -11.841 1 97.26 109 ALA B C 1
ATOM 3542 O O . ALA B 1 109 ? -16.504 -3.273 -12.135 1 97.26 109 ALA B O 1
ATOM 3543 N N . CYS B 1 110 ? -14.806 -3.98 -10.882 1 98.01 110 CYS B N 1
ATOM 3544 C CA . CYS B 1 110 ? -15.604 -4.917 -10.098 1 98.01 110 CYS B CA 1
ATOM 3545 C C . CYS B 1 110 ? -16.645 -4.181 -9.264 1 98.01 110 CYS B C 1
ATOM 3547 O O . CYS B 1 110 ? -17.799 -4.606 -9.188 1 98.01 110 CYS B O 1
ATOM 3549 N N . ARG B 1 111 ? -16.235 -3.09 -8.618 1 97.04 111 ARG B N 1
ATOM 3550 C CA . ARG B 1 111 ? -17.158 -2.31 -7.799 1 97.04 111 ARG B CA 1
ATOM 3551 C C . ARG B 1 111 ? -18.335 -1.808 -8.628 1 97.04 111 ARG B C 1
ATOM 3553 O O . ARG B 1 111 ? -19.486 -1.887 -8.193 1 97.04 111 ARG B O 1
ATOM 3560 N N . ARG B 1 112 ? -18.024 -1.267 -9.797 1 95.72 112 ARG B N 1
ATOM 3561 C CA . ARG B 1 112 ? -19.068 -0.739 -10.669 1 95.72 112 ARG B CA 1
ATOM 3562 C C . ARG B 1 112 ? -20.059 -1.83 -11.06 1 95.72 112 ARG B C 1
ATOM 3564 O O . ARG B 1 112 ? -21.272 -1.606 -11.055 1 95.72 112 ARG B O 1
ATOM 3571 N N . GLU B 1 113 ? -19.57 -2.988 -11.422 1 96.88 113 GLU B N 1
ATOM 3572 C CA . GLU B 1 113 ? -20.449 -4.11 -11.739 1 96.88 113 GLU B CA 1
ATOM 3573 C C . GLU B 1 113 ? -21.26 -4.538 -10.519 1 96.88 113 GLU B C 1
ATOM 3575 O O . GLU B 1 113 ? -22.46 -4.799 -10.625 1 96.88 113 GLU B O 1
ATOM 3580 N N . TYR B 1 114 ? -20.62 -4.616 -9.367 1 97.09 114 TYR B N 1
ATOM 3581 C CA . TYR B 1 114 ? -21.247 -4.981 -8.101 1 97.09 114 TYR B CA 1
ATOM 3582 C C . TYR B 1 114 ? -22.396 -4.036 -7.77 1 97.09 114 TYR B C 1
ATOM 3584 O O . TYR B 1 114 ? -23.49 -4.479 -7.415 1 97.09 114 TYR B O 1
ATOM 3592 N N . PHE B 1 115 ? -22.172 -2.753 -7.901 1 95.97 115 PHE B N 1
ATOM 3593 C CA . PHE B 1 115 ? -23.194 -1.75 -7.624 1 95.97 115 PHE B CA 1
ATOM 3594 C C . PHE B 1 115 ? -24.329 -1.84 -8.637 1 95.97 115 PHE B C 1
ATOM 3596 O O . PHE B 1 115 ? -25.504 -1.821 -8.263 1 95.97 115 PHE B O 1
ATOM 3603 N N . ALA B 1 116 ? -23.967 -1.97 -9.891 1 95.2 116 ALA B N 1
ATOM 3604 C CA . ALA B 1 116 ? -24.973 -2.078 -10.944 1 95.2 116 ALA B CA 1
ATOM 3605 C C . ALA B 1 116 ? -25.893 -3.272 -10.704 1 95.2 116 ALA B C 1
ATOM 3607 O O . ALA B 1 116 ? -27.114 -3.159 -10.834 1 95.2 116 ALA B O 1
ATOM 3608 N N . ARG B 1 117 ? -25.341 -4.373 -10.326 1 96.51 117 ARG B N 1
ATOM 3609 C CA . ARG B 1 117 ? -26.108 -5.596 -10.115 1 96.51 117 ARG B CA 1
ATOM 3610 C C . ARG B 1 117 ? -27.031 -5.463 -8.909 1 96.51 117 ARG B C 1
ATOM 3612 O O . ARG B 1 117 ? -28.001 -6.213 -8.777 1 96.51 117 ARG B O 1
ATOM 3619 N N . ASN B 1 118 ? -26.716 -4.581 -8.052 1 96.06 118 ASN B N 1
ATOM 3620 C CA . ASN B 1 118 ? -27.514 -4.381 -6.847 1 96.06 118 ASN B CA 1
ATOM 3621 C C . ASN B 1 118 ? -28.387 -3.133 -6.954 1 96.06 118 ASN B C 1
ATOM 3623 O O . ASN B 1 118 ? -28.943 -2.673 -5.955 1 96.06 118 ASN B O 1
ATOM 3627 N N . GLY B 1 119 ? -28.42 -2.476 -8.124 1 93.15 119 GLY B N 1
ATOM 3628 C CA . GLY B 1 119 ? -29.314 -1.362 -8.395 1 93.15 119 GLY B CA 1
ATOM 3629 C C . GLY B 1 119 ? -28.85 -0.059 -7.771 1 93.15 119 GLY B C 1
ATOM 3630 O O . GLY B 1 119 ? -29.668 0.804 -7.445 1 93.15 119 GLY B O 1
ATOM 3631 N N . LEU B 1 120 ? -27.584 -0.01 -7.476 1 92.14 120 LEU B N 1
ATOM 3632 C CA . LEU B 1 120 ? -27.016 1.211 -6.915 1 92.14 120 LEU B CA 1
ATOM 3633 C C . LEU B 1 120 ? -26.354 2.052 -8.001 1 92.14 120 LEU B C 1
ATOM 3635 O O . LEU B 1 120 ? -26.091 1.559 -9.1 1 92.14 120 LEU B O 1
ATOM 3639 N N . ASP B 1 121 ? -26.164 3.31 -7.589 1 84.54 121 ASP B N 1
ATOM 3640 C CA . ASP B 1 121 ? -25.402 4.189 -8.47 1 84.54 121 ASP B CA 1
ATOM 3641 C C . ASP B 1 121 ? -23.95 3.731 -8.582 1 84.54 121 ASP B C 1
ATOM 3643 O O . ASP B 1 121 ? -23.254 3.607 -7.572 1 84.54 121 ASP B O 1
ATOM 3647 N N . VAL B 1 122 ? -23.48 3.646 -9.754 1 78.67 122 VAL B N 1
ATOM 3648 C CA . VAL B 1 122 ? -22.192 3.01 -10.006 1 78.67 122 VAL B CA 1
ATOM 3649 C C . VAL B 1 122 ? -21.062 3.988 -9.69 1 78.67 122 VAL B C 1
ATOM 3651 O O . VAL B 1 122 ? -19.921 3.577 -9.468 1 78.67 122 VAL B O 1
ATOM 3654 N N . ASP B 1 123 ? -21.374 5.259 -9.668 1 76.2 123 ASP B N 1
ATOM 3655 C CA . ASP B 1 123 ? -20.329 6.246 -9.412 1 76.2 123 ASP B CA 1
ATOM 3656 C C . ASP B 1 123 ? -20.24 6.578 -7.924 1 76.2 123 ASP B C 1
ATOM 3658 O O . ASP B 1 123 ? -19.381 7.358 -7.507 1 76.2 123 ASP B O 1
ATOM 3662 N N . ALA B 1 124 ? -20.884 5.936 -7.11 1 64.42 124 ALA B N 1
ATOM 3663 C CA . ALA B 1 124 ? -20.841 5.951 -5.65 1 64.42 124 ALA B CA 1
ATOM 3664 C C . ALA B 1 124 ? -20.999 7.37 -5.111 1 64.42 124 ALA B C 1
ATOM 3666 O O . ALA B 1 124 ? -20.419 7.718 -4.08 1 64.42 124 ALA B O 1
ATOM 3667 N N . ARG B 1 125 ? -21.514 8.304 -5.776 1 67.66 125 ARG B N 1
ATOM 3668 C CA . ARG B 1 125 ? -21.615 9.683 -5.31 1 67.66 125 ARG B CA 1
ATOM 3669 C C . ARG B 1 125 ? -22.462 9.773 -4.045 1 67.66 125 ARG B C 1
ATOM 3671 O O . ARG B 1 125 ? -22.359 10.742 -3.29 1 67.66 125 ARG B O 1
ATOM 3678 N N . GLN B 1 126 ? -23.023 8.682 -3.692 1 76.36 126 GLN B N 1
ATOM 3679 C CA . GLN B 1 126 ? -23.881 8.79 -2.517 1 76.36 126 GLN B CA 1
ATOM 3680 C C . GLN B 1 126 ? -24.032 7.441 -1.82 1 76.36 126 GLN B C 1
ATOM 3682 O O . GLN B 1 126 ? -25.136 7.059 -1.426 1 76.36 126 GLN B O 1
ATOM 3687 N N . PHE B 1 127 ? -22.871 6.705 -1.727 1 86.84 127 PHE B N 1
ATOM 3688 C CA . PHE B 1 127 ? -23.009 5.417 -1.058 1 86.84 127 PHE B CA 1
ATOM 3689 C C . PHE B 1 127 ? -23.18 5.604 0.445 1 86.84 127 PHE B C 1
ATOM 3691 O O . PHE B 1 127 ? -22.364 6.266 1.09 1 86.84 127 PHE B O 1
ATOM 3698 N N . ASP B 1 128 ? -24.242 5.175 0.953 1 89.07 128 ASP B N 1
ATOM 3699 C CA . ASP B 1 128 ? -24.539 5.177 2.382 1 89.07 128 ASP B CA 1
ATOM 3700 C C . ASP B 1 128 ? -24.454 3.768 2.963 1 89.07 128 ASP B C 1
ATOM 3702 O O . ASP B 1 128 ? -25.305 2.922 2.68 1 89.07 128 ASP B O 1
ATOM 3706 N N . PHE B 1 129 ? -23.517 3.548 3.806 1 92.37 129 PHE B N 1
ATOM 3707 C CA . PHE B 1 129 ? -23.185 2.205 4.267 1 92.37 129 PHE B CA 1
ATOM 3708 C C . PHE B 1 129 ? -24.374 1.567 4.975 1 92.37 129 PHE B C 1
ATOM 3710 O O . PHE B 1 129 ? -24.732 0.422 4.689 1 92.37 129 PHE B O 1
ATOM 3717 N N . ASP B 1 130 ? -24.956 2.282 5.865 1 91.07 130 ASP B N 1
ATOM 3718 C CA . ASP B 1 130 ? -26.05 1.739 6.664 1 91.07 130 ASP B CA 1
ATOM 3719 C C . ASP B 1 130 ? -27.3 1.53 5.813 1 91.07 130 ASP B C 1
ATOM 3721 O O . ASP B 1 130 ? -28.055 0.58 6.033 1 91.07 130 ASP B O 1
ATOM 3725 N N . ARG B 1 131 ? -27.466 2.326 4.824 1 91.01 131 ARG B N 1
ATOM 3726 C CA . ARG B 1 131 ? -28.653 2.258 3.979 1 91.01 131 ARG B CA 1
ATOM 3727 C C . ARG B 1 131 ? -28.468 1.245 2.855 1 91.01 131 ARG B C 1
ATOM 3729 O O . ARG B 1 131 ? -29.393 0.499 2.525 1 91.01 131 ARG B O 1
ATOM 3736 N N . ASP B 1 132 ? -27.272 1.23 2.292 1 92.22 132 ASP B N 1
ATOM 3737 C CA . ASP B 1 132 ? -27.091 0.518 1.03 1 92.22 132 ASP B CA 1
ATOM 3738 C C . ASP B 1 132 ? -26.62 -0.914 1.27 1 92.22 132 ASP B C 1
ATOM 3740 O O . ASP B 1 132 ? -26.998 -1.829 0.535 1 92.22 132 ASP B O 1
ATOM 3744 N N . VAL B 1 133 ? -25.913 -1.231 2.289 1 93.14 133 VAL B N 1
ATOM 3745 C CA . VAL B 1 133 ? -25.314 -2.543 2.508 1 93.14 133 VAL B CA 1
ATOM 3746 C C . VAL B 1 133 ? -26.412 -3.585 2.713 1 93.14 133 VAL B C 1
ATOM 3748 O O . VAL B 1 133 ? -26.367 -4.667 2.124 1 93.14 133 VAL B O 1
ATOM 3751 N N . PRO B 1 134 ? -27.42 -3.2 3.506 1 93.75 134 PRO B N 1
ATOM 3752 C CA . PRO B 1 134 ? -28.482 -4.193 3.681 1 93.75 134 PRO B CA 1
ATOM 3753 C C . PRO B 1 134 ? -29.203 -4.52 2.375 1 93.75 134 PRO B C 1
ATOM 3755 O O . PRO B 1 134 ? -29.906 -5.531 2.29 1 93.75 134 PRO B O 1
ATOM 3758 N N . ARG B 1 135 ? -28.975 -3.74 1.355 1 92.36 135 ARG B N 1
ATOM 3759 C CA . ARG B 1 135 ? -29.669 -3.918 0.084 1 92.36 135 ARG B CA 1
ATOM 3760 C C . ARG B 1 135 ? -28.815 -4.712 -0.899 1 92.36 135 ARG B C 1
ATOM 3762 O O . ARG B 1 135 ? -29.284 -5.082 -1.978 1 92.36 135 ARG B O 1
ATOM 3769 N N . LEU B 1 136 ? -27.615 -4.898 -0.544 1 95.07 136 LEU B N 1
ATOM 3770 C CA . LEU B 1 136 ? -26.728 -5.669 -1.408 1 95.07 136 LEU B CA 1
ATOM 3771 C C . LEU B 1 136 ? -27.083 -7.151 -1.367 1 95.07 136 LEU B C 1
ATOM 3773 O O . LEU B 1 136 ? -26.643 -7.875 -0.472 1 95.07 136 LEU B O 1
ATOM 3777 N N . ARG B 1 137 ? -27.758 -7.605 -2.387 1 95.67 137 ARG B N 1
ATOM 3778 C CA . ARG B 1 137 ? -28.268 -8.972 -2.41 1 95.67 137 ARG B CA 1
ATOM 3779 C C . ARG B 1 137 ? -27.414 -9.86 -3.309 1 95.67 137 ARG B C 1
ATOM 3781 O O . ARG B 1 137 ? -27.233 -11.046 -3.028 1 95.67 137 ARG B O 1
ATOM 3788 N N . ASP B 1 138 ? -26.97 -9.236 -4.344 1 96.67 138 ASP B N 1
ATOM 3789 C CA . ASP B 1 138 ? -26.075 -9.965 -5.238 1 96.67 138 ASP B CA 1
ATOM 3790 C C . ASP B 1 138 ? -24.617 -9.784 -4.822 1 96.67 138 ASP B C 1
ATOM 3792 O O . ASP B 1 138 ? -24.068 -8.685 -4.923 1 96.67 138 ASP B O 1
ATOM 3796 N N . ARG B 1 139 ? -23.991 -10.838 -4.426 1 96.14 139 ARG B N 1
ATOM 3797 C CA . ARG B 1 139 ? -22.633 -10.782 -3.894 1 96.14 139 ARG B CA 1
ATOM 3798 C C . ARG B 1 139 ? -21.603 -10.994 -4.999 1 96.14 139 ARG B C 1
ATOM 3800 O O . ARG B 1 139 ? -20.469 -11.397 -4.729 1 96.14 139 ARG B O 1
ATOM 3807 N N . ARG B 1 140 ? -21.97 -10.752 -6.238 1 97.51 140 ARG B N 1
ATOM 3808 C CA . ARG B 1 140 ? -21.084 -10.934 -7.384 1 97.51 140 ARG B CA 1
ATOM 3809 C C . ARG B 1 140 ? -20.738 -9.595 -8.026 1 97.51 140 ARG B C 1
ATOM 3811 O O . ARG B 1 140 ? -21.559 -8.676 -8.041 1 97.51 140 ARG B O 1
ATOM 3818 N N . PRO B 1 141 ? -19.599 -9.541 -8.56 1 98.52 141 PRO B N 1
ATOM 3819 C CA . PRO B 1 141 ? -18.549 -10.561 -8.595 1 98.52 141 PRO B CA 1
ATOM 3820 C C . PRO B 1 141 ? -17.822 -10.707 -7.26 1 98.52 141 PRO B C 1
ATOM 3822 O O . PRO B 1 141 ? -17.629 -9.718 -6.547 1 98.52 141 PRO B O 1
ATOM 3825 N N . ARG B 1 142 ? -17.387 -11.956 -6.928 1 98.77 142 ARG B N 1
ATOM 3826 C CA . ARG B 1 142 ? -16.379 -12.205 -5.902 1 98.77 142 ARG B CA 1
ATOM 3827 C C . ARG B 1 142 ? -14.972 -12.022 -6.461 1 98.77 142 ARG B C 1
ATOM 3829 O O . ARG B 1 142 ? -14.686 -12.438 -7.585 1 98.77 142 ARG B O 1
ATOM 3836 N N . VAL B 1 143 ? -14.152 -11.357 -5.69 1 98.92 143 VAL B N 1
ATOM 3837 C CA . VAL B 1 143 ? -12.839 -10.977 -6.204 1 98.92 143 VAL B CA 1
ATOM 3838 C C . VAL B 1 143 ? -11.746 -11.641 -5.369 1 98.92 143 VAL B C 1
ATOM 3840 O O . VAL B 1 143 ? -11.748 -11.541 -4.14 1 98.92 143 VAL B O 1
ATOM 3843 N N . VAL B 1 144 ? -10.838 -12.318 -5.994 1 98.94 144 VAL B N 1
ATOM 3844 C CA . VAL B 1 144 ? -9.627 -12.815 -5.349 1 98.94 144 VAL B CA 1
ATOM 3845 C C . VAL B 1 144 ? -8.412 -12.051 -5.869 1 98.94 144 VAL B C 1
ATOM 3847 O O . VAL B 1 144 ? -8.227 -11.919 -7.081 1 98.94 144 VAL B O 1
ATOM 3850 N N . VAL B 1 145 ? -7.643 -11.534 -5.016 1 98.95 145 VAL B N 1
ATOM 3851 C CA . VAL B 1 145 ? -6.414 -10.831 -5.368 1 98.95 145 VAL B CA 1
ATOM 3852 C C . VAL B 1 145 ? -5.204 -11.663 -4.946 1 98.95 145 VAL B C 1
ATOM 3854 O O . VAL B 1 145 ? -5.043 -11.981 -3.766 1 98.95 145 VAL B O 1
ATOM 3857 N N . MET B 1 146 ? -4.39 -12.025 -5.902 1 98.89 146 MET B N 1
ATOM 3858 C CA . MET B 1 146 ? -3.187 -12.816 -5.659 1 98.89 146 MET B CA 1
ATOM 3859 C C . MET B 1 146 ? -2.076 -11.951 -5.072 1 98.89 146 MET B C 1
ATOM 3861 O O . MET B 1 146 ? -1.61 -11.011 -5.717 1 98.89 146 MET B O 1
ATOM 3865 N N . SER B 1 147 ? -1.703 -12.246 -3.932 1 98.71 147 SER B N 1
ATOM 3866 C CA . SER B 1 147 ? -0.585 -11.597 -3.255 1 98.71 147 SER B CA 1
ATOM 3867 C C . SER B 1 147 ? 0.606 -12.541 -3.126 1 98.71 147 SER B C 1
ATOM 3869 O O . SER B 1 147 ? 0.828 -13.391 -3.99 1 98.71 147 SER B O 1
ATOM 3871 N N . THR B 1 148 ? 1.515 -12.31 -2.212 1 98.16 148 THR B N 1
ATOM 3872 C CA . THR B 1 148 ? 2.766 -13.054 -2.121 1 98.16 148 THR B CA 1
ATOM 3873 C C . THR B 1 148 ? 3.245 -13.133 -0.675 1 98.16 148 THR B C 1
ATOM 3875 O O . THR B 1 148 ? 2.936 -12.257 0.136 1 98.16 148 THR B O 1
ATOM 3878 N N . CYS B 1 149 ? 3.992 -14.153 -0.389 1 97.96 149 CYS B N 1
ATOM 3879 C CA . CYS B 1 149 ? 4.626 -14.273 0.919 1 97.96 149 CYS B CA 1
ATOM 3880 C C . CYS B 1 149 ? 5.775 -13.282 1.061 1 97.96 149 CYS B C 1
ATOM 3882 O O . CYS B 1 149 ? 6.256 -13.036 2.169 1 97.96 149 CYS B O 1
ATOM 3884 N N . MET B 1 150 ? 6.151 -12.619 -0.017 1 97.33 150 MET B N 1
ATOM 3885 C CA . MET B 1 150 ? 7.284 -11.697 -0.023 1 97.33 150 MET B CA 1
ATOM 3886 C C . MET B 1 150 ? 6.944 -10.413 0.726 1 97.33 150 MET B C 1
ATOM 3888 O O . MET B 1 150 ? 7.823 -9.591 0.989 1 97.33 150 MET B O 1
ATOM 3892 N N . VAL B 1 151 ? 5.695 -10.242 1.167 1 98.5 151 VAL B N 1
ATOM 3893 C CA . VAL B 1 151 ? 5.296 -9.027 1.868 1 98.5 151 VAL B CA 1
ATOM 3894 C C . VAL B 1 151 ? 5.758 -9.093 3.322 1 98.5 151 VAL B C 1
ATOM 3896 O O . VAL B 1 151 ? 5.819 -8.07 4.008 1 98.5 151 VAL B O 1
ATOM 3899 N N . TYR B 1 152 ? 6.1 -10.33 3.8 1 98.31 152 TYR B N 1
ATOM 3900 C CA . TYR B 1 152 ? 6.351 -10.546 5.22 1 98.31 152 TYR B CA 1
ATOM 3901 C C . TYR B 1 152 ? 7.818 -10.303 5.558 1 98.31 152 TYR B C 1
ATOM 3903 O O . TYR B 1 152 ? 8.697 -10.515 4.719 1 98.31 152 TYR B O 1
ATOM 3911 N N . ALA B 1 153 ? 8.035 -9.916 6.761 1 97.15 153 ALA B N 1
ATOM 3912 C CA . ALA B 1 153 ? 9.38 -9.923 7.33 1 97.15 153 ALA B CA 1
ATOM 3913 C C . ALA B 1 153 ? 9.836 -11.346 7.641 1 97.15 153 ALA B C 1
ATOM 3915 O O . ALA B 1 153 ? 9.016 -12.262 7.73 1 97.15 153 ALA B O 1
ATOM 3916 N N . THR B 1 154 ? 11.115 -11.512 7.762 1 94.7 154 THR B N 1
ATOM 3917 C CA . THR B 1 154 ? 11.658 -12.808 8.157 1 94.7 154 THR B CA 1
ATOM 3918 C C . THR B 1 154 ? 11.128 -13.222 9.526 1 94.7 154 THR B C 1
ATOM 3920 O O . THR B 1 154 ? 10.805 -12.369 10.356 1 94.7 154 THR B O 1
ATOM 3923 N N . SER B 1 155 ? 10.994 -14.553 9.661 1 96.17 155 SER B N 1
ATOM 3924 C CA . SER B 1 155 ? 10.467 -15.073 10.919 1 96.17 155 SER B CA 1
ATOM 3925 C C . SER B 1 155 ? 11.131 -16.395 11.291 1 96.17 155 SER B C 1
ATOM 3927 O O . SER B 1 155 ? 11.427 -17.214 10.419 1 96.17 155 SER B O 1
ATOM 3929 N N . SER B 1 156 ? 11.346 -16.598 12.558 1 95.66 156 SER B N 1
ATOM 3930 C CA . SER B 1 156 ? 11.817 -17.891 13.043 1 95.66 156 SER B CA 1
ATOM 3931 C C . SER B 1 156 ? 10.659 -18.865 13.234 1 95.66 156 SER B C 1
ATOM 3933 O O . SER B 1 156 ? 10.87 -20.074 13.345 1 95.66 156 SER B O 1
ATOM 3935 N N . MET B 1 157 ? 9.487 -18.364 13.243 1 97.39 157 MET B N 1
ATOM 3936 C CA . MET B 1 157 ? 8.273 -19.166 13.371 1 97.39 157 MET B CA 1
ATOM 3937 C C . MET B 1 157 ? 7.492 -19.183 12.062 1 97.39 157 MET B C 1
ATOM 3939 O O . MET B 1 157 ? 7.67 -18.305 11.216 1 97.39 157 MET B O 1
ATOM 3943 N N . PRO B 1 158 ? 6.69 -20.214 11.932 1 98.43 158 PRO B N 1
ATOM 3944 C CA . PRO B 1 158 ? 5.823 -20.192 10.752 1 98.43 158 PRO B CA 1
ATOM 3945 C C . PRO B 1 158 ? 5 -18.91 10.648 1 98.43 158 PRO B C 1
ATOM 3947 O O . PRO B 1 158 ? 4.516 -18.399 11.662 1 98.43 158 PRO B O 1
ATOM 3950 N N . ILE B 1 159 ? 4.891 -18.392 9.542 1 98.71 159 ILE B N 1
ATOM 3951 C CA . ILE B 1 159 ? 4.337 -17.063 9.304 1 98.71 159 ILE B CA 1
ATOM 3952 C C . ILE B 1 159 ? 2.815 -17.148 9.211 1 98.71 159 ILE B C 1
ATOM 3954 O O . ILE B 1 159 ? 2.278 -17.871 8.368 1 98.71 159 ILE B O 1
ATOM 3958 N N . VAL B 1 160 ? 2.15 -16.463 10.049 1 98.54 160 VAL B N 1
ATOM 3959 C CA . VAL B 1 160 ? 0.699 -16.311 10.015 1 98.54 160 VAL B CA 1
ATOM 3960 C C . VAL B 1 160 ? 0.331 -15.025 9.279 1 98.54 160 VAL B C 1
ATOM 3962 O O . VAL B 1 160 ? 1.203 -14.21 8.965 1 98.54 160 VAL B O 1
ATOM 3965 N N . GLU B 1 161 ? -0.924 -14.798 9.055 1 98.54 161 GLU B N 1
ATOM 3966 C CA . GLU B 1 161 ? -1.384 -13.707 8.202 1 98.54 161 GLU B CA 1
ATOM 3967 C C . GLU B 1 161 ? -1.173 -12.353 8.874 1 98.54 161 GLU B C 1
ATOM 3969 O O . GLU B 1 161 ? -1.132 -11.32 8.203 1 98.54 161 GLU B O 1
ATOM 3974 N N . THR B 1 162 ? -1.006 -12.305 10.187 1 96.77 162 THR B N 1
ATOM 3975 C CA . THR B 1 162 ? -0.857 -11.056 10.927 1 96.77 162 THR B CA 1
ATOM 3976 C C . THR B 1 162 ? 0.617 -10.714 11.12 1 96.77 162 THR B C 1
ATOM 3978 O O . THR B 1 162 ? 0.95 -9.733 11.787 1 96.77 162 THR B O 1
ATOM 3981 N N . HIS B 1 163 ? 1.509 -11.609 10.601 1 97.77 163 HIS B N 1
ATOM 3982 C CA . HIS B 1 163 ? 2.938 -11.347 10.731 1 97.77 163 HIS B CA 1
ATOM 3983 C C . HIS B 1 163 ? 3.305 -9.991 10.138 1 97.77 163 HIS B C 1
ATOM 3985 O O . HIS B 1 163 ? 2.713 -9.562 9.146 1 97.77 163 HIS B O 1
ATOM 3991 N N . PRO B 1 164 ? 4.273 -9.305 10.681 1 97.03 164 PRO B N 1
ATOM 3992 C CA . PRO B 1 164 ? 4.656 -7.971 10.214 1 97.03 164 PRO B CA 1
ATOM 3993 C C . PRO B 1 164 ? 5.128 -7.967 8.762 1 97.03 164 PRO B C 1
ATOM 3995 O O . PRO B 1 164 ? 5.741 -8.935 8.305 1 97.03 164 PRO B O 1
ATOM 3998 N N . PHE B 1 165 ? 4.859 -6.859 8.135 1 97.91 165 PHE B N 1
ATOM 3999 C CA . PHE B 1 165 ? 5.342 -6.615 6.78 1 97.91 165 PHE B CA 1
ATOM 4000 C C . PHE B 1 165 ? 6.778 -6.105 6.801 1 97.91 165 PHE B C 1
ATOM 4002 O O . PHE B 1 165 ? 7.203 -5.472 7.77 1 97.91 165 PHE B O 1
ATOM 4009 N N . ARG B 1 166 ? 7.506 -6.393 5.78 1 97.46 166 ARG B N 1
ATOM 4010 C CA . ARG B 1 166 ? 8.746 -5.717 5.412 1 97.46 166 ARG B CA 1
ATOM 4011 C C . ARG B 1 166 ? 8.805 -5.464 3.909 1 97.46 166 ARG B C 1
ATOM 4013 O O . ARG B 1 166 ? 9.032 -6.389 3.127 1 97.46 166 ARG B O 1
ATOM 4020 N N . PRO B 1 167 ? 8.55 -4.233 3.493 1 98.38 167 PRO B N 1
ATOM 4021 C CA . PRO B 1 167 ? 8.683 -3.919 2.068 1 98.38 167 PRO B CA 1
ATOM 4022 C C . PRO B 1 167 ? 10.137 -3.878 1.606 1 98.38 167 PRO B C 1
ATOM 4024 O O . PRO B 1 167 ? 10.662 -2.804 1.301 1 98.38 167 PRO B O 1
ATOM 4027 N N . ALA B 1 168 ? 10.763 -5.033 1.413 1 97.56 168 ALA B N 1
ATOM 4028 C CA . ALA B 1 168 ? 12.191 -5.174 1.144 1 97.56 168 ALA B CA 1
ATOM 4029 C C . ALA B 1 168 ? 12.533 -4.71 -0.269 1 97.56 168 ALA B C 1
ATOM 4031 O O . ALA B 1 168 ? 13.7 -4.47 -0.585 1 97.56 168 ALA B O 1
ATOM 4032 N N . SER B 1 169 ? 11.528 -4.607 -1.11 1 97.54 169 SER B N 1
ATOM 4033 C CA . SER B 1 169 ? 11.671 -4.209 -2.507 1 97.54 169 SER B CA 1
ATOM 4034 C C . SER B 1 169 ? 10.438 -3.457 -2.995 1 97.54 169 SER B C 1
ATOM 4036 O O . SER B 1 169 ? 9.379 -3.514 -2.366 1 97.54 169 SER B O 1
ATOM 4038 N N . PRO B 1 170 ? 10.572 -2.734 -4.162 1 98.21 170 PRO B N 1
ATOM 4039 C CA . PRO B 1 170 ? 9.385 -2.124 -4.766 1 98.21 170 PRO B CA 1
ATOM 4040 C C . PRO B 1 170 ? 8.309 -3.15 -5.118 1 98.21 170 PRO B C 1
ATOM 4042 O O . PRO B 1 170 ? 7.116 -2.842 -5.06 1 98.21 170 PRO B O 1
ATOM 4045 N N . TYR B 1 171 ? 8.688 -4.395 -5.43 1 98.2 171 TYR B N 1
ATOM 4046 C CA . TYR B 1 171 ? 7.722 -5.461 -5.671 1 98.2 171 TYR B CA 1
ATOM 4047 C C . TYR B 1 171 ? 6.906 -5.751 -4.416 1 98.2 171 TYR B C 1
ATOM 4049 O O . TYR B 1 171 ? 5.674 -5.764 -4.459 1 98.2 171 TYR B O 1
ATOM 4057 N N . ALA B 1 172 ? 7.595 -5.983 -3.309 1 98.69 172 ALA B N 1
ATOM 4058 C CA . ALA B 1 172 ? 6.907 -6.28 -2.055 1 98.69 172 ALA B CA 1
ATOM 4059 C C . ALA B 1 172 ? 5.973 -5.141 -1.658 1 98.69 172 ALA B C 1
ATOM 4061 O O . ALA B 1 172 ? 4.828 -5.377 -1.265 1 98.69 172 ALA B O 1
ATOM 4062 N N . ALA B 1 173 ? 6.457 -3.949 -1.805 1 98.91 173 ALA B N 1
ATOM 4063 C CA . ALA B 1 173 ? 5.648 -2.78 -1.471 1 98.91 173 ALA B CA 1
ATOM 4064 C C . ALA B 1 173 ? 4.41 -2.697 -2.36 1 98.91 173 ALA B C 1
ATOM 4066 O O . ALA B 1 173 ? 3.325 -2.342 -1.893 1 98.91 173 ALA B O 1
ATOM 4067 N N . SER B 1 174 ? 4.599 -2.946 -3.62 1 98.89 174 SER B N 1
ATOM 4068 C CA . SER B 1 174 ? 3.479 -2.907 -4.555 1 98.89 174 SER B CA 1
ATOM 4069 C C . SER B 1 174 ? 2.418 -3.94 -4.19 1 98.89 174 SER B C 1
ATOM 4071 O O . SER B 1 174 ? 1.219 -3.664 -4.279 1 98.89 174 SER B O 1
ATOM 4073 N N . LYS B 1 175 ? 2.825 -5.082 -3.747 1 98.9 175 LYS B N 1
ATOM 4074 C CA . LYS B 1 175 ? 1.877 -6.122 -3.358 1 98.9 175 LYS B CA 1
ATOM 4075 C C . LYS B 1 175 ? 1.187 -5.771 -2.043 1 98.9 175 LYS B C 1
ATOM 4077 O O . LYS B 1 175 ? -0.006 -6.031 -1.873 1 98.9 175 LYS B O 1
ATOM 4082 N N . ILE B 1 176 ? 1.907 -5.191 -1.119 1 98.89 176 ILE B N 1
ATOM 4083 C CA . ILE B 1 176 ? 1.276 -4.7 0.101 1 98.89 176 ILE B CA 1
ATOM 4084 C C . ILE B 1 176 ? 0.205 -3.671 -0.25 1 98.89 176 ILE B C 1
ATOM 4086 O O . ILE B 1 176 ? -0.904 -3.711 0.288 1 98.89 176 ILE B O 1
ATOM 4090 N N . ALA B 1 177 ? 0.542 -2.768 -1.152 1 98.93 177 ALA B N 1
ATOM 4091 C CA . ALA B 1 177 ? -0.406 -1.752 -1.603 1 98.93 177 ALA B CA 1
ATOM 4092 C C . ALA B 1 177 ? -1.652 -2.395 -2.206 1 98.93 177 ALA B C 1
ATOM 4094 O O . ALA B 1 177 ? -2.777 -2.035 -1.851 1 98.93 177 ALA B O 1
ATOM 4095 N N . SER B 1 178 ? -1.439 -3.36 -3.062 1 98.86 178 SER B N 1
ATOM 4096 C CA . SER B 1 178 ? -2.545 -4.057 -3.712 1 98.86 178 SER B CA 1
ATOM 4097 C C . SER B 1 178 ? -3.444 -4.743 -2.689 1 98.86 178 SER B C 1
ATOM 4099 O O . SER B 1 178 ? -4.67 -4.697 -2.802 1 98.86 178 SER B O 1
ATOM 4101 N N . ASP B 1 179 ? -2.854 -5.375 -1.674 1 98.89 179 ASP B N 1
ATOM 4102 C CA . ASP B 1 179 ? -3.601 -6.06 -0.623 1 98.89 179 ASP B CA 1
ATOM 4103 C C . ASP B 1 179 ? -4.553 -5.101 0.089 1 98.89 179 ASP B C 1
ATOM 4105 O O . ASP B 1 179 ? -5.74 -5.395 0.239 1 98.89 179 ASP B O 1
ATOM 4109 N N . HIS B 1 180 ? -3.992 -4.016 0.451 1 98.9 180 HIS B N 1
ATOM 4110 C CA . HIS B 1 180 ? -4.765 -3.101 1.283 1 98.9 180 HIS B CA 1
ATOM 4111 C C . HIS B 1 180 ? -5.795 -2.34 0.454 1 98.9 180 HIS B C 1
ATOM 4113 O O . HIS B 1 180 ? -6.881 -2.023 0.945 1 98.9 180 HIS B O 1
ATOM 4119 N N . LEU B 1 181 ? -5.472 -2.029 -0.801 1 98.92 181 LEU B N 1
ATOM 4120 C CA . LEU B 1 181 ? -6.503 -1.496 -1.685 1 98.92 181 LEU B CA 1
ATOM 4121 C C . LEU B 1 181 ? -7.674 -2.465 -1.8 1 98.92 181 LEU B C 1
ATOM 4123 O O . LEU B 1 181 ? -8.832 -2.066 -1.66 1 98.92 181 LEU B O 1
ATOM 4127 N N . ALA B 1 182 ? -7.376 -3.698 -1.977 1 98.94 182 ALA B N 1
ATOM 4128 C CA . ALA B 1 182 ? -8.42 -4.71 -2.114 1 98.94 182 ALA B CA 1
ATOM 4129 C C . ALA B 1 182 ? -9.284 -4.781 -0.858 1 98.94 182 ALA B C 1
ATOM 4131 O O . ALA B 1 182 ? -10.513 -4.714 -0.938 1 98.94 182 ALA B O 1
ATOM 4132 N N . LEU B 1 183 ? -8.68 -4.861 0.274 1 98.89 183 LEU B N 1
ATOM 4133 C CA . LEU B 1 183 ? -9.397 -4.994 1.538 1 98.89 183 LEU B CA 1
ATOM 4134 C C . LEU B 1 183 ? -10.219 -3.743 1.83 1 98.89 183 LEU B C 1
ATOM 4136 O O . LEU B 1 183 ? -11.283 -3.826 2.448 1 98.89 183 LEU B O 1
ATOM 4140 N N . SER B 1 184 ? -9.772 -2.596 1.374 1 98.85 184 SER B N 1
ATOM 4141 C CA . SER B 1 184 ? -10.528 -1.368 1.6 1 98.85 184 SER B CA 1
ATOM 4142 C C . SER B 1 184 ? -11.875 -1.408 0.887 1 98.85 184 SER B C 1
ATOM 4144 O O . SER B 1 184 ? -12.847 -0.809 1.35 1 98.85 184 SER B O 1
ATOM 4146 N N . TYR B 1 185 ? -11.961 -2.092 -0.215 1 98.53 185 TYR B N 1
ATOM 4147 C CA . TYR B 1 185 ? -13.223 -2.203 -0.937 1 98.53 185 TYR B CA 1
ATOM 4148 C C . TYR B 1 185 ? -14.209 -3.086 -0.181 1 98.53 185 TYR B C 1
ATOM 4150 O O . TYR B 1 185 ? -15.421 -2.867 -0.241 1 98.53 185 TYR B O 1
ATOM 4158 N N . PHE B 1 186 ? -13.729 -4.103 0.529 1 98.57 186 PHE B N 1
ATOM 4159 C CA . PHE B 1 186 ? -14.589 -4.871 1.421 1 98.57 186 PHE B CA 1
ATOM 4160 C C . PHE B 1 186 ? -15.099 -4 2.564 1 98.57 186 PHE B C 1
ATOM 4162 O O . PHE B 1 186 ? -16.3 -3.971 2.841 1 98.57 186 PHE B O 1
ATOM 4169 N N . HIS B 1 187 ? -14.206 -3.266 3.185 1 98.04 187 HIS B N 1
ATOM 4170 C CA . HIS B 1 187 ? -14.565 -2.487 4.364 1 98.04 187 HIS B CA 1
ATOM 4171 C C . HIS B 1 187 ? -15.485 -1.327 3.999 1 98.04 187 HIS B C 1
ATOM 4173 O O . HIS B 1 187 ? -16.422 -1.016 4.737 1 98.04 187 HIS B O 1
ATOM 4179 N N . ALA B 1 188 ? -15.249 -0.691 2.864 1 96.7 188 ALA B N 1
ATOM 4180 C CA . ALA B 1 188 ? -15.966 0.528 2.499 1 96.7 188 ALA B CA 1
ATOM 4181 C C . ALA B 1 188 ? -17.291 0.201 1.816 1 96.7 188 ALA B C 1
ATOM 4183 O O . ALA B 1 188 ? -18.275 0.926 1.978 1 96.7 188 ALA B O 1
ATOM 4184 N N . TYR B 1 189 ? -17.291 -0.987 1.018 1 96.35 189 TYR B N 1
ATOM 4185 C CA . TYR B 1 189 ? -18.435 -1.202 0.14 1 96.35 189 TYR B CA 1
ATOM 4186 C C . TYR B 1 189 ? -19.049 -2.577 0.371 1 96.35 189 TYR B C 1
ATOM 4188 O O . TYR B 1 189 ? -20.071 -2.917 -0.23 1 96.35 189 TYR B O 1
ATOM 4196 N N . ARG B 1 190 ? -18.411 -3.466 1.119 1 97.29 190 ARG B N 1
ATOM 4197 C CA . ARG B 1 190 ? -18.767 -4.868 1.312 1 97.29 190 ARG B CA 1
ATOM 4198 C C . ARG B 1 190 ? -18.643 -5.65 0.008 1 97.29 190 ARG B C 1
ATOM 4200 O O . ARG B 1 190 ? -19.345 -6.642 -0.196 1 97.29 190 ARG B O 1
ATOM 4207 N N . LEU B 1 191 ? -17.837 -5.092 -0.937 1 97.9 191 LEU B N 1
ATOM 4208 C CA . LEU B 1 191 ? -17.449 -5.925 -2.07 1 97.9 191 LEU B CA 1
ATOM 4209 C C . LEU B 1 191 ? -16.765 -7.202 -1.595 1 97.9 191 LEU B C 1
ATOM 4211 O O . LEU B 1 191 ? -15.829 -7.15 -0.794 1 97.9 191 LEU B O 1
ATOM 4215 N N . PRO B 1 192 ? -17.204 -8.371 -1.996 1 98.65 192 PRO B N 1
ATOM 4216 C CA . PRO B 1 192 ? -16.585 -9.612 -1.526 1 98.65 192 PRO B CA 1
ATOM 4217 C C . PRO B 1 192 ? -15.186 -9.828 -2.099 1 98.65 192 PRO B C 1
ATOM 4219 O O . PRO B 1 192 ? -15.043 -10.324 -3.219 1 98.65 192 PRO B O 1
ATOM 4222 N N . VAL B 1 193 ? -14.184 -9.504 -1.324 1 98.8 193 VAL B N 1
ATOM 4223 C CA . VAL B 1 193 ? -12.789 -9.601 -1.739 1 98.8 193 VAL B CA 1
ATOM 4224 C C . VAL B 1 193 ? -12.034 -10.54 -0.801 1 98.8 193 VAL B C 1
ATOM 4226 O O . VAL B 1 193 ? -12.295 -10.565 0.404 1 98.8 193 VAL B O 1
ATOM 4229 N N . THR B 1 194 ? -11.157 -11.321 -1.371 1 98.93 194 THR B N 1
ATOM 4230 C CA . THR B 1 194 ? -10.22 -12.151 -0.622 1 98.93 194 THR B CA 1
ATOM 4231 C C . THR B 1 194 ? -8.797 -11.964 -1.141 1 98.93 194 THR B C 1
ATOM 4233 O O . THR B 1 194 ? -8.573 -11.926 -2.353 1 98.93 194 THR B O 1
ATOM 4236 N N . VAL B 1 195 ? -7.881 -11.763 -0.245 1 98.95 195 VAL B N 1
ATOM 4237 C CA . VAL B 1 195 ? -6.464 -11.723 -0.593 1 98.95 195 VAL B CA 1
ATOM 4238 C C . VAL B 1 195 ? -5.815 -13.068 -0.275 1 98.95 195 VAL B C 1
ATOM 4240 O O . VAL B 1 195 ? -5.969 -13.592 0.83 1 98.95 195 VAL B O 1
ATOM 4243 N N . VAL B 1 196 ? -5.104 -13.616 -1.236 1 98.96 196 VAL B N 1
ATOM 4244 C CA . VAL B 1 196 ? -4.479 -14.918 -1.032 1 98.96 196 VAL B CA 1
ATOM 4245 C C . VAL B 1 196 ? -2.963 -14.792 -1.172 1 98.96 196 VAL B C 1
ATOM 4247 O O . VAL B 1 196 ? -2.472 -14.069 -2.042 1 98.96 196 VAL B O 1
ATOM 4250 N N . ARG B 1 197 ? -2.241 -15.471 -0.301 1 98.9 197 ARG B N 1
ATOM 4251 C CA . ARG B 1 197 ? -0.782 -15.431 -0.288 1 98.9 197 ARG B CA 1
ATOM 4252 C C . ARG B 1 197 ? -0.195 -16.837 -0.343 1 98.9 197 ARG B C 1
ATOM 4254 O O . ARG B 1 197 ? 0.169 -17.404 0.689 1 98.9 197 ARG B O 1
ATOM 4261 N N . PRO B 1 198 ? -0.008 -17.371 -1.511 1 98.7 198 PRO B N 1
ATOM 4262 C CA . PRO B 1 198 ? 0.714 -18.642 -1.612 1 98.7 198 PRO B CA 1
ATOM 4263 C C . PRO B 1 198 ? 2.214 -18.49 -1.373 1 98.7 198 PRO B C 1
ATOM 4265 O O . PRO B 1 198 ? 2.793 -17.452 -1.703 1 98.7 198 PRO B O 1
ATOM 4268 N N . PHE B 1 199 ? 2.792 -19.517 -0.842 1 98.13 199 PHE B N 1
ATOM 4269 C CA . PHE B 1 199 ? 4.224 -19.526 -0.567 1 98.13 199 PHE B CA 1
ATOM 4270 C C . PHE B 1 199 ? 4.982 -20.259 -1.668 1 98.13 199 PHE B C 1
ATOM 4272 O O . PHE B 1 199 ? 4.833 -21.472 -1.828 1 98.13 199 PHE B O 1
ATOM 4279 N N . ASN B 1 200 ? 5.748 -19.607 -2.474 1 96.67 200 ASN B N 1
ATOM 4280 C CA . ASN B 1 200 ? 6.735 -20.072 -3.443 1 96.67 200 ASN B CA 1
ATOM 4281 C C . ASN B 1 200 ? 6.192 -21.218 -4.291 1 96.67 200 ASN B C 1
ATOM 4283 O O . ASN B 1 200 ? 6.73 -22.327 -4.262 1 96.67 200 ASN B O 1
ATOM 4287 N N . THR B 1 201 ? 5.27 -20.906 -5.085 1 98.03 201 THR B N 1
ATOM 4288 C CA . THR B 1 201 ? 4.598 -21.885 -5.932 1 98.03 201 THR B CA 1
ATOM 4289 C C . THR B 1 201 ? 5.528 -22.37 -7.041 1 98.03 201 THR B C 1
ATOM 4291 O O . THR B 1 201 ? 6.262 -21.576 -7.634 1 98.03 201 THR B O 1
ATOM 4294 N N . TYR B 1 202 ? 5.509 -23.696 -7.307 1 97.54 202 TYR B N 1
ATOM 4295 C CA . TYR B 1 202 ? 6.322 -24.274 -8.371 1 97.54 202 TYR B CA 1
ATOM 4296 C C . TYR B 1 202 ? 5.567 -25.386 -9.091 1 97.54 202 TYR B C 1
ATOM 4298 O O . TYR B 1 202 ? 4.584 -25.916 -8.569 1 97.54 202 TYR B O 1
ATOM 4306 N N . GLY B 1 203 ? 5.97 -25.649 -10.315 1 97.72 203 GLY B N 1
ATOM 4307 C CA . GLY B 1 203 ? 5.351 -26.755 -11.027 1 97.72 203 GLY B CA 1
ATOM 4308 C C . GLY B 1 203 ? 5.398 -26.595 -12.535 1 97.72 203 GLY B C 1
ATOM 4309 O O . GLY B 1 203 ? 6.044 -25.678 -13.047 1 97.72 203 GLY B O 1
ATOM 4310 N N . PRO B 1 204 ? 4.718 -27.458 -13.274 1 96.92 204 PRO B N 1
ATOM 4311 C CA . PRO B 1 204 ? 4.634 -27.392 -14.735 1 96.92 204 PRO B CA 1
ATOM 4312 C C . PRO B 1 204 ? 4.098 -26.053 -15.235 1 96.92 204 PRO B C 1
ATOM 4314 O O . PRO B 1 204 ? 3.206 -25.469 -14.613 1 96.92 204 PRO B O 1
ATOM 4317 N N . PHE B 1 205 ? 4.655 -25.5 -16.309 1 96.12 205 PHE B N 1
ATOM 4318 C CA . PHE B 1 205 ? 4.274 -24.283 -17.016 1 96.12 205 PHE B CA 1
ATOM 4319 C C . PHE B 1 205 ? 4.934 -23.062 -16.387 1 96.12 205 PHE B C 1
ATOM 4321 O O . PHE B 1 205 ? 4.733 -21.936 -16.847 1 96.12 205 PHE B O 1
ATOM 4328 N N . GLN B 1 206 ? 5.724 -23.319 -15.328 1 95.3 206 GLN B N 1
ATOM 4329 C CA . GLN B 1 206 ? 6.51 -22.208 -14.802 1 95.3 206 GLN B CA 1
ATOM 4330 C C . GLN B 1 206 ? 7.697 -21.896 -15.709 1 95.3 206 GLN B C 1
ATOM 4332 O O . GLN B 1 206 ? 8.379 -22.807 -16.183 1 95.3 206 GLN B O 1
ATOM 4337 N N . LYS B 1 207 ? 7.974 -20.633 -15.913 1 90.03 207 LYS B N 1
ATOM 4338 C CA . LYS B 1 207 ? 9.12 -20.254 -16.734 1 90.03 207 LYS B CA 1
ATOM 4339 C C . LYS B 1 207 ? 10.429 -20.449 -15.973 1 90.03 207 LYS B C 1
ATOM 4341 O O . LYS B 1 207 ? 10.469 -20.308 -14.749 1 90.03 207 LYS B O 1
ATOM 4346 N N . SER B 1 208 ? 11.498 -20.751 -16.696 1 79.48 208 SER B N 1
ATOM 4347 C CA . SER B 1 208 ? 12.806 -21.001 -16.098 1 79.48 208 SER B CA 1
ATOM 4348 C C . SER B 1 208 ? 13.785 -19.877 -16.42 1 79.48 208 SER B C 1
ATOM 4350 O O . SER B 1 208 ? 14.998 -20.042 -16.275 1 79.48 208 SER B O 1
ATOM 4352 N N . ASN B 1 209 ? 13.339 -18.764 -16.865 1 70.97 209 ASN B N 1
ATOM 4353 C CA . ASN B 1 209 ? 14.239 -17.714 -17.329 1 70.97 209 ASN B CA 1
ATOM 4354 C C . ASN B 1 209 ? 14.648 -16.783 -16.191 1 70.97 209 ASN B C 1
ATOM 4356 O O . ASN B 1 209 ? 15.055 -15.644 -16.431 1 70.97 209 ASN B O 1
ATOM 4360 N N . GLY B 1 210 ? 14.704 -17.326 -15.056 1 60.42 210 GLY B N 1
ATOM 4361 C CA . GLY B 1 210 ? 15.25 -16.549 -13.954 1 60.42 210 GLY B CA 1
ATOM 4362 C C . GLY B 1 210 ? 14.194 -15.773 -13.191 1 60.42 210 GLY B C 1
ATOM 4363 O O . GLY B 1 210 ? 14.466 -15.24 -12.113 1 60.42 210 GLY B O 1
ATOM 4364 N N . GLU B 1 211 ? 13.049 -15.645 -13.851 1 53.96 211 GLU B N 1
ATOM 4365 C CA . GLU B 1 211 ? 12.043 -14.757 -13.277 1 53.96 211 GLU B CA 1
ATOM 4366 C C . GLU B 1 211 ? 11.155 -15.498 -12.282 1 53.96 211 GLU B C 1
ATOM 4368 O O . GLU B 1 211 ? 10.009 -15.83 -12.591 1 53.96 211 GLU B O 1
ATOM 4373 N N . GLY B 1 212 ? 11.705 -16.055 -11.117 1 60.3 212 GLY B N 1
ATOM 4374 C CA . GLY B 1 212 ? 10.791 -16.3 -10.013 1 60.3 212 GLY B CA 1
ATOM 4375 C C . GLY B 1 212 ? 10.653 -17.77 -9.667 1 60.3 212 GLY B C 1
ATOM 4376 O O . GLY B 1 212 ? 9.903 -18.132 -8.757 1 60.3 212 GLY B O 1
ATOM 4377 N N . GLY B 1 213 ? 11.527 -18.596 -10.313 1 86.92 213 GLY B N 1
ATOM 4378 C CA . GLY B 1 213 ? 11.218 -19.927 -9.817 1 86.92 213 GLY B CA 1
ATOM 4379 C C . GLY B 1 213 ? 12.44 -20.817 -9.693 1 86.92 213 GLY B C 1
ATOM 4380 O O . GLY B 1 213 ? 12.869 -21.432 -10.672 1 86.92 213 GLY B O 1
ATOM 4381 N N . VAL B 1 214 ? 12.961 -20.83 -8.533 1 92.6 214 VAL B N 1
ATOM 4382 C CA . VAL B 1 214 ? 14.231 -21.497 -8.262 1 92.6 214 VAL B CA 1
ATOM 4383 C C . VAL B 1 214 ? 14.124 -22.978 -8.619 1 92.6 214 VAL B C 1
ATOM 4385 O O . VAL B 1 214 ? 15.074 -23.567 -9.139 1 92.6 214 VAL B O 1
ATOM 4388 N N . VAL B 1 215 ? 12.966 -23.575 -8.466 1 96.21 215 VAL B N 1
ATOM 4389 C CA . VAL B 1 215 ? 12.791 -24.997 -8.74 1 96.21 215 VAL B CA 1
ATOM 4390 C C . VAL B 1 215 ? 12.902 -25.252 -10.242 1 96.21 215 VAL B C 1
ATOM 4392 O O . VAL B 1 215 ? 13.661 -26.122 -10.676 1 96.21 215 VAL B O 1
ATOM 4395 N N . SER B 1 216 ? 12.126 -24.456 -11.008 1 95.2 216 SER B N 1
ATOM 4396 C CA . SER B 1 216 ? 12.15 -24.62 -12.458 1 95.2 216 SER B CA 1
ATOM 4397 C C . SER B 1 216 ? 13.543 -24.358 -13.021 1 95.2 216 SER B C 1
ATOM 4399 O O . SER B 1 216 ? 13.979 -25.036 -13.954 1 95.2 216 SER B O 1
ATOM 4401 N N . ILE B 1 217 ? 14.24 -23.399 -12.446 1 95.04 217 ILE B N 1
ATOM 4402 C CA . ILE B 1 217 ? 15.585 -23.06 -12.898 1 95.04 217 ILE B CA 1
ATOM 4403 C C . ILE B 1 217 ? 16.532 -24.224 -12.617 1 95.04 217 ILE B C 1
ATOM 4405 O O . ILE B 1 217 ? 17.281 -24.651 -13.499 1 95.04 217 ILE B O 1
ATOM 4409 N N . PHE B 1 218 ? 16.536 -24.764 -11.415 1 96.49 218 PHE B N 1
ATOM 4410 C CA . PHE B 1 218 ? 17.411 -25.869 -11.042 1 96.49 218 PHE B CA 1
ATOM 4411 C C . PHE B 1 218 ? 17.153 -27.085 -11.924 1 96.49 218 PHE B C 1
ATOM 4413 O O . PHE B 1 218 ? 18.091 -27.693 -12.442 1 96.49 218 PHE B O 1
ATOM 4420 N N . LEU B 1 219 ? 15.878 -27.43 -12.062 1 96.26 219 LEU B N 1
ATOM 4421 C CA . LEU B 1 219 ? 15.534 -28.626 -12.822 1 96.26 219 LEU B CA 1
ATOM 4422 C C . LEU B 1 219 ? 15.923 -28.468 -14.288 1 96.26 219 LEU B C 1
ATOM 4424 O O . LEU B 1 219 ? 16.435 -29.406 -14.904 1 96.26 219 LEU B O 1
ATOM 4428 N N . GLN B 1 220 ? 15.635 -27.305 -14.853 1 95.25 220 GLN B N 1
ATOM 4429 C CA . GLN B 1 220 ? 16.004 -27.045 -16.241 1 95.25 220 GLN B CA 1
ATOM 4430 C C . GLN B 1 220 ? 17.515 -27.13 -16.433 1 95.25 220 GLN B C 1
ATOM 4432 O O . GLN B 1 220 ? 17.991 -27.726 -17.401 1 95.25 220 GLN B O 1
ATOM 4437 N N . ARG B 1 221 ? 18.287 -26.52 -15.561 1 95 221 ARG B N 1
ATOM 4438 C CA . ARG B 1 221 ? 19.742 -26.552 -15.662 1 95 221 ARG B CA 1
ATOM 4439 C C . ARG B 1 221 ? 20.269 -27.977 -15.534 1 95 221 ARG B C 1
ATOM 4441 O O . ARG B 1 221 ? 21.159 -28.386 -16.283 1 95 221 ARG B O 1
ATOM 4448 N N . ASP B 1 222 ? 19.713 -28.692 -14.611 1 96.18 222 ASP B N 1
ATOM 4449 C CA . ASP B 1 222 ? 20.134 -30.079 -14.439 1 96.18 222 ASP B CA 1
ATOM 4450 C C . ASP B 1 222 ? 19.877 -30.892 -15.705 1 96.18 222 ASP B C 1
ATOM 4452 O O . ASP B 1 222 ? 20.751 -31.633 -16.162 1 96.18 222 ASP B O 1
ATOM 4456 N N . LEU B 1 223 ? 18.663 -30.768 -16.236 1 94.98 223 LEU B N 1
ATOM 4457 C CA . LEU B 1 223 ? 18.279 -31.485 -17.448 1 94.98 223 LEU B CA 1
ATOM 4458 C C . LEU B 1 223 ? 19.177 -31.094 -18.617 1 94.98 223 LEU B C 1
ATOM 4460 O O . LEU B 1 223 ? 19.44 -31.911 -19.503 1 94.98 223 LEU B O 1
ATOM 4464 N N . ALA B 1 224 ? 19.697 -29.875 -18.58 1 93.84 224 ALA B N 1
ATOM 4465 C CA . ALA B 1 224 ? 20.545 -29.363 -19.653 1 93.84 224 ALA B CA 1
ATOM 4466 C C . ALA B 1 224 ? 22.011 -29.711 -19.408 1 93.84 224 ALA B C 1
ATOM 4468 O O . ALA B 1 224 ? 22.885 -29.325 -20.187 1 93.84 224 ALA B O 1
ATOM 4469 N N . GLY B 1 225 ? 22.323 -30.319 -18.311 1 94.57 225 GLY B N 1
ATOM 4470 C CA . GLY B 1 225 ? 23.696 -30.677 -17.991 1 94.57 225 GLY B CA 1
ATOM 4471 C C . GLY B 1 225 ? 24.526 -29.498 -17.519 1 94.57 225 GLY B C 1
ATOM 4472 O O . GLY B 1 225 ? 25.745 -29.477 -17.702 1 94.57 225 GLY B O 1
ATOM 4473 N N . LYS B 1 226 ? 23.891 -28.505 -16.969 1 95.27 226 LYS B N 1
ATOM 4474 C CA . LYS B 1 226 ? 24.564 -27.302 -16.487 1 95.27 226 LYS B CA 1
ATOM 4475 C C . LYS B 1 226 ? 24.611 -27.272 -14.962 1 95.27 226 LYS B C 1
ATOM 4477 O O . LYS B 1 226 ? 23.748 -27.85 -14.298 1 95.27 226 LYS B O 1
ATOM 4482 N N . PRO B 1 227 ? 25.571 -26.589 -14.402 1 96.55 227 PRO B N 1
ATOM 4483 C CA . PRO B 1 227 ? 25.62 -26.462 -12.944 1 96.55 227 PRO B CA 1
ATOM 4484 C C . PRO B 1 227 ? 24.398 -25.747 -12.373 1 96.55 227 PRO B C 1
ATOM 4486 O O . PRO B 1 227 ? 23.868 -24.826 -13 1 96.55 227 PRO B O 1
ATOM 4489 N N . LEU B 1 228 ? 23.931 -26.204 -11.237 1 96.58 228 LEU B N 1
ATOM 4490 C CA . LEU B 1 228 ? 22.889 -25.502 -10.497 1 96.58 228 LEU B CA 1
ATOM 4491 C C . LEU B 1 228 ? 23.478 -24.355 -9.683 1 96.58 228 LEU B C 1
ATOM 4493 O O . LEU B 1 228 ? 24.358 -24.57 -8.846 1 96.58 228 LEU B O 1
ATOM 4497 N N . LEU B 1 229 ? 23.022 -23.153 -9.932 1 94.89 229 LEU B N 1
ATOM 4498 C CA . LEU B 1 229 ? 23.612 -21.963 -9.33 1 94.89 229 LEU B CA 1
ATOM 4499 C C . LEU B 1 229 ? 22.819 -21.523 -8.104 1 94.89 229 LEU B C 1
ATOM 4501 O O . LEU B 1 229 ? 21.635 -21.195 -8.21 1 94.89 229 LEU B O 1
ATOM 4505 N N . VAL B 1 230 ? 23.383 -21.53 -6.99 1 96.04 230 VAL B N 1
ATOM 4506 C CA . VAL B 1 230 ? 22.783 -21.079 -5.738 1 96.04 230 VAL B CA 1
ATOM 4507 C C . VAL B 1 230 ? 23.249 -19.66 -5.423 1 96.04 230 VAL B C 1
ATOM 4509 O O . VAL B 1 230 ? 24.439 -19.426 -5.196 1 96.04 230 VAL B O 1
ATOM 4512 N N . LYS B 1 231 ? 22.354 -18.782 -5.435 1 92.3 231 LYS B N 1
ATOM 4513 C CA . LYS B 1 231 ? 22.674 -17.381 -5.178 1 92.3 231 LYS B CA 1
ATOM 4514 C C . LYS B 1 231 ? 22.844 -17.122 -3.683 1 92.3 231 LYS B C 1
ATOM 4516 O O . LYS B 1 231 ? 21.955 -17.435 -2.888 1 92.3 231 LYS B O 1
ATOM 4521 N N . GLY B 1 232 ? 23.965 -16.507 -3.333 1 91.44 232 GLY B N 1
ATOM 4522 C CA . GLY B 1 232 ? 24.225 -16.226 -1.93 1 91.44 232 GLY B CA 1
ATOM 4523 C C . GLY B 1 232 ? 24.713 -17.437 -1.158 1 91.44 232 GLY B C 1
ATOM 4524 O O . GLY B 1 232 ? 25.467 -18.256 -1.689 1 91.44 232 GLY B O 1
ATOM 4525 N N . THR B 1 233 ? 24.343 -17.549 0.075 1 92.61 233 THR B N 1
ATOM 4526 C CA . THR B 1 233 ? 24.836 -18.615 0.94 1 92.61 233 THR B CA 1
ATOM 4527 C C . THR B 1 233 ? 24.05 -19.903 0.714 1 92.61 233 THR B C 1
ATOM 4529 O O . THR B 1 233 ? 24.534 -20.994 1.021 1 92.61 233 THR B O 1
ATOM 4532 N N . GLY B 1 234 ? 22.856 -19.764 0.253 1 96.16 234 GLY B N 1
ATOM 4533 C CA . GLY B 1 234 ? 21.983 -20.914 0.077 1 96.16 234 GLY B CA 1
ATOM 4534 C C . GLY B 1 234 ? 21.255 -21.31 1.348 1 96.16 234 GLY B C 1
ATOM 4535 O O . GLY B 1 234 ? 20.486 -22.273 1.355 1 96.16 234 GLY B O 1
ATOM 4536 N N . GLU B 1 235 ? 21.433 -20.498 2.383 1 96.83 235 GLU B N 1
ATOM 4537 C CA . GLU B 1 235 ? 20.844 -20.818 3.68 1 96.83 235 GLU B CA 1
ATOM 4538 C C . GLU B 1 235 ? 19.406 -20.316 3.771 1 96.83 235 GLU B C 1
ATOM 4540 O O . GLU B 1 235 ? 18.66 -20.713 4.669 1 96.83 235 GLU B O 1
ATOM 4545 N N . GLN B 1 236 ? 19.015 -19.444 2.862 1 96.39 236 GLN B N 1
ATOM 4546 C CA . GLN B 1 236 ? 17.623 -19.008 2.832 1 96.39 236 GLN B CA 1
ATOM 4547 C C . GLN B 1 236 ? 16.684 -20.183 2.572 1 96.39 236 GLN B C 1
ATOM 4549 O O . GLN B 1 236 ? 17.011 -21.086 1.799 1 96.39 236 GLN B O 1
ATOM 4554 N N . THR B 1 237 ? 15.598 -20.228 3.3 1 97.89 237 THR B N 1
ATOM 4555 C CA . THR B 1 237 ? 14.689 -21.363 3.181 1 97.89 237 THR B CA 1
ATOM 4556 C C . THR B 1 237 ? 13.372 -20.936 2.54 1 97.89 237 THR B C 1
ATOM 4558 O O . THR B 1 237 ? 12.992 -19.765 2.609 1 97.89 237 THR B O 1
ATOM 4561 N N . ARG B 1 238 ? 12.753 -21.825 1.874 1 97.77 238 ARG B N 1
ATOM 4562 C CA . ARG B 1 238 ? 11.485 -21.604 1.185 1 97.77 238 ARG B CA 1
ATOM 4563 C C . ARG B 1 238 ? 10.506 -22.74 1.464 1 97.77 238 ARG B C 1
ATOM 4565 O O . ARG B 1 238 ? 10.894 -23.91 1.485 1 97.77 238 ARG B O 1
ATOM 4572 N N . ASP B 1 239 ? 9.321 -22.414 1.823 1 98.44 239 ASP B N 1
ATOM 4573 C CA . ASP B 1 239 ? 8.172 -23.313 1.788 1 98.44 239 ASP B CA 1
ATOM 4574 C C . ASP B 1 239 ? 7.604 -23.424 0.375 1 98.44 239 ASP B C 1
ATOM 4576 O O . ASP B 1 239 ? 6.993 -22.48 -0.131 1 98.44 239 ASP B O 1
ATOM 4580 N N . LEU B 1 240 ? 7.772 -24.59 -0.26 1 98.5 240 LEU B N 1
ATOM 4581 C CA . LEU B 1 240 ? 7.471 -24.76 -1.678 1 98.5 240 LEU B CA 1
ATOM 4582 C C . LEU B 1 240 ? 6.114 -25.428 -1.868 1 98.5 240 LEU B C 1
ATOM 4584 O O . LEU B 1 240 ? 5.931 -26.589 -1.495 1 98.5 240 LEU B O 1
ATOM 4588 N N . LEU B 1 241 ? 5.227 -24.712 -2.505 1 98.77 241 LEU B N 1
ATOM 4589 C CA . LEU B 1 241 ? 3.858 -25.172 -2.714 1 98.77 241 LEU B CA 1
ATOM 4590 C C . LEU B 1 241 ? 3.643 -25.598 -4.162 1 98.77 241 LEU B C 1
ATOM 4592 O O . LEU B 1 241 ? 3.846 -24.804 -5.084 1 98.77 241 LEU B O 1
ATOM 4596 N N . TYR B 1 242 ? 3.216 -26.805 -4.336 1 98.83 242 TYR B N 1
ATOM 4597 C CA . TYR B 1 242 ? 2.977 -27.307 -5.684 1 98.83 242 TYR B CA 1
ATOM 4598 C C . TYR B 1 242 ? 1.791 -26.598 -6.328 1 98.83 242 TYR B C 1
ATOM 4600 O O . TYR B 1 242 ? 0.789 -26.324 -5.664 1 98.83 242 TYR B O 1
ATOM 4608 N N . VAL B 1 243 ? 1.821 -26.344 -7.595 1 98.68 243 VAL B N 1
ATOM 4609 C CA . VAL B 1 243 ? 0.96 -25.391 -8.286 1 98.68 243 VAL B CA 1
ATOM 4610 C C . VAL B 1 243 ? -0.475 -25.913 -8.308 1 98.68 243 VAL B C 1
ATOM 4612 O O . VAL B 1 243 ? -1.427 -25.132 -8.24 1 98.68 243 VAL B O 1
ATOM 4615 N N . GLU B 1 244 ? -0.722 -27.163 -8.447 1 98.85 244 GLU B N 1
ATOM 4616 C CA . GLU B 1 244 ? -2.085 -27.685 -8.438 1 98.85 244 GLU B CA 1
ATOM 4617 C C . GLU B 1 244 ? -2.756 -27.454 -7.087 1 98.85 244 GLU B C 1
ATOM 4619 O O . GLU B 1 244 ? -3.953 -27.168 -7.024 1 98.85 244 GLU B O 1
ATOM 4624 N N . ASP B 1 245 ? -1.967 -27.626 -6.009 1 98.92 245 ASP B N 1
ATOM 4625 C CA . ASP B 1 245 ? -2.481 -27.302 -4.681 1 98.92 245 ASP B CA 1
ATOM 4626 C C . ASP B 1 245 ? -2.79 -25.811 -4.561 1 98.92 245 ASP B C 1
ATOM 4628 O O . ASP B 1 245 ? -3.785 -25.426 -3.944 1 98.92 245 ASP B O 1
ATOM 4632 N N . CYS B 1 246 ? -1.943 -25.02 -5.14 1 98.9 246 CYS B N 1
ATOM 4633 C CA . CYS B 1 246 ? -2.164 -23.578 -5.134 1 98.9 246 CYS B CA 1
ATOM 4634 C C . CYS B 1 246 ? -3.439 -23.219 -5.889 1 98.9 246 CYS B C 1
ATOM 4636 O O . CYS B 1 246 ? -4.228 -22.393 -5.425 1 98.9 246 CYS B O 1
ATOM 4638 N N . ALA B 1 247 ? -3.641 -23.801 -7.062 1 98.93 247 ALA B N 1
ATOM 4639 C CA . ALA B 1 247 ? -4.834 -23.525 -7.857 1 98.93 247 ALA B CA 1
ATOM 4640 C C . ALA B 1 247 ? -6.102 -23.891 -7.091 1 98.93 247 ALA B C 1
ATOM 4642 O O . ALA B 1 247 ? -7.081 -23.142 -7.104 1 98.93 247 ALA B O 1
ATOM 4643 N N . ASP B 1 248 ? -6.06 -25.028 -6.433 1 98.91 248 ASP B N 1
ATOM 4644 C CA . ASP B 1 248 ? -7.195 -25.445 -5.615 1 98.91 248 ASP B CA 1
ATOM 4645 C C . ASP B 1 248 ? -7.463 -24.442 -4.495 1 98.91 248 ASP B C 1
ATOM 4647 O O . ASP B 1 248 ? -8.616 -24.103 -4.222 1 98.91 248 ASP B O 1
ATOM 4651 N N . PHE B 1 249 ? -6.41 -24.018 -3.872 1 98.94 249 PHE B N 1
ATOM 4652 C CA . PHE B 1 249 ? -6.478 -23.021 -2.811 1 98.94 249 PHE B CA 1
ATOM 4653 C C . PHE B 1 249 ? -7.164 -21.752 -3.303 1 98.94 249 PHE B C 1
ATOM 4655 O O . PHE B 1 249 ? -8.086 -21.248 -2.658 1 98.94 249 PHE B O 1
ATOM 4662 N N . VAL B 1 250 ? -6.779 -21.264 -4.471 1 98.94 250 VAL B N 1
ATOM 4663 C CA . VAL B 1 250 ? -7.285 -20.02 -5.041 1 98.94 250 VAL B CA 1
ATOM 4664 C C . VAL B 1 250 ? -8.773 -20.163 -5.355 1 98.94 250 VAL B C 1
ATOM 4666 O O . VAL B 1 250 ? -9.571 -19.283 -5.024 1 98.94 250 VAL B O 1
ATOM 4669 N N . VAL B 1 251 ? -9.185 -21.25 -5.929 1 98.91 251 VAL B N 1
ATOM 4670 C CA . VAL B 1 251 ? -10.574 -21.463 -6.322 1 98.91 251 VAL B CA 1
ATOM 4671 C C . VAL B 1 251 ? -11.447 -21.609 -5.078 1 98.91 251 VAL B C 1
ATOM 4673 O O . VAL B 1 251 ? -12.551 -21.064 -5.019 1 98.91 251 VAL B O 1
ATOM 4676 N N . ARG B 1 252 ? -10.93 -22.312 -4.063 1 98.85 252 ARG B N 1
ATOM 4677 C CA . ARG B 1 252 ? -11.693 -22.447 -2.826 1 98.85 252 ARG B CA 1
ATOM 4678 C C . ARG B 1 252 ? -11.887 -21.093 -2.152 1 98.85 252 ARG B C 1
ATOM 4680 O O . ARG B 1 252 ? -12.964 -20.803 -1.627 1 98.85 252 ARG B O 1
ATOM 4687 N N . ALA B 1 253 ? -10.834 -20.328 -2.143 1 98.87 253 ALA B N 1
ATOM 4688 C CA . ALA B 1 253 ? -10.942 -18.99 -1.568 1 98.87 253 ALA B CA 1
ATOM 4689 C C . ALA B 1 253 ? -11.969 -18.15 -2.322 1 98.87 253 ALA B C 1
ATOM 4691 O O . ALA B 1 253 ? -12.717 -17.38 -1.715 1 98.87 253 ALA B O 1
ATOM 4692 N N . ALA B 1 254 ? -12.033 -18.313 -3.645 1 98.37 254 ALA B N 1
ATOM 4693 C CA . ALA B 1 254 ? -12.898 -17.52 -4.514 1 98.37 254 ALA B CA 1
ATOM 4694 C C . ALA B 1 254 ? -14.366 -17.885 -4.308 1 98.37 254 ALA B C 1
ATOM 4696 O O . ALA B 1 254 ? -15.257 -17.077 -4.577 1 98.37 254 ALA B O 1
ATOM 4697 N N . THR B 1 255 ? -14.647 -19.073 -3.8 1 97.93 255 THR B N 1
ATOM 4698 C CA . THR B 1 255 ? -16.021 -19.563 -3.785 1 97.93 255 THR B CA 1
ATOM 4699 C C . THR B 1 255 ? -16.534 -19.69 -2.353 1 97.93 255 THR B C 1
ATOM 4701 O O . THR B 1 255 ? -17.643 -20.178 -2.126 1 97.93 255 THR B O 1
ATOM 4704 N N . SER B 1 256 ? -15.75 -19.272 -1.396 1 98.01 256 SER B N 1
ATOM 4705 C CA . SER B 1 256 ? -16.137 -19.412 0.004 1 98.01 256 SER B CA 1
ATOM 4706 C C . SER B 1 256 ? -16.594 -18.079 0.587 1 98.01 256 SER B C 1
ATOM 4708 O O . SER B 1 256 ? -15.84 -17.103 0.585 1 98.01 256 SER B O 1
ATOM 4710 N N . ASP B 1 257 ? -17.75 -18.046 1.207 1 97.7 257 ASP B N 1
ATOM 4711 C CA . ASP B 1 257 ? -18.23 -16.86 1.909 1 97.7 257 ASP B CA 1
ATOM 4712 C C . ASP B 1 257 ? -17.336 -16.529 3.102 1 97.7 257 ASP B C 1
ATOM 4714 O O . ASP B 1 257 ? -17.143 -15.357 3.433 1 97.7 257 ASP B O 1
ATOM 4718 N N . ALA B 1 258 ? -16.755 -17.549 3.678 1 98.43 258 ALA B N 1
ATOM 4719 C CA . ALA B 1 258 ? -15.924 -17.384 4.868 1 98.43 258 ALA B CA 1
ATOM 4720 C C . ALA B 1 258 ? -14.633 -16.642 4.536 1 98.43 258 ALA B C 1
ATOM 4722 O O . ALA B 1 258 ? -13.963 -16.118 5.429 1 98.43 258 ALA B O 1
ATOM 4723 N N . ALA B 1 259 ? -14.334 -16.564 3.26 1 98.67 259 ALA B N 1
ATOM 4724 C CA . ALA B 1 259 ? -13.071 -15.967 2.835 1 98.67 259 ALA B CA 1
ATOM 4725 C C . ALA B 1 259 ? -13.225 -14.468 2.594 1 98.67 259 ALA B C 1
ATOM 4727 O O . ALA B 1 259 ? -12.232 -13.751 2.451 1 98.67 259 ALA B O 1
ATOM 4728 N N . GLU B 1 260 ? -14.472 -13.938 2.585 1 98.39 260 GLU B N 1
ATOM 4729 C CA . GLU B 1 260 ? -14.707 -12.532 2.269 1 98.39 260 GLU B CA 1
ATOM 4730 C C . GLU B 1 260 ? -14.06 -11.618 3.306 1 98.39 260 GLU B C 1
ATOM 4732 O O . GLU B 1 260 ? -14.281 -11.78 4.508 1 98.39 260 GLU B O 1
ATOM 4737 N N . GLY B 1 261 ? -13.222 -10.712 2.862 1 98.41 261 GLY B N 1
ATOM 4738 C CA . GLY B 1 261 ? -12.56 -9.759 3.739 1 98.41 261 GLY B CA 1
ATOM 4739 C C . GLY B 1 261 ? -11.33 -10.329 4.419 1 98.41 261 GLY B C 1
ATOM 4740 O O . GLY B 1 261 ? -10.747 -9.689 5.297 1 98.41 261 GLY B O 1
ATOM 4741 N N . GLN B 1 262 ? -10.891 -11.537 3.938 1 98.79 262 GLN B N 1
ATOM 4742 C CA . GLN B 1 262 ? -9.804 -12.227 4.625 1 98.79 262 GLN B CA 1
ATOM 4743 C C . GLN B 1 262 ? -8.516 -12.172 3.809 1 98.79 262 GLN B C 1
ATOM 4745 O O . GLN B 1 262 ? -8.552 -11.954 2.596 1 98.79 262 GLN B O 1
ATOM 4750 N N . VAL B 1 263 ? 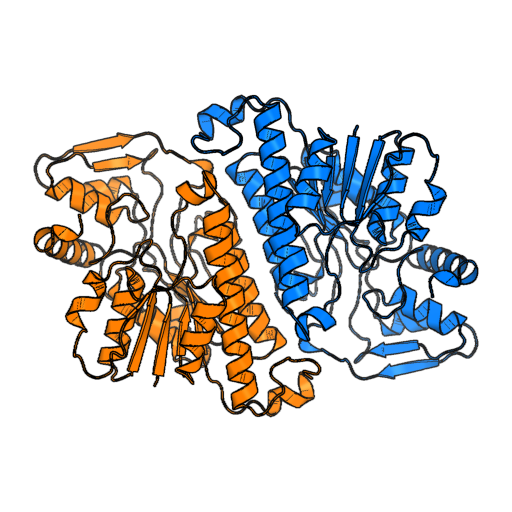-7.422 -12.233 4.482 1 98.9 263 VAL B N 1
ATOM 4751 C CA . VAL B 1 263 ? -6.119 -12.612 3.946 1 98.9 263 VAL B CA 1
ATOM 4752 C C . VAL B 1 263 ? -5.795 -14.05 4.343 1 98.9 263 VAL B C 1
ATOM 4754 O O . VAL B 1 263 ? -5.903 -14.416 5.516 1 98.9 263 VAL B O 1
ATOM 4757 N N . ILE B 1 264 ? -5.433 -14.839 3.397 1 98.96 264 ILE B N 1
ATOM 4758 C CA . ILE B 1 264 ? -5.237 -16.251 3.707 1 98.96 264 ILE B CA 1
ATOM 4759 C C . ILE B 1 264 ? -3.921 -16.734 3.101 1 98.96 264 ILE B C 1
ATOM 4761 O O . ILE B 1 264 ? -3.679 -16.556 1.905 1 98.96 264 ILE B O 1
ATOM 4765 N N . ASN B 1 265 ? -3.072 -17.356 3.893 1 98.91 265 ASN B N 1
ATOM 4766 C CA . ASN B 1 265 ? -1.815 -17.956 3.46 1 98.91 265 ASN B CA 1
ATOM 4767 C C . ASN B 1 265 ? -2.007 -19.404 3.02 1 98.91 265 ASN B C 1
ATOM 4769 O O . ASN B 1 265 ? -2.885 -20.102 3.531 1 98.91 265 ASN B O 1
ATOM 4773 N N . ALA B 1 266 ? -1.198 -19.79 2.108 1 98.86 266 ALA B N 1
ATOM 4774 C CA . ALA B 1 266 ? -1.177 -21.192 1.699 1 98.86 266 ALA B CA 1
ATOM 4775 C C . ALA B 1 266 ? 0.255 -21.696 1.544 1 98.86 266 ALA B C 1
ATOM 4777 O O . ALA B 1 266 ? 1.067 -21.075 0.854 1 98.86 266 ALA B O 1
ATOM 4778 N N . GLY B 1 267 ? 0.612 -22.691 2.063 1 98.72 267 GLY B N 1
ATOM 4779 C CA . GLY B 1 267 ? 1.893 -23.378 2.021 1 98.72 267 GLY B CA 1
ATOM 4780 C C . GLY B 1 267 ? 1.862 -24.741 2.686 1 98.72 267 GLY B C 1
ATOM 4781 O O . GLY B 1 267 ? 0.796 -25.223 3.076 1 98.72 267 GLY B O 1
ATOM 4782 N N . THR B 1 268 ? 2.96 -25.382 2.833 1 98.55 268 THR B N 1
ATOM 4783 C CA . THR B 1 268 ? 3.021 -26.749 3.34 1 98.55 268 THR B CA 1
ATOM 4784 C C . THR B 1 268 ? 3.387 -26.76 4.822 1 98.55 268 THR B C 1
ATOM 4786 O O . THR B 1 268 ? 3.196 -27.768 5.506 1 98.55 268 THR B O 1
ATOM 4789 N N . GLY B 1 269 ? 4.005 -25.681 5.281 1 98.16 269 GLY B N 1
ATOM 4790 C CA . GLY B 1 269 ? 4.492 -25.622 6.65 1 98.16 269 GLY B CA 1
ATOM 4791 C C . GLY B 1 269 ? 5.854 -26.267 6.826 1 98.16 269 GLY B C 1
ATOM 4792 O O . GLY B 1 269 ? 6.345 -26.396 7.95 1 98.16 269 GLY B O 1
ATOM 4793 N N . ARG B 1 270 ? 6.435 -26.655 5.692 1 97.6 270 ARG B N 1
ATOM 4794 C CA . ARG B 1 270 ? 7.784 -27.211 5.66 1 97.6 270 ARG B CA 1
ATOM 4795 C C . ARG B 1 270 ? 8.666 -26.449 4.676 1 97.6 270 ARG B C 1
ATOM 4797 O O . ARG B 1 270 ? 8.311 -26.295 3.506 1 97.6 270 ARG B O 1
ATOM 4804 N N . ASP B 1 271 ? 9.785 -25.971 5.185 1 98.05 271 ASP B N 1
ATOM 4805 C CA . ASP B 1 271 ? 10.688 -25.254 4.29 1 98.05 271 ASP B CA 1
ATOM 4806 C C . ASP B 1 271 ? 11.971 -26.047 4.054 1 98.05 271 ASP B C 1
ATOM 4808 O O . ASP B 1 271 ? 12.225 -27.044 4.733 1 98.05 271 ASP B O 1
ATOM 4812 N N . ILE B 1 272 ? 12.704 -25.662 3.06 1 98.36 272 ILE B N 1
ATOM 4813 C CA . ILE B 1 272 ? 13.974 -26.277 2.689 1 98.36 272 ILE B CA 1
ATOM 4814 C C . ILE B 1 272 ? 14.983 -25.193 2.319 1 98.36 272 ILE B C 1
ATOM 4816 O O . ILE B 1 272 ? 14.63 -24.199 1.68 1 98.36 272 ILE B O 1
ATOM 4820 N N . ALA B 1 273 ? 16.185 -25.41 2.727 1 98.38 273 ALA B N 1
ATOM 4821 C CA . ALA B 1 273 ? 17.238 -24.492 2.299 1 98.38 273 ALA B CA 1
ATOM 4822 C C . ALA B 1 273 ? 17.471 -24.588 0.794 1 98.38 273 ALA B C 1
ATOM 4824 O O . ALA B 1 273 ? 17.429 -25.679 0.221 1 98.38 273 ALA B O 1
ATOM 4825 N N . VAL B 1 274 ? 17.747 -23.508 0.178 1 97.72 274 VAL B N 1
ATOM 4826 C CA . VAL B 1 274 ? 17.91 -23.455 -1.271 1 97.72 274 VAL B CA 1
ATOM 4827 C C . VAL B 1 274 ? 19.06 -24.366 -1.696 1 97.72 274 VAL B C 1
ATOM 4829 O O . VAL B 1 274 ? 18.985 -25.028 -2.733 1 97.72 274 VAL B O 1
ATOM 4832 N N . ARG B 1 275 ? 20.144 -24.435 -0.912 1 97.51 275 ARG B N 1
ATOM 4833 C CA . ARG B 1 275 ? 21.262 -25.316 -1.235 1 97.51 275 ARG B CA 1
ATOM 4834 C C . ARG B 1 275 ? 20.833 -26.779 -1.206 1 97.51 275 ARG B C 1
ATOM 4836 O O . ARG B 1 275 ? 21.267 -27.575 -2.042 1 97.51 275 ARG B O 1
ATOM 4843 N N . ASP B 1 276 ? 20.005 -27.132 -0.222 1 98.24 276 ASP B N 1
ATOM 4844 C CA . ASP B 1 276 ? 19.511 -28.502 -0.134 1 98.24 276 ASP B CA 1
ATOM 4845 C C . ASP B 1 276 ? 18.557 -28.817 -1.285 1 98.24 276 ASP B C 1
ATOM 4847 O O . ASP B 1 276 ? 18.542 -29.939 -1.796 1 98.24 276 ASP B O 1
ATOM 4851 N N . LEU B 1 277 ? 17.773 -27.839 -1.633 1 98.44 277 LEU B N 1
ATOM 4852 C CA . LEU B 1 277 ? 16.896 -27.987 -2.789 1 98.44 277 LEU B CA 1
ATOM 4853 C C . LEU B 1 277 ? 17.704 -28.26 -4.053 1 98.44 277 LEU B C 1
ATOM 4855 O O . LEU B 1 277 ? 17.332 -29.115 -4.86 1 98.44 277 LEU B O 1
ATOM 4859 N N . ALA B 1 278 ? 18.775 -27.521 -4.229 1 97.76 278 ALA B N 1
ATOM 4860 C CA . ALA B 1 278 ? 19.642 -27.729 -5.386 1 97.76 278 ALA B CA 1
ATOM 4861 C C . ALA B 1 278 ? 20.169 -29.16 -5.427 1 97.76 278 ALA B C 1
ATOM 4863 O O . ALA B 1 278 ? 20.184 -29.793 -6.485 1 97.76 278 ALA B O 1
ATOM 4864 N N . GLU B 1 279 ? 20.553 -29.619 -4.292 1 97.15 279 GLU B N 1
ATOM 4865 C CA . GLU B 1 279 ? 21.065 -30.984 -4.204 1 97.15 279 GLU B CA 1
ATOM 4866 C C . GLU B 1 279 ? 19.976 -32.004 -4.524 1 97.15 279 GLU B C 1
ATOM 4868 O O . GLU B 1 279 ? 20.245 -33.029 -5.154 1 97.15 279 GLU B O 1
ATOM 4873 N N . LEU B 1 280 ? 18.784 -31.671 -4.069 1 96.97 280 LEU B N 1
ATOM 4874 C CA . LEU B 1 280 ? 17.656 -32.56 -4.324 1 96.97 280 LEU B CA 1
ATOM 4875 C C . LEU B 1 280 ? 17.323 -32.602 -5.812 1 96.97 280 LEU B C 1
ATOM 4877 O O . LEU B 1 280 ? 16.864 -33.628 -6.321 1 96.97 280 LEU B O 1
ATOM 4881 N N . CYS B 1 281 ? 17.536 -31.534 -6.499 1 97.3 281 CYS B N 1
ATOM 4882 C CA . CYS B 1 281 ? 17.195 -31.41 -7.912 1 97.3 281 CYS B CA 1
ATOM 4883 C C . CYS B 1 281 ? 18.295 -31.991 -8.792 1 97.3 281 CYS B C 1
ATOM 4885 O O . CYS B 1 281 ? 18.058 -32.316 -9.957 1 97.3 281 CYS B O 1
ATOM 4887 N N . ARG B 1 282 ? 19.419 -32.07 -8.244 1 96.21 282 ARG B N 1
ATOM 4888 C CA . ARG B 1 282 ? 20.607 -32.45 -9.002 1 96.21 282 ARG B CA 1
ATOM 4889 C C . ARG B 1 282 ? 20.588 -33.937 -9.34 1 96.21 282 ARG B C 1
ATOM 4891 O O . ARG B 1 282 ? 20.234 -34.766 -8.5 1 96.21 282 ARG B O 1
ATOM 4898 N N . THR B 1 283 ? 20.82 -34.206 -10.566 1 91.07 283 THR B N 1
ATOM 4899 C CA . THR B 1 283 ? 20.993 -35.594 -10.981 1 91.07 283 THR B CA 1
ATOM 4900 C C . THR B 1 283 ? 22.356 -35.796 -11.638 1 91.07 283 THR B C 1
ATOM 4902 O O . THR B 1 283 ? 22.928 -34.857 -12.193 1 91.07 283 THR B O 1
ATOM 4905 N N . GLY B 1 284 ? 22.865 -37.032 -11.551 1 85.52 284 GLY B N 1
ATOM 4906 C CA . GLY B 1 284 ? 24.08 -37.41 -12.254 1 85.52 284 GLY B CA 1
ATOM 4907 C C . GLY B 1 284 ? 25.318 -36.71 -11.725 1 85.52 284 GLY B C 1
ATOM 4908 O O . GLY B 1 284 ? 25.537 -36.656 -10.513 1 85.52 284 GLY B O 1
ATOM 4909 N N . SER B 1 285 ? 26.083 -36.126 -12.711 1 87.6 285 SER B N 1
ATOM 4910 C CA . SER B 1 285 ? 27.389 -35.559 -12.391 1 87.6 285 SER B CA 1
ATOM 4911 C C . SER B 1 285 ? 27.328 -34.037 -12.317 1 87.6 285 SER B C 1
ATOM 4913 O O . SER B 1 285 ? 28.361 -33.375 -12.195 1 87.6 285 SER B O 1
ATOM 4915 N N . ASN B 1 286 ? 26.135 -33.496 -12.413 1 90.57 286 ASN B N 1
ATOM 4916 C CA . ASN B 1 286 ? 26.051 -32.042 -12.328 1 90.57 286 ASN B CA 1
ATOM 4917 C C . ASN B 1 286 ? 26.488 -31.534 -10.957 1 90.57 286 ASN B C 1
ATOM 4919 O O . ASN B 1 286 ? 26.469 -32.282 -9.978 1 90.57 286 ASN B O 1
ATOM 4923 N N . VAL B 1 287 ? 26.913 -30.259 -10.922 1 94.04 287 VAL B N 1
ATOM 4924 C CA . VAL B 1 287 ? 27.441 -29.706 -9.679 1 94.04 287 VAL B CA 1
ATOM 4925 C C . VAL B 1 287 ? 26.58 -28.528 -9.23 1 94.04 287 VAL B C 1
ATOM 4927 O O . VAL B 1 287 ? 25.871 -27.925 -10.039 1 94.04 287 VAL B O 1
ATOM 4930 N N . VAL B 1 288 ? 26.612 -28.314 -7.992 1 96.03 288 VAL B N 1
ATOM 4931 C CA . VAL B 1 288 ? 26.002 -27.134 -7.387 1 96.03 288 VAL B CA 1
ATOM 4932 C C . VAL B 1 288 ? 27.073 -26.079 -7.119 1 96.03 288 VAL B C 1
ATOM 4934 O O . VAL B 1 288 ? 28.092 -26.366 -6.486 1 96.03 288 VAL B O 1
ATOM 4937 N N . GLU B 1 289 ? 26.849 -24.881 -7.7 1 96.5 289 GLU B N 1
ATOM 4938 C CA . GLU B 1 289 ? 27.797 -23.783 -7.54 1 96.5 289 GLU B CA 1
ATOM 4939 C C . GLU B 1 289 ? 27.151 -22.593 -6.836 1 96.5 289 GLU B C 1
ATOM 4941 O O . GLU B 1 289 ? 25.982 -22.285 -7.075 1 96.5 289 GLU B O 1
ATOM 4946 N N . ARG B 1 290 ? 27.944 -21.96 -6.014 1 94.94 290 ARG B N 1
ATOM 4947 C CA . ARG B 1 290 ? 27.488 -20.727 -5.381 1 94.94 290 ARG B CA 1
ATOM 4948 C C . ARG B 1 290 ? 27.855 -19.51 -6.225 1 94.94 290 ARG B C 1
ATOM 4950 O O . ARG B 1 290 ? 28.979 -19.408 -6.721 1 94.94 290 ARG B O 1
ATOM 4957 N N . VAL B 1 291 ? 26.901 -18.62 -6.407 1 94.11 291 VAL B N 1
ATOM 4958 C CA . VAL B 1 291 ? 27.144 -17.383 -7.141 1 94.11 291 VAL B CA 1
ATOM 4959 C C . VAL B 1 291 ? 26.662 -16.191 -6.317 1 94.11 291 VAL B C 1
ATOM 4961 O O . VAL B 1 291 ? 25.851 -16.348 -5.401 1 94.11 291 VAL B O 1
ATOM 4964 N N . PRO B 1 292 ? 27.181 -14.996 -6.605 1 90.49 292 PRO B N 1
ATOM 4965 C CA . PRO B 1 292 ? 26.736 -13.818 -5.857 1 90.49 292 PRO B CA 1
ATOM 4966 C C . PRO B 1 292 ? 25.246 -13.533 -6.036 1 90.49 292 PRO B C 1
ATOM 4968 O O . PRO B 1 292 ? 24.689 -13.793 -7.106 1 90.49 292 PRO B O 1
ATOM 4971 N N . HIS B 1 293 ? 24.678 -13.042 -4.998 1 88.51 293 HIS B N 1
ATOM 4972 C CA . HIS B 1 293 ? 23.29 -12.599 -5.064 1 88.51 293 HIS B CA 1
ATOM 4973 C C . HIS B 1 293 ? 23.185 -11.206 -5.675 1 88.51 293 HIS B C 1
ATOM 4975 O O . HIS B 1 293 ? 23.842 -10.27 -5.215 1 88.51 293 HIS B O 1
ATOM 4981 N N . ASP B 1 294 ? 22.359 -10.988 -6.669 1 83.48 294 ASP B N 1
ATOM 4982 C CA . ASP B 1 294 ? 22.216 -9.715 -7.369 1 83.48 294 ASP B CA 1
ATOM 4983 C C . ASP B 1 294 ? 21.625 -8.647 -6.451 1 83.48 294 ASP B C 1
ATOM 4985 O O . ASP B 1 294 ? 22.041 -7.487 -6.492 1 83.48 294 ASP B O 1
ATOM 4989 N N . HIS B 1 295 ? 20.645 -8.951 -5.658 1 90.26 295 HIS B N 1
ATOM 4990 C CA . HIS B 1 295 ? 19.975 -8.03 -4.748 1 90.26 295 HIS B CA 1
ATOM 4991 C C . HIS B 1 295 ? 19.731 -8.677 -3.389 1 90.26 295 HIS B C 1
ATOM 4993 O O . HIS B 1 295 ? 18.585 -8.942 -3.02 1 90.26 295 HIS B O 1
ATOM 4999 N N . PRO B 1 296 ? 20.783 -8.807 -2.614 1 91.82 296 PRO B N 1
ATOM 5000 C CA . PRO B 1 296 ? 20.667 -9.531 -1.346 1 91.82 296 PRO B CA 1
ATOM 5001 C C . PRO B 1 296 ? 19.768 -8.818 -0.339 1 91.82 296 PRO B C 1
ATOM 5003 O O . PRO B 1 296 ? 19.214 -9.456 0.56 1 91.82 296 PRO B O 1
ATOM 5006 N N . GLN B 1 297 ? 19.595 -7.469 -0.535 1 92.07 297 GLN B N 1
ATOM 5007 C CA . GLN B 1 297 ? 18.805 -6.687 0.41 1 92.07 297 GLN B CA 1
ATOM 5008 C C . GLN B 1 297 ? 17.331 -7.076 0.351 1 92.07 297 GLN B C 1
ATOM 5010 O O . GLN B 1 297 ? 16.572 -6.797 1.281 1 92.07 297 GLN B O 1
ATOM 5015 N N . ALA B 1 298 ? 16.933 -7.674 -0.744 1 92.99 298 ALA B N 1
ATOM 5016 C CA . ALA B 1 298 ? 15.534 -8.059 -0.909 1 92.99 298 ALA B CA 1
ATOM 5017 C C . ALA B 1 298 ? 15.303 -9.496 -0.451 1 92.99 298 ALA B C 1
ATOM 5019 O O . ALA B 1 298 ? 14.165 -9.973 -0.432 1 92.99 298 ALA B O 1
ATOM 5020 N N . GLU B 1 299 ? 16.363 -10.167 -0.064 1 92.52 299 GLU B N 1
ATOM 5021 C CA . GLU B 1 299 ? 16.258 -11.568 0.331 1 92.52 299 GLU B CA 1
ATOM 5022 C C . GLU B 1 299 ? 15.591 -11.709 1.696 1 92.52 299 GLU B C 1
ATOM 5024 O O . GLU B 1 299 ? 15.892 -10.952 2.621 1 92.52 299 GLU B O 1
ATOM 5029 N N . ILE B 1 300 ? 14.605 -12.571 1.775 1 94.57 300 ILE B N 1
ATOM 5030 C CA . ILE B 1 300 ? 14.011 -13 3.036 1 94.57 300 ILE B CA 1
ATOM 5031 C C . ILE B 1 300 ? 14.584 -14.356 3.442 1 94.57 300 ILE B C 1
ATOM 5033 O O . ILE B 1 300 ? 14.416 -15.347 2.726 1 94.57 300 ILE B O 1
ATOM 5037 N N . MET B 1 301 ? 15.159 -14.426 4.539 1 95.83 301 MET B N 1
ATOM 5038 C CA . MET B 1 301 ? 15.997 -15.572 4.878 1 95.83 301 MET B CA 1
ATOM 5039 C C . MET B 1 301 ? 15.146 -16.808 5.147 1 95.83 301 MET B C 1
ATOM 5041 O O . MET B 1 301 ? 15.579 -17.933 4.89 1 95.83 301 MET B O 1
ATOM 5045 N N . ARG B 1 302 ? 13.937 -16.592 5.719 1 97.46 302 ARG B N 1
ATOM 5046 C CA . ARG B 1 302 ? 13.077 -17.743 5.973 1 97.46 302 ARG B CA 1
ATOM 5047 C C . ARG B 1 302 ? 11.621 -17.422 5.649 1 97.46 302 ARG B C 1
ATOM 5049 O O . ARG B 1 302 ? 11.055 -16.47 6.19 1 97.46 302 ARG B O 1
ATOM 5056 N N . LEU B 1 303 ? 11.038 -18.2 4.837 1 97.51 303 LEU B N 1
ATOM 5057 C CA . LEU B 1 303 ? 9.614 -18.184 4.52 1 97.51 303 LEU B CA 1
ATOM 5058 C C . LEU B 1 303 ? 8.99 -19.556 4.752 1 97.51 303 LEU B C 1
ATOM 5060 O O . LEU B 1 303 ? 9.187 -20.475 3.953 1 97.51 303 LEU B O 1
ATOM 5064 N N . CYS B 1 304 ? 8.351 -19.676 5.825 1 98.63 304 CYS B N 1
ATOM 5065 C CA . CYS B 1 304 ? 7.63 -20.887 6.199 1 98.63 304 CYS B CA 1
ATOM 5066 C C . CYS B 1 304 ? 6.215 -20.56 6.659 1 98.63 304 CYS B C 1
ATOM 5068 O O . CYS B 1 304 ? 6.024 -19.75 7.568 1 98.63 304 CYS B O 1
ATOM 5070 N N . THR B 1 305 ? 5.288 -21.24 6.137 1 98.59 305 THR B N 1
ATOM 5071 C CA . THR B 1 305 ? 3.89 -20.845 6.273 1 98.59 305 THR B CA 1
ATOM 5072 C C . THR B 1 305 ? 3.253 -21.52 7.485 1 98.59 305 THR B C 1
ATOM 5074 O O . THR B 1 305 ? 3.59 -22.658 7.816 1 98.59 305 THR B O 1
ATOM 5077 N N . ASP B 1 306 ? 2.444 -20.824 8.186 1 98.82 306 ASP B N 1
ATOM 5078 C CA . ASP B 1 306 ? 1.346 -21.405 8.953 1 98.82 306 ASP B CA 1
ATOM 5079 C C . ASP B 1 306 ? 0.033 -21.33 8.176 1 98.82 306 ASP B C 1
ATOM 5081 O O . ASP B 1 306 ? -0.559 -20.256 8.05 1 98.82 306 ASP B O 1
ATOM 5085 N N . ALA B 1 307 ? -0.475 -22.467 7.656 1 98.67 307 ALA B N 1
ATOM 5086 C CA . ALA B 1 307 ? -1.639 -22.478 6.774 1 98.67 307 ALA B CA 1
ATOM 5087 C C . ALA B 1 307 ? -2.906 -22.844 7.542 1 98.67 307 ALA B C 1
ATOM 5089 O O . ALA B 1 307 ? -3.891 -23.291 6.95 1 98.67 307 ALA B O 1
ATOM 5090 N N . SER B 1 308 ? -2.933 -22.741 8.84 1 98.77 308 SER B N 1
ATOM 5091 C CA . SER B 1 308 ? -4.065 -23.143 9.668 1 98.77 308 SER B CA 1
ATOM 5092 C C . SER B 1 308 ? -5.331 -22.388 9.278 1 98.77 308 SER B C 1
ATOM 5094 O O . SER B 1 308 ? -6.428 -22.95 9.301 1 98.77 308 SER B O 1
ATOM 5096 N N . LYS B 1 309 ? -5.214 -21.138 8.975 1 98.77 309 LYS B N 1
ATOM 5097 C CA . LYS B 1 309 ? -6.377 -20.345 8.586 1 98.77 309 LYS B CA 1
ATOM 5098 C C . LYS B 1 309 ? -7.032 -20.911 7.329 1 98.77 309 LYS B C 1
ATOM 5100 O O . LYS B 1 309 ? -8.26 -20.958 7.231 1 98.77 309 LYS B O 1
ATOM 5105 N N . ALA B 1 310 ? -6.247 -21.287 6.338 1 98.9 310 ALA B N 1
ATOM 5106 C CA . ALA B 1 310 ? -6.767 -21.905 5.12 1 98.9 310 ALA B CA 1
ATOM 5107 C C . ALA B 1 310 ? -7.525 -23.191 5.439 1 98.9 310 ALA B C 1
ATOM 5109 O O . ALA B 1 310 ? -8.587 -23.449 4.869 1 98.9 310 ALA B O 1
ATOM 5110 N N . LYS B 1 311 ? -6.946 -23.968 6.296 1 98.74 311 LYS B N 1
ATOM 5111 C CA . LYS B 1 311 ? -7.605 -25.203 6.712 1 98.74 311 LYS B CA 1
ATOM 5112 C C . LYS B 1 311 ? -8.94 -24.912 7.39 1 98.74 311 LYS B C 1
ATOM 5114 O O . LYS B 1 311 ? -9.952 -25.542 7.075 1 98.74 311 LYS B O 1
ATOM 5119 N N . GLN B 1 312 ? -8.96 -23.981 8.267 1 98.67 312 GLN B N 1
ATOM 5120 C CA . GLN B 1 312 ? -10.144 -23.666 9.061 1 98.67 312 GLN B CA 1
ATOM 5121 C C . GLN B 1 312 ? -11.238 -23.049 8.196 1 98.67 312 GLN B C 1
ATOM 5123 O O . GLN B 1 312 ? -12.403 -23.443 8.284 1 98.67 312 GLN B O 1
ATOM 5128 N N . LEU B 1 313 ? -10.927 -22.123 7.319 1 98.67 313 LEU B N 1
ATOM 5129 C CA . LEU B 1 313 ? -11.918 -21.34 6.589 1 98.67 313 LEU B CA 1
ATOM 5130 C C . LEU B 1 313 ? -12.361 -22.068 5.324 1 98.67 313 LEU B C 1
ATOM 5132 O O . LEU B 1 313 ? -13.512 -21.94 4.9 1 98.67 313 LEU B O 1
ATOM 5136 N N . LEU B 1 314 ? -11.398 -22.836 4.72 1 98.8 314 LEU B N 1
ATOM 5137 C CA . LEU B 1 314 ? -11.65 -23.331 3.371 1 98.8 314 LEU B CA 1
ATOM 5138 C C . LEU B 1 314 ? -11.648 -24.856 3.342 1 98.8 314 LEU B C 1
ATOM 5140 O O . LEU B 1 314 ? -11.928 -25.461 2.305 1 98.8 314 LEU B O 1
ATOM 5144 N N . GLY B 1 315 ? -11.21 -25.487 4.418 1 98.63 315 GLY B N 1
ATOM 5145 C CA . GLY B 1 315 ? -10.979 -26.922 4.377 1 98.63 315 GLY B CA 1
ATOM 5146 C C . GLY B 1 315 ? -9.842 -27.318 3.455 1 98.63 315 GLY B C 1
ATOM 5147 O O . GLY B 1 315 ? -9.875 -28.388 2.844 1 98.63 315 GLY B O 1
ATOM 5148 N N . TRP B 1 316 ? -8.869 -26.466 3.328 1 98.77 316 TRP B N 1
ATOM 5149 C CA . TRP B 1 316 ? -7.799 -26.677 2.359 1 98.77 316 TRP B CA 1
ATOM 5150 C C . TRP B 1 316 ? -6.523 -27.145 3.05 1 98.77 316 TRP B C 1
ATOM 5152 O O . TRP B 1 316 ? -6.156 -26.628 4.108 1 98.77 316 TRP B O 1
ATOM 5162 N N . GLU B 1 317 ? -5.829 -28.04 2.473 1 98.58 317 GLU B N 1
ATOM 5163 C CA . GLU B 1 317 ? -4.483 -28.498 2.805 1 98.58 317 GLU B CA 1
ATOM 5164 C C . GLU B 1 317 ? -3.733 -28.957 1.557 1 98.58 317 GLU B C 1
ATOM 5166 O O . GLU B 1 317 ? -4.329 -29.536 0.647 1 98.58 317 GLU B O 1
ATOM 5171 N N . PRO B 1 318 ? -2.468 -28.659 1.565 1 98.61 318 PRO B N 1
ATOM 5172 C CA . PRO B 1 318 ? -1.713 -29.179 0.423 1 98.61 318 PRO B CA 1
ATOM 5173 C C . PRO B 1 318 ? -1.645 -30.705 0.407 1 98.61 318 PRO B C 1
ATOM 5175 O O . PRO B 1 318 ? -1.591 -31.335 1.466 1 98.61 318 PRO B O 1
ATOM 5178 N N . THR B 1 319 ? -1.609 -31.293 -0.787 1 98.49 319 THR B N 1
ATOM 5179 C CA . THR B 1 319 ? -1.644 -32.749 -0.867 1 98.49 319 THR B CA 1
ATOM 5180 C C . THR B 1 319 ? -0.391 -33.283 -1.555 1 98.49 319 THR B C 1
ATOM 5182 O O . THR B 1 319 ? -0.104 -34.48 -1.492 1 98.49 319 THR B O 1
ATOM 5185 N N . THR B 1 320 ? 0.355 -32.484 -2.209 1 98.75 320 THR B N 1
ATOM 5186 C CA . THR B 1 320 ? 1.516 -32.92 -2.977 1 98.75 320 THR B CA 1
ATOM 5187 C C . THR B 1 320 ? 2.803 -32.688 -2.191 1 98.75 320 THR B C 1
ATOM 5189 O O . THR B 1 320 ? 3.082 -31.565 -1.765 1 98.75 320 THR B O 1
ATOM 5192 N N . SER B 1 321 ? 3.586 -33.682 -1.969 1 98.35 321 SER B N 1
ATOM 5193 C CA . SER B 1 321 ? 4.876 -33.535 -1.302 1 98.35 321 SER B CA 1
ATOM 5194 C C . SER B 1 321 ? 5.895 -32.858 -2.213 1 98.35 321 SER B C 1
ATOM 5196 O O . SER B 1 321 ? 5.695 -32.78 -3.427 1 98.35 321 SER B O 1
ATOM 5198 N N . LEU B 1 322 ? 6.956 -32.381 -1.613 1 98.4 322 LEU B N 1
ATOM 5199 C CA . LEU B 1 322 ? 8.019 -31.756 -2.393 1 98.4 322 LEU B CA 1
ATOM 5200 C C . LEU B 1 322 ? 8.609 -32.743 -3.395 1 98.4 322 LEU B C 1
ATOM 5202 O O . LEU B 1 322 ? 8.809 -32.403 -4.563 1 98.4 322 LEU B O 1
ATOM 5206 N N . GLU B 1 323 ? 8.811 -33.965 -2.974 1 97.82 323 GLU B N 1
ATOM 5207 C CA . GLU B 1 323 ? 9.412 -34.992 -3.82 1 97.82 323 GLU B CA 1
ATOM 5208 C C . GLU B 1 323 ? 8.527 -35.304 -5.023 1 97.82 323 GLU B C 1
ATOM 5210 O O . GLU B 1 323 ? 9.01 -35.367 -6.156 1 97.82 323 GLU B O 1
ATOM 5215 N N . GLU B 1 324 ? 7.249 -35.455 -4.73 1 98.55 324 GLU B N 1
ATOM 5216 C CA . GLU B 1 324 ? 6.309 -35.748 -5.808 1 98.55 324 GLU B CA 1
ATOM 5217 C C . GLU B 1 324 ? 6.209 -34.58 -6.785 1 98.55 324 GLU B C 1
ATOM 5219 O O . GLU B 1 324 ? 6.187 -34.782 -8.001 1 98.55 324 GLU B O 1
ATOM 5224 N N . GLY B 1 325 ? 6.15 -33.364 -6.257 1 98.59 325 GLY B N 1
ATOM 5225 C CA . GLY B 1 325 ? 6.087 -32.185 -7.105 1 98.59 325 GLY B CA 1
ATOM 5226 C C . GLY B 1 325 ? 7.315 -32.012 -7.979 1 98.59 325 GLY B C 1
ATOM 5227 O O . GLY B 1 325 ? 7.202 -31.653 -9.153 1 98.59 325 GLY B O 1
ATOM 5228 N N . LEU B 1 326 ? 8.494 -32.313 -7.379 1 98.12 326 LEU B N 1
ATOM 5229 C CA . LEU B 1 326 ? 9.734 -32.222 -8.142 1 98.12 326 LEU B CA 1
ATOM 5230 C C . LEU B 1 326 ? 9.752 -33.246 -9.272 1 98.12 326 LEU B C 1
ATOM 5232 O O . LEU B 1 326 ? 10.154 -32.93 -10.395 1 98.12 326 LEU B O 1
ATOM 5236 N N . ARG B 1 327 ? 9.282 -34.436 -8.964 1 98.13 327 ARG B N 1
ATOM 5237 C CA . ARG B 1 327 ? 9.237 -35.495 -9.967 1 98.13 327 ARG B CA 1
ATOM 5238 C C . ARG B 1 327 ? 8.325 -35.112 -11.127 1 98.13 327 ARG B C 1
ATOM 5240 O O . ARG B 1 327 ? 8.706 -35.241 -12.292 1 98.13 327 ARG B O 1
ATOM 5247 N N . ARG B 1 328 ? 7.149 -34.597 -10.846 1 98.44 328 ARG B N 1
ATOM 5248 C CA . ARG B 1 328 ? 6.174 -34.22 -11.863 1 98.44 328 ARG B CA 1
ATOM 5249 C C . ARG B 1 328 ? 6.674 -33.042 -12.693 1 98.44 328 ARG B C 1
ATOM 5251 O O . ARG B 1 328 ? 6.498 -33.016 -13.912 1 98.44 328 ARG B O 1
ATOM 5258 N N . THR B 1 329 ? 7.298 -32.115 -12.02 1 97.67 329 THR B N 1
ATOM 5259 C CA . THR B 1 329 ? 7.802 -30.931 -12.708 1 97.67 329 THR B CA 1
ATOM 5260 C C . THR B 1 329 ? 8.95 -31.298 -13.644 1 97.67 329 THR B C 1
ATOM 5262 O O . THR B 1 329 ? 9.003 -30.83 -14.783 1 97.67 329 THR B O 1
ATOM 5265 N N . ARG B 1 330 ? 9.838 -32.184 -13.158 1 96.83 330 ARG B N 1
ATOM 5266 C CA . ARG B 1 330 ? 10.963 -32.637 -13.97 1 96.83 330 ARG B CA 1
ATOM 5267 C C . ARG B 1 330 ? 10.478 -33.359 -15.223 1 96.83 330 ARG B C 1
ATOM 5269 O O . ARG B 1 330 ? 10.965 -33.096 -16.324 1 96.83 330 ARG B O 1
ATOM 5276 N N . ALA B 1 331 ? 9.537 -34.286 -15.046 1 97.96 331 ALA B N 1
ATOM 5277 C CA . ALA B 1 331 ? 8.994 -35.049 -16.166 1 97.96 331 ALA B CA 1
ATOM 5278 C C . ALA B 1 331 ? 8.367 -34.125 -17.207 1 97.96 331 ALA B C 1
ATOM 5280 O O . ALA B 1 331 ? 8.542 -34.327 -18.411 1 97.96 331 ALA B O 1
ATOM 5281 N N . TRP B 1 332 ? 7.665 -33.135 -16.743 1 97.5 332 TRP B N 1
ATOM 5282 C CA . TRP B 1 332 ? 7.026 -32.188 -17.651 1 97.5 332 TRP B CA 1
ATOM 5283 C C . TRP B 1 332 ? 8.068 -31.388 -18.425 1 97.5 332 TRP B C 1
ATOM 5285 O O . TRP B 1 332 ? 7.948 -31.212 -19.64 1 97.5 332 TRP B O 1
ATOM 5295 N N . LEU B 1 333 ? 9.071 -30.874 -17.732 1 95.49 333 LEU B N 1
ATOM 5296 C CA . LEU B 1 333 ? 10.121 -30.09 -18.373 1 95.49 333 LEU B CA 1
ATOM 5297 C C . LEU B 1 333 ? 10.863 -30.922 -19.413 1 95.49 333 LEU B C 1
ATOM 5299 O O . LEU B 1 333 ? 11.223 -30.416 -20.478 1 95.49 333 LEU B O 1
ATOM 5303 N N . ASP B 1 334 ? 11.043 -32.162 -19.068 1 95.28 334 ASP B N 1
ATOM 5304 C CA . ASP B 1 334 ? 11.746 -33.053 -19.985 1 95.28 334 ASP B CA 1
ATOM 5305 C C . ASP B 1 334 ? 10.954 -33.248 -21.276 1 95.28 334 ASP B C 1
ATOM 5307 O O . ASP B 1 334 ? 11.536 -33.347 -22.359 1 95.28 334 ASP B O 1
ATOM 5311 N N . SER B 1 335 ? 9.651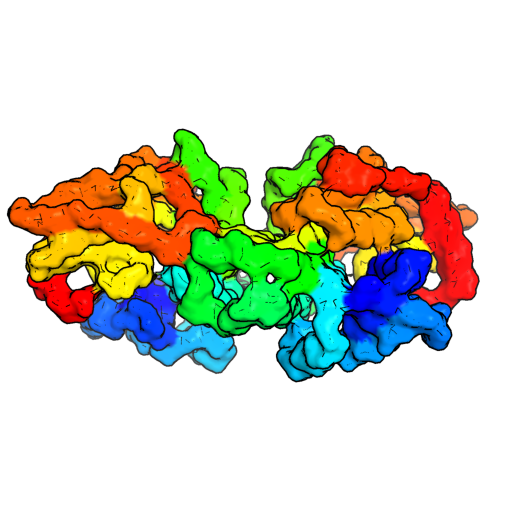 -33.221 -21.175 1 96.01 335 SER B N 1
ATOM 5312 C CA . SER B 1 335 ? 8.776 -33.493 -22.311 1 96.01 335 SER B CA 1
ATOM 5313 C C . SER B 1 335 ? 8.38 -32.204 -23.023 1 96.01 335 SER B C 1
ATOM 5315 O O . SER B 1 335 ? 7.801 -32.243 -24.111 1 96.01 335 SER B O 1
ATOM 5317 N N . ASN B 1 336 ? 8.642 -31.044 -22.43 1 92.72 336 ASN B N 1
ATOM 5318 C CA . ASN B 1 336 ? 8.223 -29.757 -22.973 1 92.72 336 ASN B CA 1
ATOM 5319 C C . ASN B 1 336 ? 9.39 -28.776 -23.054 1 92.72 336 ASN B C 1
ATOM 5321 O O . ASN B 1 336 ? 9.376 -27.732 -22.4 1 92.72 336 ASN B O 1
ATOM 5325 N N . ARG B 1 337 ? 10.259 -28.892 -23.987 1 87.59 337 ARG B N 1
ATOM 5326 C CA . ARG B 1 337 ? 11.485 -28.111 -24.109 1 87.59 337 ARG B CA 1
ATOM 5327 C C . ARG B 1 337 ? 11.185 -26.688 -24.568 1 87.59 337 ARG B C 1
ATOM 5329 O O . ARG B 1 337 ? 12.01 -25.788 -24.397 1 87.59 337 ARG B O 1
ATOM 5336 N N . TRP B 1 338 ? 9.981 -26.55 -25.05 1 84.07 338 TRP B N 1
ATOM 5337 C CA . TRP B 1 338 ? 9.562 -25.215 -25.464 1 84.07 338 TRP B CA 1
ATOM 5338 C C . TRP B 1 338 ? 9.494 -24.271 -24.268 1 84.07 338 TRP B C 1
ATOM 5340 O O . TRP B 1 338 ? 9.513 -23.048 -24.432 1 84.07 338 TRP B O 1
ATOM 5350 N N . ALA B 1 339 ? 9.426 -24.836 -23.075 1 82.61 339 ALA B N 1
ATOM 5351 C CA . ALA B 1 339 ? 9.211 -24.042 -21.868 1 82.61 339 ALA B CA 1
ATOM 5352 C C . ALA B 1 339 ? 10.538 -23.596 -21.261 1 82.61 339 ALA B C 1
ATOM 5354 O O . ALA B 1 339 ? 10.563 -22.976 -20.195 1 82.61 339 ALA B O 1
ATOM 5355 N N . TRP B 1 340 ? 11.615 -23.992 -22.064 1 79.8 340 TRP B N 1
ATOM 5356 C CA . TRP B 1 340 ? 12.939 -23.636 -21.563 1 79.8 340 TRP B CA 1
ATOM 5357 C C . TRP B 1 340 ? 13.29 -22.198 -21.927 1 79.8 340 TRP B C 1
ATOM 5359 O O . TRP B 1 340 ? 12.926 -21.716 -23.002 1 79.8 340 TRP B O 1
#

pLDDT: mean 95.86, std 5.68, range [53.96, 98.96]